Protein AF-A0A2X1D1E9-F1 (afdb_monomer)

Sequence (706 aa):
MKSSPADTDLSATGQQVLVDGPAPQADDGKRWKMPAAAVAAGLAEITTKRSQAVVFIATSERRADEIAAALSPMVKDAEVLVLPPWDCLPYDRAAPSRESMGRRMAVLAALNEASARPVFLVASPDAIVQRTPSRGRIKARLSLAAGEALDREVLESFLTDTGYAADERVDEPGEYALLGAVVDVFPPASATPYRIVLDEADRITEIHAFDPVSQRRGAEIEMICLTPAAEWSDRSAEDDDPDHQDTGPSIDAETSTTLFDFLDKPMILTDVGVEDRFERIRAHVAEAYDTRLRFSEGARPPKPDSLYLTEKDVGQALEGAKPLSVEGWAPTPAFALEKSPGRALKQFIAERREAGDRIVLTGLPHEHRIVMRLLRRHDIDAPVALENWSAIEPLQPGQIAVVIADLDTGFRQSAAGLVVLTPSDIFGGRIARGSGDTIDAFGETELRLDDVVIHEDHGLGVLKALERVAADGVERDVLRIEYHGGGTILAPVEEFGKIWRYGSEPDAVSLDRLNTQGWLKRRAKVSAQIDEAAAALTARAEARAALRTEPITAPRQALARFAAGFAFPETADQARAIEAVLSDLGSGKPMNRLVCGDVGLERPRSRCAPRRPWPLPANRSSSSPRPPSWRASISRCSRDGSRTRTFRSATCRAPQTARRRGRSRQGWRTAPCASWWVRRPWRRKGWRFPTLGLSSLMRSIASARK

Secondary structure (DSSP, 8-state):
------------------PPPPP---GGG---PPPHHHHHHHHHT----TT--EEEE-SSHHHHHHHHHHHTTT-TTSEEEEEPPPSSPTT-SSPPPHHHHHHHHHHHHHHHS--SS-EEEEE-HHHHTB-B--HHHHT--EEEETTSBP-HHHHHHHHHHTTPEE-SS--STTEEEEETTEEEE--TTSSS-EEEEE-TTSBEEEEEEE-TTT--EEEE-SEEEE--S-SS-S--TT---TT---------TTT-B-GGGG-SS-EEEE-TT-HHHHHHHHHHHHHHHHHHHHH-SSSPPPPHHHHB--HHHHHHHTTT-EEPP-TTEEEPP-GGGSSSHHHHHHHHHHHHHHTT-EEEE-B-HHHHHHHHHHHHHTT-PPPEE-SSGGGGTTPPTT-EEE--B--SS-EEETTTTEEEE-HHHHHSS-----------SS------TT-EEEETTTEEEEEEEEEEEEETTEEEEEEEEEETTTEEEEEEGGGGGGEEEEES-GGGS----TT-THHHHHHHHHHHHHHHHHHHHHHHHHHHHH---------HHHHHHHHTT-SSPPPHHHHHHHHHHHHHHHTTS---------SSS---TTSSS-SS----SS----------------------------------PPPPP-------------------------------------------------

InterPro domains:
  IPR003711 CarD-like/TRCF, RNAP-interacting domain [PF02559] (448-502)
  IPR003711 CarD-like/TRCF, RNAP-interacting domain [SM01058] (446-542)
  IPR004807 UvrABC system, subunit B [PTHR24029] (43-234)
  IPR027417 P-loop containing nucleoside triphosphate hydrolase [G3DSA:3.40.50.300] (508-600)
  IPR027417 P-loop containing nucleoside triphosphate hydrolase [SSF52540] (34-320)
  IPR027417 P-loop containing nucleoside triphosphate hydrolase [SSF52540] (329-433)
  IPR027417 P-loop containing nucleoside triphosphate hydrolase [SSF52540] (500-601)
  IPR036101 CarD-like/TRCF, RNAP-interacting domain superfamily [SSF141259] (444-514)
  IPR041471 UvrB, interaction domain [PF17757] (142-232)

Organism: Brevundimonas vesicularis (NCBI:txid41276)

Mean predicted aligned error: 18.29 Å

Structure (mmCIF, N/CA/C/O backbone):
data_AF-A0A2X1D1E9-F1
#
_entry.id   AF-A0A2X1D1E9-F1
#
loop_
_atom_site.group_PDB
_atom_site.id
_atom_site.type_symbol
_atom_site.label_atom_id
_atom_site.label_alt_id
_atom_site.label_comp_id
_atom_site.label_asym_id
_atom_site.label_entity_id
_atom_site.label_seq_id
_atom_site.pdbx_PDB_ins_code
_atom_site.Cartn_x
_atom_site.Cartn_y
_atom_site.Cartn_z
_atom_site.occupancy
_atom_site.B_iso_or_equiv
_atom_site.auth_seq_id
_atom_site.auth_comp_id
_atom_site.auth_asym_id
_atom_site.auth_atom_id
_atom_site.pdbx_PDB_model_num
ATOM 1 N N . MET A 1 1 ? 30.655 63.819 21.845 1.00 38.22 1 MET A N 1
ATOM 2 C CA . MET A 1 1 ? 30.335 62.384 21.674 1.00 38.22 1 MET A CA 1
ATOM 3 C C . MET A 1 1 ? 30.609 61.961 20.237 1.00 38.22 1 MET A C 1
ATOM 5 O O . MET A 1 1 ? 29.836 62.288 19.347 1.00 38.22 1 MET A O 1
ATOM 9 N N . LYS A 1 2 ? 31.747 61.303 20.009 1.00 28.19 2 LYS A N 1
ATOM 10 C CA . LYS A 1 2 ? 32.173 60.710 18.734 1.00 28.19 2 LYS A CA 1
ATOM 11 C C . LYS A 1 2 ? 32.982 59.468 19.113 1.00 28.19 2 LYS A C 1
ATOM 13 O O . LYS A 1 2 ? 33.937 59.623 19.865 1.00 28.19 2 LYS A O 1
ATOM 18 N N . SER A 1 3 ? 32.612 58.282 18.643 1.00 29.55 3 SER A N 1
ATOM 19 C CA . SER A 1 3 ? 33.401 57.060 18.841 1.00 29.55 3 SER A CA 1
ATOM 20 C C . SER A 1 3 ? 33.767 56.462 17.485 1.00 29.55 3 SER A C 1
ATOM 22 O O . SER A 1 3 ? 32.906 56.052 16.707 1.00 29.55 3 SER A O 1
ATOM 24 N N . SER A 1 4 ? 35.069 56.469 17.206 1.00 27.83 4 SER A N 1
ATOM 25 C CA . SER A 1 4 ? 35.690 55.659 16.156 1.00 27.83 4 SER A CA 1
ATOM 26 C C . SER A 1 4 ? 35.849 54.220 16.679 1.00 27.83 4 SER A C 1
ATOM 28 O O . SER A 1 4 ? 35.965 54.058 17.896 1.00 27.83 4 SER A O 1
ATOM 30 N N . PRO A 1 5 ? 35.822 53.181 15.826 1.00 28.25 5 PRO A N 1
ATOM 31 C CA . PRO A 1 5 ? 35.838 51.794 16.282 1.00 28.25 5 PRO A CA 1
ATOM 32 C C . PRO A 1 5 ? 37.259 51.241 16.472 1.00 28.25 5 PRO A C 1
ATOM 34 O O . PRO A 1 5 ? 38.148 51.522 15.672 1.00 28.25 5 PRO A O 1
ATOM 37 N N . ALA A 1 6 ? 37.407 50.398 17.491 1.00 30.98 6 ALA A N 1
ATOM 38 C CA . ALA A 1 6 ? 38.470 49.415 17.714 1.00 30.98 6 ALA A CA 1
ATOM 39 C C . ALA A 1 6 ? 37.850 48.300 18.594 1.00 30.98 6 ALA A C 1
ATOM 41 O O . ALA A 1 6 ? 36.967 48.606 19.396 1.00 30.98 6 ALA A O 1
ATOM 42 N N . ASP A 1 7 ? 38.179 47.016 18.485 1.00 29.14 7 ASP A N 1
ATOM 43 C CA . ASP A 1 7 ? 39.015 46.319 17.501 1.00 29.14 7 ASP A CA 1
ATOM 44 C C . ASP A 1 7 ? 38.273 45.076 16.989 1.00 29.14 7 ASP A C 1
ATOM 46 O O . ASP A 1 7 ? 37.370 44.566 17.652 1.00 29.14 7 ASP A O 1
ATOM 50 N N . THR A 1 8 ? 38.623 44.596 15.792 1.00 28.19 8 THR A N 1
ATOM 51 C CA . THR A 1 8 ? 38.029 43.370 15.227 1.00 28.19 8 THR A CA 1
ATOM 52 C C . THR A 1 8 ? 39.019 42.224 15.383 1.00 28.19 8 THR A C 1
ATOM 54 O O . THR A 1 8 ? 39.916 42.079 14.555 1.00 28.19 8 THR A O 1
ATOM 57 N N . ASP A 1 9 ? 38.872 41.420 16.436 1.00 28.28 9 ASP A N 1
ATOM 58 C CA . ASP A 1 9 ? 39.710 40.233 16.619 1.00 28.28 9 ASP A CA 1
ATOM 59 C C . ASP A 1 9 ? 39.260 39.111 15.668 1.00 28.28 9 ASP A C 1
ATOM 61 O O . ASP A 1 9 ? 38.263 38.421 15.888 1.00 28.28 9 ASP A O 1
ATOM 65 N N . LEU A 1 10 ? 39.987 38.971 14.558 1.00 31.72 10 LEU A N 1
ATOM 66 C CA . LEU A 1 10 ? 39.809 37.920 13.559 1.00 31.72 10 LEU A CA 1
ATOM 67 C C . LEU A 1 10 ? 40.515 36.625 13.999 1.00 31.72 10 LEU A C 1
ATOM 69 O O . LEU A 1 10 ? 41.421 36.134 13.323 1.00 31.72 10 LEU A O 1
ATOM 73 N N . SER A 1 11 ? 40.068 36.029 15.106 1.00 29.88 11 SER A N 1
ATOM 74 C CA . SER A 1 11 ? 40.447 34.661 15.472 1.00 29.88 11 SER A CA 1
ATOM 75 C C . SER A 1 11 ? 39.538 33.646 14.766 1.00 29.88 11 SER A C 1
ATOM 77 O O . SER A 1 11 ? 38.420 33.335 15.177 1.00 29.88 11 SER A O 1
ATOM 79 N N . ALA A 1 12 ? 40.033 33.113 13.646 1.00 33.88 12 ALA A N 1
ATOM 80 C CA . ALA A 1 12 ? 39.345 32.110 12.838 1.00 33.88 12 ALA A CA 1
ATOM 81 C C . ALA A 1 12 ? 39.370 30.713 13.493 1.00 33.88 12 ALA A C 1
ATOM 83 O O . ALA A 1 12 ? 40.058 29.802 13.032 1.00 33.88 12 ALA A O 1
ATOM 84 N N . THR A 1 13 ? 38.582 30.519 14.551 1.00 30.59 13 THR A N 1
ATOM 85 C CA . THR A 1 13 ? 38.283 29.195 15.122 1.00 30.59 13 THR A CA 1
ATOM 86 C C . THR A 1 13 ? 36.815 28.857 14.920 1.00 30.59 13 THR A C 1
ATOM 88 O O . THR A 1 13 ? 35.938 29.425 15.564 1.00 30.59 13 THR A O 1
ATOM 91 N N . GLY A 1 14 ? 36.557 27.909 14.016 1.00 32.03 14 GLY A N 1
ATOM 92 C CA . GLY A 1 14 ? 35.224 27.460 13.604 1.00 32.03 14 GLY A CA 1
ATOM 93 C C . GLY A 1 14 ? 34.470 26.636 14.650 1.00 32.03 14 GLY A C 1
ATOM 94 O O . GLY A 1 14 ? 34.022 25.532 14.351 1.00 32.03 14 GLY A O 1
ATOM 95 N N . GLN A 1 15 ? 34.314 27.158 15.865 1.00 31.08 15 GLN A N 1
ATOM 96 C CA . GLN A 1 15 ? 33.279 26.699 16.782 1.00 31.08 15 GLN A CA 1
ATOM 97 C C . GLN A 1 15 ? 31.963 27.354 16.369 1.00 31.08 15 GLN A C 1
ATOM 99 O O . GLN A 1 15 ? 31.690 28.505 16.705 1.00 31.08 15 GLN A O 1
ATOM 104 N N . GLN A 1 16 ? 31.136 26.611 15.630 1.00 34.50 16 GLN A N 1
ATOM 105 C CA . GLN A 1 16 ? 29.717 26.934 15.551 1.00 34.50 16 GLN A CA 1
ATOM 106 C C . GLN A 1 16 ? 29.165 26.878 16.976 1.00 34.50 16 GLN A C 1
ATOM 108 O O . GLN A 1 16 ? 29.049 25.798 17.558 1.00 34.50 16 GLN A O 1
ATOM 113 N N . VAL A 1 17 ? 28.841 28.043 17.539 1.00 31.95 17 VAL A N 1
ATOM 114 C CA . VAL A 1 17 ? 27.920 28.108 18.670 1.00 31.95 17 VAL A CA 1
ATOM 115 C C . VAL A 1 17 ? 26.634 27.474 18.165 1.00 31.95 17 VAL A C 1
ATOM 117 O O . VAL A 1 17 ? 26.016 27.988 17.232 1.00 31.95 17 VAL A O 1
ATOM 120 N N . LEU A 1 18 ? 26.286 26.319 18.730 1.00 32.94 18 LEU A N 1
ATOM 121 C CA . LEU A 1 18 ? 24.985 25.713 18.512 1.00 32.94 18 LEU A CA 1
ATOM 122 C C . LEU A 1 18 ? 23.962 26.718 19.032 1.00 32.94 18 LEU A C 1
ATOM 124 O O . LEU A 1 18 ? 23.810 26.884 20.239 1.00 32.94 18 LEU A O 1
ATOM 128 N N . VAL A 1 19 ? 23.313 27.427 18.111 1.00 36.94 19 VAL A N 1
ATOM 129 C CA . VAL A 1 19 ? 22.039 28.065 18.413 1.00 36.94 19 VAL A CA 1
ATOM 130 C C . VAL A 1 19 ? 21.118 26.908 18.756 1.00 36.94 19 VAL A C 1
ATOM 132 O O . VAL A 1 19 ? 20.949 26.006 17.929 1.00 36.94 19 VAL A O 1
ATOM 135 N N . ASP A 1 20 ? 20.596 26.891 19.980 1.00 33.44 20 ASP A N 1
ATOM 136 C CA . ASP A 1 20 ? 19.576 25.920 20.343 1.00 33.44 20 ASP A CA 1
ATOM 137 C C . ASP A 1 20 ? 18.458 26.026 19.302 1.00 33.44 20 ASP A C 1
ATOM 139 O O . ASP A 1 20 ? 17.923 27.111 19.049 1.00 33.44 20 ASP A O 1
ATOM 143 N N . GLY A 1 21 ? 18.146 24.901 18.651 1.00 32.38 21 GLY A N 1
ATOM 144 C CA . GLY A 1 21 ? 16.953 24.819 17.814 1.00 32.38 21 GLY A CA 1
ATOM 145 C C . GLY A 1 21 ? 15.732 25.220 18.646 1.00 32.38 21 GLY A C 1
ATOM 146 O O . GLY A 1 21 ? 15.812 25.147 19.877 1.00 32.38 21 GLY A O 1
ATOM 147 N N . PRO A 1 22 ? 14.620 25.647 18.014 1.00 33.28 22 PRO A N 1
ATOM 148 C CA . PRO A 1 22 ? 13.421 26.031 18.749 1.00 33.28 22 PRO A CA 1
ATOM 149 C C . PRO A 1 22 ? 13.135 24.965 19.802 1.00 33.28 22 PRO A C 1
ATOM 151 O O . PRO A 1 22 ? 12.989 23.786 19.466 1.00 33.28 22 PRO A O 1
ATOM 154 N N . ALA A 1 23 ? 13.167 25.374 21.077 1.00 30.45 23 ALA A N 1
ATOM 155 C CA . ALA A 1 23 ? 12.891 24.462 22.173 1.00 30.45 23 ALA A CA 1
ATOM 156 C C . ALA A 1 23 ? 11.555 23.788 21.850 1.00 30.45 23 ALA A C 1
ATOM 158 O O . ALA A 1 23 ? 10.639 24.512 21.443 1.00 30.45 23 ALA A O 1
ATOM 159 N N . PRO A 1 24 ? 11.443 22.450 21.959 1.00 31.09 24 PRO A N 1
ATOM 160 C CA . PRO A 1 24 ? 10.195 21.778 21.644 1.00 31.09 24 PRO A CA 1
ATOM 161 C C . PRO A 1 24 ? 9.104 22.464 22.457 1.00 31.09 24 PRO A C 1
ATOM 163 O O . PRO A 1 24 ? 9.160 22.467 23.692 1.00 31.09 24 PRO A O 1
ATOM 166 N N . GLN A 1 25 ? 8.166 23.110 21.758 1.00 31.94 25 GLN A N 1
ATOM 167 C CA . GLN A 1 25 ? 6.984 23.653 22.405 1.00 31.94 25 GLN A CA 1
ATOM 168 C C . GLN A 1 25 ? 6.332 22.498 23.161 1.00 31.94 25 GLN A C 1
ATOM 170 O O . GLN A 1 25 ? 6.436 21.338 22.747 1.00 31.94 25 GLN A O 1
ATOM 175 N N . ALA A 1 26 ? 5.773 22.801 24.330 1.00 32.31 26 ALA A N 1
ATOM 176 C CA . ALA A 1 26 ? 5.189 21.790 25.192 1.00 32.31 26 ALA A CA 1
ATOM 177 C C . ALA A 1 26 ? 3.946 21.208 24.505 1.00 32.31 26 ALA A C 1
ATOM 179 O O . ALA A 1 26 ? 2.855 21.739 24.684 1.00 32.31 26 ALA A O 1
ATOM 180 N N . ASP A 1 27 ? 4.198 20.152 23.722 1.00 34.03 27 ASP A N 1
ATOM 181 C CA . ASP A 1 27 ? 3.305 19.330 22.901 1.00 34.03 27 ASP A CA 1
ATOM 182 C C . ASP A 1 27 ? 1.828 19.620 23.164 1.00 34.03 27 ASP A C 1
ATOM 184 O O . ASP A 1 27 ? 1.281 19.169 24.176 1.00 34.03 27 ASP A O 1
ATOM 188 N N . ASP A 1 28 ? 1.263 20.438 22.269 1.00 33.47 28 ASP A N 1
ATOM 189 C CA . ASP A 1 28 ? 0.018 21.200 22.363 1.00 33.47 28 ASP A CA 1
ATOM 190 C C . ASP A 1 28 ? -1.168 20.332 22.817 1.00 33.47 28 ASP A C 1
ATOM 192 O O . ASP A 1 28 ? -1.987 19.862 22.027 1.00 33.47 28 ASP A O 1
ATOM 196 N N . GLY A 1 29 ? -1.223 20.077 24.126 1.00 33.97 29 GLY A N 1
ATOM 197 C CA . GLY A 1 29 ? -2.187 19.214 24.794 1.00 33.97 29 GLY A CA 1
ATOM 198 C C . GLY A 1 29 ? -2.516 17.919 24.050 1.00 33.97 29 GLY A C 1
ATOM 199 O O . GLY A 1 29 ? -3.700 17.726 23.783 1.00 33.97 29 GLY A O 1
ATOM 200 N N . LYS A 1 30 ? -1.517 17.066 23.729 1.00 40.38 30 LYS A N 1
ATOM 201 C CA . LYS A 1 30 ? -1.657 15.745 23.056 1.00 40.38 30 LYS A CA 1
ATOM 202 C C . LYS A 1 30 ? -3.111 15.260 22.952 1.00 40.38 30 LYS A C 1
ATOM 204 O O . LYS A 1 30 ? -3.586 14.527 23.825 1.00 40.38 30 LYS A O 1
ATOM 209 N N . ARG A 1 31 ? -3.804 15.618 21.861 1.00 44.41 31 ARG A N 1
ATOM 210 C CA . ARG A 1 31 ? -5.086 14.997 21.491 1.00 44.41 31 ARG A CA 1
ATOM 211 C C . ARG A 1 31 ? -4.807 13.505 21.328 1.00 44.41 31 ARG A C 1
ATOM 213 O O . ARG A 1 31 ? -4.163 13.101 20.361 1.00 44.41 31 ARG A O 1
ATOM 220 N N . TRP A 1 32 ? -5.202 12.710 22.323 1.00 51.00 32 TRP A N 1
ATOM 221 C CA . TRP A 1 32 ? -4.906 11.281 22.373 1.00 51.00 32 TRP A CA 1
ATOM 222 C C . TRP A 1 32 ? -5.558 10.598 21.169 1.00 51.00 32 TRP A C 1
ATOM 224 O O . TRP A 1 32 ? -6.771 10.394 21.144 1.00 51.00 32 TRP A O 1
ATOM 234 N N . LYS A 1 33 ? -4.758 10.274 20.148 1.00 64.62 33 LYS A N 1
ATOM 235 C CA . LYS A 1 33 ? -5.253 9.578 18.960 1.00 64.62 33 LYS A CA 1
ATOM 236 C C . LYS A 1 33 ? -5.573 8.141 19.339 1.00 64.62 33 LYS A C 1
ATOM 238 O O . LYS A 1 33 ? -4.707 7.422 19.836 1.00 64.62 33 LYS A O 1
ATOM 243 N N . MET A 1 34 ? -6.814 7.726 19.102 1.00 83.94 34 MET A N 1
ATOM 244 C CA . MET A 1 34 ? -7.214 6.346 19.360 1.00 83.94 34 MET A CA 1
ATOM 245 C C . MET A 1 34 ? -6.432 5.371 18.466 1.00 83.94 34 MET A C 1
ATOM 247 O O . MET A 1 34 ? -6.118 5.732 17.322 1.00 83.94 34 MET A O 1
ATOM 251 N N . PRO A 1 35 ? -6.122 4.154 18.959 1.00 87.19 35 PRO A N 1
ATOM 252 C CA . PRO A 1 35 ? -5.528 3.087 18.157 1.00 87.19 35 PRO A CA 1
ATOM 253 C C . PRO A 1 35 ? -6.255 2.914 16.822 1.00 87.19 35 PRO A C 1
ATOM 255 O O . PRO A 1 35 ? -7.484 2.969 16.783 1.00 87.19 35 PRO A O 1
ATOM 258 N N . ALA A 1 36 ? -5.518 2.675 15.736 1.00 89.06 36 ALA A N 1
ATOM 259 C CA . ALA A 1 36 ? -6.124 2.457 14.420 1.00 89.06 36 ALA A CA 1
ATOM 260 C C . ALA A 1 36 ? -7.126 1.289 14.440 1.00 89.06 36 ALA A C 1
ATOM 262 O O . ALA A 1 36 ? -8.220 1.407 13.900 1.00 89.06 36 ALA A O 1
ATOM 263 N N . ALA A 1 37 ? -6.812 0.223 15.184 1.00 91.25 37 ALA A N 1
ATOM 264 C CA . ALA A 1 37 ? -7.708 -0.908 15.410 1.00 91.25 37 ALA A CA 1
ATOM 265 C C . ALA A 1 37 ? -9.004 -0.548 16.167 1.00 91.25 37 ALA A C 1
ATOM 267 O O . ALA A 1 37 ? -10.040 -1.147 15.899 1.00 91.25 37 ALA A O 1
ATOM 268 N N . ALA A 1 38 ? -8.974 0.438 17.072 1.00 92.31 38 ALA A N 1
ATOM 269 C CA . ALA A 1 38 ? -10.179 0.923 17.755 1.00 92.31 38 ALA A CA 1
ATOM 270 C C . ALA A 1 38 ? -11.082 1.711 16.794 1.00 92.31 38 ALA A C 1
ATOM 272 O O . ALA A 1 38 ? -12.294 1.534 16.792 1.00 92.31 38 ALA A O 1
ATOM 273 N N . VAL A 1 39 ? -10.480 2.554 15.947 1.00 93.19 39 VAL A N 1
ATOM 274 C CA . VAL A 1 39 ? -11.201 3.301 14.905 1.00 93.19 39 VAL A CA 1
ATOM 275 C C . VAL A 1 39 ? -11.800 2.341 13.876 1.00 93.19 39 VAL A C 1
ATOM 277 O O . VAL A 1 39 ? -12.977 2.453 13.558 1.00 93.19 39 VAL A O 1
ATOM 280 N N . ALA A 1 40 ? -11.028 1.352 13.420 1.00 93.94 40 ALA A N 1
ATOM 281 C CA . ALA A 1 40 ? -11.491 0.294 12.528 1.00 93.94 40 ALA A CA 1
ATOM 282 C C . ALA A 1 40 ? -12.668 -0.501 13.115 1.00 93.94 40 ALA A C 1
ATOM 284 O O . ALA A 1 40 ? -13.675 -0.690 12.441 1.00 93.94 40 ALA A O 1
ATOM 285 N N . ALA A 1 41 ? -12.595 -0.906 14.383 1.00 92.19 41 ALA A N 1
ATOM 286 C CA . ALA A 1 41 ? -13.699 -1.608 15.029 1.00 92.19 41 ALA A CA 1
ATOM 287 C C . ALA A 1 41 ? -14.948 -0.718 15.175 1.00 92.19 41 ALA A C 1
ATOM 289 O O . ALA A 1 41 ? -16.047 -1.178 14.883 1.00 92.19 41 ALA A O 1
ATOM 290 N N . GLY A 1 42 ? -14.792 0.568 15.512 1.00 91.62 42 GLY A N 1
ATOM 291 C CA . GLY A 1 42 ? -15.903 1.528 15.519 1.00 91.62 42 GLY A CA 1
ATOM 292 C C . GLY A 1 42 ? -16.508 1.789 14.131 1.00 91.62 42 GLY A C 1
ATOM 293 O O . GLY A 1 42 ? -17.704 2.049 14.026 1.00 91.62 42 GLY A O 1
ATOM 294 N N . LEU A 1 43 ? -15.717 1.678 13.057 1.00 92.81 43 LEU A N 1
ATOM 295 C CA . LEU A 1 43 ? -16.217 1.695 11.677 1.00 92.81 43 LEU A CA 1
ATOM 296 C C . LEU A 1 43 ? -16.970 0.402 11.324 1.00 92.81 43 LEU A C 1
ATOM 298 O O . LEU A 1 43 ? -18.003 0.467 10.663 1.00 92.81 43 LEU A O 1
ATOM 302 N N . ALA A 1 44 ? -16.496 -0.756 11.791 1.00 90.88 44 ALA A N 1
ATOM 303 C CA . ALA A 1 44 ? -17.129 -2.052 11.548 1.00 90.88 44 ALA A CA 1
ATOM 304 C C . ALA A 1 44 ? -18.519 -2.192 12.203 1.00 90.88 44 ALA A C 1
ATOM 306 O O . ALA A 1 44 ? -19.347 -2.957 11.715 1.00 90.88 44 ALA A O 1
ATOM 307 N N . GLU A 1 45 ? -18.807 -1.432 13.266 1.00 88.00 45 GLU A N 1
ATOM 308 C CA . GLU A 1 45 ? -20.141 -1.364 13.889 1.00 88.00 45 GLU A CA 1
ATOM 309 C C . GLU A 1 45 ? -21.168 -0.549 13.080 1.00 88.00 45 GLU A C 1
ATOM 311 O O . GLU A 1 45 ? -22.371 -0.594 13.363 1.00 88.00 45 GLU A O 1
ATOM 316 N N . ILE A 1 46 ? -20.735 0.206 12.065 1.00 87.81 46 ILE A N 1
ATOM 317 C CA . ILE A 1 46 ? -21.633 1.050 11.273 1.00 87.81 46 ILE A CA 1
ATOM 318 C C . ILE A 1 46 ? -22.506 0.173 10.379 1.00 87.81 46 ILE A C 1
ATOM 320 O O . ILE A 1 46 ? -22.060 -0.404 9.389 1.00 87.81 46 ILE A O 1
ATOM 324 N N . THR A 1 47 ? -23.804 0.146 10.682 1.00 72.44 47 THR A N 1
ATOM 325 C CA . THR A 1 47 ? -24.798 -0.491 9.815 1.00 72.44 47 THR A CA 1
ATOM 326 C C . THR A 1 47 ? -24.975 0.322 8.533 1.00 72.44 47 THR A C 1
ATOM 328 O O . THR A 1 47 ? -25.557 1.409 8.539 1.00 72.44 47 THR A O 1
ATOM 331 N N . THR A 1 48 ? -24.503 -0.221 7.415 1.00 66.62 48 THR A N 1
ATOM 332 C CA . THR A 1 48 ? -24.593 0.393 6.086 1.00 66.62 48 THR A CA 1
ATOM 333 C C . THR A 1 48 ? -25.748 -0.187 5.271 1.00 66.62 48 THR A C 1
ATOM 335 O O . THR A 1 48 ? -26.103 -1.363 5.368 1.00 66.62 48 THR A O 1
ATOM 338 N N . LYS A 1 49 ? -26.357 0.641 4.416 1.00 66.56 49 LYS A N 1
ATOM 339 C CA . LYS A 1 49 ? -27.201 0.140 3.320 1.00 66.56 49 LYS A CA 1
ATOM 340 C C . LYS A 1 49 ? -26.276 -0.327 2.197 1.00 66.56 49 LYS A C 1
ATOM 342 O O . LYS A 1 49 ? -25.283 0.341 1.936 1.00 66.56 49 LYS A O 1
ATOM 347 N N . ARG A 1 50 ? -26.631 -1.404 1.481 1.00 63.56 50 ARG A N 1
ATOM 348 C CA . ARG A 1 50 ? -25.790 -1.984 0.405 1.00 63.56 50 ARG A CA 1
ATOM 349 C C . ARG A 1 50 ? -25.288 -0.983 -0.643 1.00 63.56 50 ARG A C 1
ATOM 351 O O . ARG A 1 50 ? -24.240 -1.222 -1.214 1.00 63.56 50 ARG A O 1
ATOM 358 N N . SER A 1 51 ? -26.022 0.103 -0.889 1.00 64.06 51 SER A N 1
ATOM 359 C CA . SER A 1 51 ? -25.689 1.131 -1.884 1.00 64.06 51 SER A CA 1
ATOM 360 C C . SER A 1 51 ? -25.056 2.406 -1.307 1.00 64.06 51 SER A C 1
ATOM 362 O O . SER A 1 51 ? -24.949 3.387 -2.033 1.00 64.06 51 SER A O 1
ATOM 364 N N . GLN A 1 52 ? -24.724 2.457 -0.011 1.00 80.44 52 GLN A N 1
ATOM 365 C CA . GLN A 1 52 ? -24.178 3.657 0.631 1.00 80.44 52 GLN A CA 1
ATOM 366 C C . GLN A 1 52 ? -22.724 3.430 1.052 1.00 80.44 52 GLN A C 1
ATOM 368 O O . GLN A 1 52 ? -22.446 2.577 1.894 1.00 80.44 52 GLN A O 1
ATOM 373 N N . ALA A 1 53 ? -21.813 4.231 0.499 1.00 89.44 53 ALA A N 1
ATOM 374 C CA . ALA A 1 53 ? -20.416 4.247 0.914 1.00 89.44 53 ALA A CA 1
ATOM 375 C C . ALA A 1 53 ? -20.239 4.945 2.275 1.00 89.44 53 ALA A C 1
ATOM 377 O O . ALA A 1 53 ? -20.908 5.941 2.569 1.00 89.44 53 ALA A O 1
ATOM 378 N N . VAL A 1 54 ? -19.301 4.454 3.083 1.00 94.12 54 VAL A N 1
ATOM 379 C CA . VAL A 1 54 ? -18.791 5.128 4.283 1.00 94.12 54 VAL A CA 1
ATOM 380 C C . VAL A 1 54 ? -17.411 5.674 3.953 1.00 94.12 54 VAL A C 1
ATOM 382 O O . VAL A 1 54 ? -16.511 4.909 3.621 1.00 94.12 54 VAL A O 1
ATOM 385 N N . VAL A 1 55 ? -17.232 6.988 4.050 1.00 96.06 55 VAL A N 1
ATOM 386 C CA . VAL A 1 55 ? -15.932 7.641 3.862 1.00 96.06 55 VAL A CA 1
ATOM 387 C C . VAL A 1 55 ? -15.362 7.962 5.234 1.00 96.06 55 VAL A C 1
ATOM 389 O O . VAL A 1 55 ? -15.971 8.734 5.970 1.00 96.06 55 VAL A O 1
ATOM 392 N N . PHE A 1 56 ? -14.202 7.406 5.580 1.00 97.38 56 PHE A N 1
ATOM 393 C CA . PHE A 1 56 ? -13.463 7.787 6.779 1.00 97.38 56 PHE A CA 1
ATOM 394 C C . PHE A 1 56 ? -12.231 8.625 6.434 1.00 97.38 56 PHE A C 1
ATOM 396 O O . PHE A 1 56 ? -11.324 8.177 5.729 1.00 97.38 56 PHE A O 1
ATOM 403 N N . ILE A 1 57 ? -12.181 9.835 6.984 1.00 97.38 57 ILE A N 1
ATOM 404 C CA . ILE A 1 57 ? -11.084 10.780 6.787 1.00 97.38 57 ILE A CA 1
ATOM 405 C C . ILE A 1 57 ? -10.098 10.648 7.949 1.00 97.38 57 ILE A C 1
ATOM 407 O O . ILE A 1 57 ? -10.343 11.153 9.044 1.00 97.38 57 ILE A O 1
ATOM 411 N N . ALA A 1 58 ? -8.977 9.971 7.714 1.00 93.38 58 ALA A N 1
ATOM 412 C CA . ALA A 1 58 ? -7.894 9.786 8.677 1.00 93.38 58 ALA A CA 1
ATOM 413 C C . ALA A 1 58 ? -6.931 10.985 8.679 1.00 93.38 58 ALA A C 1
ATOM 415 O O . ALA A 1 58 ? -6.727 11.636 7.662 1.00 93.38 58 ALA A O 1
ATOM 416 N N . THR A 1 59 ? -6.238 11.269 9.788 1.00 89.06 59 THR A N 1
ATOM 417 C CA . THR A 1 59 ? -5.374 12.473 9.871 1.00 89.06 59 THR A CA 1
ATOM 418 C C . THR A 1 59 ? -4.131 12.473 8.956 1.00 89.06 59 THR A C 1
ATOM 420 O O . THR A 1 59 ? -3.380 13.449 8.960 1.00 89.06 59 THR A O 1
ATOM 423 N N . SER A 1 60 ? -3.831 11.364 8.279 1.00 84.81 60 SER A N 1
ATOM 424 C CA . SER A 1 60 ? -2.625 11.143 7.463 1.00 84.81 60 SER A CA 1
ATOM 425 C C . SER A 1 60 ? -2.737 9.819 6.704 1.00 84.81 60 SER A C 1
ATOM 427 O O . SER A 1 60 ? -3.350 8.895 7.234 1.00 84.81 60 SER A O 1
ATOM 429 N N . GLU A 1 61 ? -2.072 9.690 5.555 1.00 84.69 61 GLU A N 1
ATOM 430 C CA . GLU A 1 61 ? -2.025 8.467 4.725 1.00 84.69 61 GLU A CA 1
ATOM 431 C C . GLU A 1 61 ? -1.685 7.202 5.529 1.00 84.69 61 GLU A C 1
ATOM 433 O O . GLU A 1 61 ? -2.548 6.351 5.694 1.00 84.69 61 GLU A O 1
ATOM 438 N N . ARG A 1 62 ? -0.519 7.161 6.194 1.00 78.81 62 ARG A N 1
ATOM 439 C CA . ARG A 1 62 ? -0.110 6.065 7.102 1.00 78.81 62 ARG A CA 1
ATOM 440 C C . ARG A 1 62 ? -1.202 5.627 8.088 1.00 78.81 62 ARG A C 1
ATOM 442 O O . ARG A 1 62 ? -1.245 4.471 8.490 1.00 78.81 62 ARG A O 1
ATOM 449 N N . ARG A 1 63 ? -2.068 6.550 8.519 1.00 86.06 63 ARG A N 1
ATOM 450 C CA . ARG A 1 63 ? -3.167 6.252 9.448 1.00 86.06 63 ARG A CA 1
ATOM 451 C C . ARG A 1 63 ? -4.420 5.758 8.722 1.00 86.06 63 ARG A C 1
ATOM 453 O O . ARG A 1 63 ? -5.155 4.975 9.309 1.00 86.06 63 ARG A O 1
ATOM 460 N N . ALA A 1 64 ? -4.650 6.174 7.477 1.00 87.19 64 ALA A N 1
ATOM 461 C CA . ALA A 1 64 ? -5.631 5.544 6.600 1.00 87.19 64 ALA A CA 1
ATOM 462 C C . ALA A 1 64 ? -5.257 4.074 6.347 1.00 87.19 64 ALA A C 1
ATOM 464 O O . ALA A 1 64 ? -6.101 3.209 6.563 1.00 87.19 64 ALA A O 1
ATOM 465 N N . ASP A 1 65 ? -3.990 3.787 6.022 1.00 85.25 65 ASP A N 1
ATOM 466 C CA . ASP A 1 65 ? -3.494 2.416 5.824 1.00 85.25 65 ASP A CA 1
ATOM 467 C C . ASP A 1 65 ? -3.652 1.556 7.088 1.00 85.25 65 ASP A C 1
ATOM 469 O O . ASP A 1 65 ? -4.231 0.474 7.032 1.00 85.25 65 ASP A O 1
ATOM 473 N N . GLU A 1 66 ? -3.198 2.046 8.251 1.00 83.62 66 GLU A N 1
ATOM 474 C CA . GLU A 1 66 ? -3.340 1.336 9.534 1.00 83.62 66 GLU A CA 1
ATOM 475 C C . GLU A 1 66 ? -4.810 1.036 9.881 1.00 83.62 66 GLU A C 1
ATOM 477 O O . GLU A 1 66 ? -5.120 -0.035 10.408 1.00 83.62 66 GLU A O 1
ATOM 482 N N . ILE A 1 67 ? -5.727 1.971 9.602 1.00 91.75 67 ILE A N 1
ATOM 483 C CA . ILE A 1 67 ? -7.164 1.794 9.859 1.00 91.75 67 ILE A CA 1
ATOM 484 C C . ILE A 1 67 ? -7.768 0.805 8.862 1.00 91.75 67 ILE A C 1
ATOM 486 O O . ILE A 1 67 ? -8.510 -0.079 9.276 1.00 91.75 67 ILE A O 1
ATOM 490 N N . ALA A 1 68 ? -7.444 0.906 7.575 1.00 92.06 68 ALA A N 1
ATOM 491 C CA . ALA A 1 68 ? -7.973 0.021 6.542 1.00 92.06 68 ALA A CA 1
ATOM 492 C C . ALA A 1 68 ? -7.469 -1.422 6.686 1.00 92.06 68 ALA A C 1
ATOM 494 O O . ALA A 1 68 ? -8.261 -2.362 6.596 1.00 92.06 68 ALA A O 1
ATOM 495 N N . ALA A 1 69 ? -6.181 -1.605 6.992 1.00 88.12 69 ALA A N 1
ATOM 496 C CA . ALA A 1 69 ? -5.592 -2.909 7.283 1.00 88.12 69 ALA A CA 1
ATOM 497 C C . ALA A 1 69 ? -6.237 -3.563 8.515 1.00 88.12 69 ALA A C 1
ATOM 499 O O . ALA A 1 69 ? -6.497 -4.766 8.510 1.00 88.12 69 ALA A O 1
ATOM 500 N N . ALA A 1 70 ? -6.553 -2.770 9.545 1.00 92.00 70 ALA A N 1
ATOM 501 C CA . ALA A 1 70 ? -7.292 -3.247 10.707 1.00 92.00 70 ALA A CA 1
ATOM 502 C C . ALA A 1 70 ? -8.779 -3.516 10.407 1.00 92.00 70 ALA A C 1
ATOM 504 O O . ALA A 1 70 ? -9.329 -4.468 10.949 1.00 92.00 70 ALA A O 1
ATOM 505 N N . LEU A 1 71 ? -9.423 -2.715 9.551 1.00 93.56 71 LEU A N 1
ATOM 506 C CA . LEU A 1 71 ? -10.848 -2.808 9.211 1.00 93.56 71 LEU A CA 1
ATOM 507 C C . LEU A 1 71 ? -11.158 -4.006 8.307 1.00 93.56 71 LEU A C 1
ATOM 509 O O . LEU A 1 71 ? -12.146 -4.696 8.536 1.00 93.56 71 LEU A O 1
ATOM 513 N N . SER A 1 72 ? -10.304 -4.286 7.321 1.00 91.56 72 SER A N 1
ATOM 514 C CA . SER A 1 72 ? -10.467 -5.375 6.346 1.00 91.56 72 SER A CA 1
ATOM 515 C C . SER A 1 72 ? -10.862 -6.739 6.960 1.00 91.56 72 SER A C 1
ATOM 517 O O . SER A 1 72 ? -11.896 -7.282 6.563 1.00 91.56 72 SER A O 1
ATOM 519 N N . PRO A 1 73 ? -10.170 -7.288 7.985 1.00 89.19 73 PRO A N 1
ATOM 520 C CA . PRO A 1 73 ? -10.584 -8.543 8.626 1.00 89.19 73 PRO A CA 1
ATOM 521 C C . PRO A 1 73 ? -11.872 -8.439 9.466 1.00 89.19 73 PRO A C 1
ATOM 523 O O . PRO A 1 73 ? -12.423 -9.473 9.847 1.00 89.19 73 PRO A O 1
ATOM 526 N N . MET A 1 74 ? -12.350 -7.227 9.775 1.00 90.94 74 MET A N 1
ATOM 527 C CA . MET A 1 74 ? -13.554 -6.986 10.579 1.00 90.94 74 MET A CA 1
ATOM 528 C C . MET A 1 74 ? -14.839 -6.943 9.737 1.00 90.94 74 MET A C 1
ATOM 530 O O . MET A 1 74 ? -15.893 -7.328 10.241 1.00 90.94 74 MET A O 1
ATOM 534 N N . VAL A 1 75 ? -14.769 -6.525 8.464 1.00 88.56 75 VAL A N 1
ATOM 535 C CA . VAL A 1 75 ? -15.946 -6.315 7.590 1.00 88.56 75 VAL A CA 1
ATOM 536 C C . VAL A 1 75 ? -15.981 -7.260 6.380 1.00 88.56 75 VAL A C 1
ATOM 538 O O . VAL A 1 75 ? -15.769 -6.872 5.238 1.00 88.56 75 VAL A O 1
ATOM 541 N N . LYS A 1 76 ? -16.315 -8.533 6.619 1.00 80.69 76 LYS A N 1
ATOM 542 C CA . LYS A 1 76 ? -16.309 -9.597 5.590 1.00 80.69 76 LYS A CA 1
ATOM 543 C C . LYS A 1 76 ? -17.208 -9.330 4.368 1.00 80.69 76 LYS A C 1
ATOM 545 O O . LYS A 1 76 ? -16.849 -9.701 3.252 1.00 80.69 76 LYS A O 1
ATOM 550 N N . ASP A 1 77 ? -18.376 -8.726 4.584 1.00 83.31 77 ASP A N 1
ATOM 551 C CA . ASP A 1 77 ? -19.389 -8.503 3.539 1.00 83.31 77 ASP A CA 1
ATOM 552 C C . ASP A 1 77 ? -19.300 -7.108 2.894 1.00 83.31 77 ASP A C 1
ATOM 554 O O . ASP A 1 77 ? -20.175 -6.732 2.112 1.00 83.31 77 ASP A O 1
ATOM 558 N N . ALA A 1 78 ? -18.242 -6.353 3.203 1.00 87.94 78 ALA A N 1
ATOM 559 C CA . ALA A 1 78 ? -17.955 -5.035 2.655 1.00 87.94 78 ALA A CA 1
ATOM 560 C C . ALA A 1 78 ? -16.621 -5.030 1.891 1.00 87.94 78 ALA A C 1
ATOM 562 O O . ALA A 1 78 ? -15.829 -5.969 1.960 1.00 87.94 78 ALA A O 1
ATOM 563 N N . GLU A 1 79 ? -16.390 -3.963 1.144 1.00 89.62 79 GLU A N 1
ATOM 564 C CA . GLU A 1 79 ? -15.144 -3.681 0.442 1.00 89.62 79 GLU A CA 1
ATOM 565 C C . GLU A 1 79 ? -14.414 -2.545 1.169 1.00 89.62 79 GLU A C 1
ATOM 567 O O . GLU A 1 79 ? -15.045 -1.558 1.545 1.00 89.62 79 GLU A O 1
ATOM 572 N N . VAL A 1 80 ? -13.107 -2.683 1.408 1.00 92.81 80 VAL A N 1
ATOM 573 C CA . VAL A 1 80 ? -12.294 -1.655 2.080 1.00 92.81 80 VAL A CA 1
ATOM 574 C C . VAL A 1 80 ? -11.275 -1.114 1.089 1.00 92.81 80 VAL A C 1
ATOM 576 O O . VAL A 1 80 ? -10.370 -1.833 0.675 1.00 92.81 80 VAL A O 1
ATOM 579 N N . LEU A 1 81 ? -11.428 0.156 0.724 1.00 93.50 81 LEU A N 1
ATOM 580 C CA . LEU A 1 81 ? -10.576 0.866 -0.225 1.00 93.50 81 LEU A CA 1
ATOM 581 C C . LEU A 1 81 ? -9.762 1.936 0.507 1.00 93.50 81 LEU A C 1
ATOM 583 O O . LEU A 1 81 ? -10.277 2.600 1.408 1.00 93.50 81 LEU A O 1
ATOM 587 N N . VAL A 1 82 ? -8.513 2.146 0.091 1.00 94.81 82 VAL A N 1
ATOM 588 C CA . VAL A 1 82 ? -7.674 3.260 0.562 1.00 94.81 82 VAL A CA 1
ATOM 589 C C . VAL A 1 82 ? -7.312 4.124 -0.629 1.00 94.81 82 VAL A C 1
ATOM 591 O O . VAL A 1 82 ? -6.623 3.643 -1.522 1.00 94.81 82 VAL A O 1
ATOM 594 N N . LEU A 1 83 ? -7.738 5.388 -0.638 1.00 95.00 83 LEU A N 1
ATOM 595 C CA . LEU A 1 83 ? -7.266 6.357 -1.627 1.00 95.00 83 LEU A CA 1
ATOM 596 C C . LEU A 1 83 ? -5.964 6.999 -1.116 1.00 95.00 83 LEU A C 1
ATOM 598 O O . LEU A 1 83 ? -6.037 7.801 -0.175 1.00 95.00 83 LEU A O 1
ATOM 602 N N . PRO A 1 84 ? -4.791 6.694 -1.703 1.00 91.75 84 PRO A N 1
ATOM 603 C CA . PRO A 1 84 ? -3.567 7.387 -1.338 1.00 91.75 84 PRO A CA 1
ATOM 604 C C . PRO A 1 84 ? -3.551 8.798 -1.956 1.00 91.75 84 PRO A C 1
ATOM 606 O O . PRO A 1 84 ? -4.221 9.060 -2.967 1.00 91.75 84 PRO A O 1
ATOM 609 N N . PRO A 1 85 ? -2.808 9.742 -1.360 1.00 91.06 85 PRO A N 1
ATOM 610 C CA . PRO A 1 85 ? -2.432 10.969 -2.043 1.00 91.06 85 PRO A CA 1
ATOM 611 C C . PRO A 1 85 ? -1.403 10.663 -3.141 1.00 91.06 85 PRO A C 1
ATOM 613 O O . PRO A 1 85 ? -0.771 9.606 -3.146 1.00 91.06 85 PRO A O 1
ATOM 616 N N . TRP A 1 86 ? -1.173 11.624 -4.034 1.00 89.50 86 TRP A N 1
ATOM 617 C CA . TRP A 1 86 ? 0.108 11.705 -4.742 1.00 89.50 86 TRP A CA 1
ATOM 618 C C . TRP A 1 86 ? 1.290 11.682 -3.763 1.00 89.50 86 TRP A C 1
ATOM 620 O O . TRP A 1 86 ? 1.254 12.332 -2.717 1.00 89.50 86 TRP A O 1
ATOM 630 N N . ASP A 1 87 ? 2.338 10.959 -4.139 1.00 85.00 87 ASP A N 1
ATOM 631 C CA . ASP A 1 87 ? 3.593 10.778 -3.403 1.00 85.00 87 ASP A CA 1
ATOM 632 C C . ASP A 1 87 ? 4.643 11.873 -3.686 1.00 85.00 87 ASP A C 1
ATOM 634 O O . ASP A 1 87 ? 5.719 11.888 -3.085 1.00 85.00 87 ASP A O 1
ATOM 638 N N . CYS A 1 88 ? 4.309 12.837 -4.548 1.00 83.94 88 CYS A N 1
ATOM 639 C CA . CYS A 1 88 ? 5.068 14.063 -4.770 1.00 83.94 88 CYS A CA 1
ATOM 640 C C . CYS A 1 88 ? 4.567 15.219 -3.878 1.00 83.94 88 CYS A C 1
ATOM 642 O O . CYS A 1 88 ? 3.432 15.229 -3.390 1.00 83.94 88 CYS A O 1
ATOM 644 N N . LEU A 1 89 ? 5.392 16.254 -3.688 1.00 84.94 89 LEU A N 1
ATOM 645 C CA . LEU A 1 89 ? 4.932 17.487 -3.039 1.00 84.94 89 LEU A CA 1
ATOM 646 C C . LEU A 1 89 ? 3.992 18.279 -3.976 1.00 84.94 89 LEU A C 1
ATOM 648 O O . LEU A 1 89 ? 4.070 18.135 -5.200 1.00 84.94 89 LEU A O 1
ATOM 652 N N . PRO A 1 90 ? 3.115 19.159 -3.451 1.00 86.50 90 PRO A N 1
ATOM 653 C CA . PRO A 1 90 ? 2.389 20.106 -4.290 1.00 86.50 90 PRO A CA 1
ATOM 654 C C . PRO A 1 90 ? 3.368 20.942 -5.115 1.00 86.50 90 PRO A C 1
ATOM 656 O O . PRO A 1 90 ? 4.312 21.494 -4.556 1.00 86.50 90 PRO A O 1
ATOM 659 N N . TYR A 1 91 ? 3.140 21.052 -6.426 1.00 82.88 91 TYR A N 1
ATOM 660 C CA . TYR A 1 91 ? 4.014 21.788 -7.355 1.00 82.88 91 TYR A CA 1
ATOM 661 C C . TYR A 1 91 ? 5.493 21.361 -7.359 1.00 82.88 91 TYR A C 1
ATOM 663 O O . TYR A 1 91 ? 6.370 22.172 -7.681 1.00 82.88 91 TYR A O 1
ATOM 671 N N . ASP A 1 92 ? 5.776 20.099 -7.028 1.00 80.62 92 ASP A N 1
ATOM 672 C CA . ASP A 1 92 ? 7.084 19.505 -7.301 1.00 80.62 92 ASP A CA 1
ATOM 673 C C . ASP A 1 92 ? 7.364 19.461 -8.819 1.00 80.62 92 ASP A C 1
ATOM 675 O O . ASP A 1 92 ? 6.466 19.616 -9.647 1.00 80.62 92 ASP A O 1
ATOM 679 N N . ARG A 1 93 ? 8.634 19.281 -9.191 1.00 71.25 93 ARG A N 1
ATOM 680 C CA . ARG A 1 93 ? 9.047 19.049 -10.586 1.00 71.25 93 ARG A CA 1
ATOM 681 C C . ARG A 1 93 ? 8.883 17.593 -11.009 1.00 71.25 93 ARG A C 1
ATOM 683 O O . ARG A 1 93 ? 8.840 17.319 -12.199 1.00 71.25 93 ARG A O 1
ATOM 690 N N . ALA A 1 94 ? 8.869 16.674 -10.047 1.00 72.06 94 ALA A N 1
ATOM 691 C CA . ALA A 1 94 ? 8.548 15.280 -10.298 1.00 72.06 94 ALA A CA 1
ATOM 692 C C . ALA A 1 94 ? 7.025 15.101 -10.314 1.00 72.06 94 ALA A C 1
ATOM 694 O O . ALA A 1 94 ? 6.336 15.569 -9.404 1.00 72.06 94 ALA A O 1
ATOM 695 N N . ALA A 1 95 ? 6.519 14.402 -11.328 1.00 76.19 95 ALA A N 1
ATOM 696 C CA . ALA A 1 95 ? 5.159 13.880 -11.326 1.00 76.19 95 ALA A CA 1
ATOM 697 C C . ALA A 1 95 ? 4.961 12.873 -10.168 1.00 76.19 95 ALA A C 1
ATOM 699 O O . ALA A 1 95 ? 5.948 12.317 -9.672 1.00 76.19 95 ALA A O 1
ATOM 700 N N . PRO A 1 96 ? 3.711 12.594 -9.756 1.00 82.12 96 PRO A N 1
ATOM 701 C CA . PRO A 1 96 ? 3.414 11.440 -8.909 1.00 82.12 96 PRO A CA 1
ATOM 702 C C . PRO A 1 96 ? 3.889 10.139 -9.579 1.00 82.12 96 PRO A C 1
ATOM 704 O O . PRO A 1 96 ? 3.894 10.043 -10.810 1.00 82.12 96 PRO A O 1
ATOM 707 N N . SER A 1 97 ? 4.250 9.122 -8.798 1.00 79.25 97 SER A N 1
ATOM 708 C CA . SER A 1 97 ? 4.642 7.821 -9.355 1.00 79.25 97 SER A CA 1
ATOM 709 C C . SER A 1 97 ? 3.483 7.119 -10.070 1.00 79.25 97 SER A C 1
ATOM 711 O O . SER A 1 97 ? 2.300 7.331 -9.769 1.00 79.25 97 SER A O 1
ATOM 713 N N . ARG A 1 98 ? 3.827 6.221 -11.007 1.00 76.50 98 ARG A N 1
ATOM 714 C CA . ARG A 1 98 ? 2.852 5.322 -11.646 1.00 76.50 98 ARG A CA 1
ATOM 715 C C . ARG A 1 98 ? 2.178 4.408 -10.616 1.00 76.50 98 ARG A C 1
ATOM 717 O O . ARG A 1 98 ? 0.976 4.195 -10.726 1.00 76.50 98 ARG A O 1
ATOM 724 N N . GLU A 1 99 ? 2.884 3.973 -9.565 1.00 76.94 99 GLU A N 1
ATOM 725 C CA . GLU A 1 99 ? 2.280 3.220 -8.453 1.00 76.94 99 GLU A CA 1
ATOM 726 C C . GLU A 1 99 ? 1.191 4.044 -7.738 1.00 76.94 99 GLU A C 1
ATOM 728 O O . GLU A 1 99 ? 0.065 3.568 -7.570 1.00 76.94 99 GLU A O 1
ATOM 733 N N . SER A 1 100 ? 1.484 5.297 -7.361 1.00 84.75 100 SER A N 1
ATOM 734 C CA . SER A 1 100 ? 0.518 6.177 -6.686 1.00 84.75 100 SER A CA 1
ATOM 735 C C . SER A 1 100 ? -0.705 6.461 -7.567 1.00 84.75 100 SER A C 1
ATOM 737 O O . SER A 1 100 ? -1.843 6.218 -7.147 1.00 84.75 100 SER A O 1
ATOM 739 N N . MET A 1 101 ? -0.494 6.906 -8.813 1.00 86.75 101 MET A N 1
ATOM 740 C CA . MET A 1 101 ? -1.592 7.166 -9.755 1.00 86.75 101 MET A CA 1
ATOM 741 C C . MET A 1 101 ? -2.391 5.902 -10.070 1.00 86.75 101 MET A C 1
ATOM 743 O O . MET A 1 101 ? -3.619 5.943 -10.104 1.00 86.75 101 MET A O 1
ATOM 747 N N . GLY A 1 102 ? -1.712 4.771 -10.239 1.00 83.94 102 GLY A N 1
ATOM 748 C CA . GLY A 1 102 ? -2.315 3.479 -10.516 1.00 83.94 102 GLY A CA 1
ATOM 749 C C . GLY A 1 102 ? -3.217 2.993 -9.383 1.00 83.94 102 GLY A C 1
ATOM 750 O O . GLY A 1 102 ? -4.376 2.645 -9.620 1.00 83.94 102 GLY A O 1
ATOM 751 N N . ARG A 1 103 ? -2.743 3.062 -8.132 1.00 85.50 103 ARG A N 1
ATOM 752 C CA . ARG A 1 103 ? -3.551 2.761 -6.936 1.00 85.50 103 ARG A CA 1
ATOM 753 C C . ARG A 1 103 ? -4.763 3.688 -6.822 1.00 85.50 103 ARG A C 1
ATOM 755 O O . ARG A 1 103 ? -5.854 3.231 -6.477 1.00 85.50 103 ARG A O 1
ATOM 762 N N . ARG A 1 104 ? -4.613 4.976 -7.151 1.00 92.44 104 ARG A N 1
ATOM 763 C CA . ARG A 1 104 ? -5.732 5.936 -7.187 1.00 92.44 104 ARG A CA 1
ATOM 764 C C . ARG A 1 104 ? -6.738 5.590 -8.284 1.00 92.44 104 ARG A C 1
ATOM 766 O O . ARG A 1 104 ? -7.935 5.544 -8.003 1.00 92.44 104 ARG A O 1
ATOM 773 N N . MET A 1 105 ? -6.279 5.266 -9.492 1.00 89.31 105 MET A N 1
ATOM 774 C CA . MET A 1 105 ? -7.141 4.837 -10.597 1.00 89.31 105 MET A CA 1
ATOM 775 C C . MET A 1 105 ? -7.871 3.525 -10.298 1.00 89.31 105 MET A C 1
ATOM 777 O O . MET A 1 105 ? -9.048 3.417 -10.636 1.00 89.31 105 MET A O 1
ATOM 781 N N . ALA A 1 106 ? -7.243 2.577 -9.595 1.00 87.00 106 ALA A N 1
ATOM 782 C CA . ALA A 1 106 ? -7.890 1.351 -9.126 1.00 87.00 106 ALA A CA 1
ATOM 783 C C . ALA A 1 106 ? -9.055 1.640 -8.157 1.00 87.00 106 ALA A C 1
ATOM 785 O O . ALA A 1 106 ? -10.152 1.104 -8.320 1.00 87.00 106 ALA A O 1
ATOM 786 N N . VAL A 1 107 ? -8.863 2.549 -7.192 1.00 91.75 107 VAL A N 1
ATOM 787 C CA . VAL A 1 107 ? -9.936 2.977 -6.275 1.00 91.75 107 VAL A CA 1
ATOM 788 C C . VAL A 1 107 ? -11.044 3.720 -7.018 1.00 91.75 107 VAL A C 1
ATOM 790 O O . VAL A 1 107 ? -12.220 3.428 -6.816 1.00 91.75 107 VAL A O 1
ATOM 793 N N . LEU A 1 108 ? -10.703 4.655 -7.907 1.00 91.38 108 LEU A N 1
ATOM 794 C CA . LEU A 1 108 ? -11.692 5.403 -8.690 1.00 91.38 108 LEU A CA 1
ATOM 795 C C . LEU A 1 108 ? -12.483 4.498 -9.649 1.00 91.38 108 LEU A C 1
ATOM 797 O O . LEU A 1 108 ? -13.680 4.711 -9.840 1.00 91.38 108 LEU A O 1
ATOM 801 N N . ALA A 1 109 ? -11.845 3.466 -10.207 1.00 87.31 109 ALA A N 1
ATOM 802 C CA . ALA A 1 109 ? -12.495 2.409 -10.973 1.00 87.31 109 ALA A CA 1
ATOM 803 C C . ALA A 1 109 ? -13.525 1.652 -10.120 1.00 87.31 109 ALA A C 1
ATOM 805 O O . ALA A 1 109 ? -14.697 1.616 -10.501 1.00 87.31 109 ALA A O 1
ATOM 806 N N . ALA A 1 110 ? -13.119 1.143 -8.952 1.00 87.19 110 ALA A N 1
ATOM 807 C CA . ALA A 1 110 ? -14.000 0.426 -8.027 1.00 87.19 110 ALA A CA 1
ATOM 808 C C . ALA A 1 110 ? -15.186 1.286 -7.546 1.00 87.19 110 ALA A C 1
ATOM 810 O O . ALA A 1 110 ? -16.312 0.803 -7.481 1.00 87.19 110 ALA A O 1
ATOM 811 N N . LEU A 1 111 ? -14.969 2.581 -7.281 1.00 88.62 111 LEU A N 1
ATOM 812 C CA . LEU A 1 111 ? -16.029 3.528 -6.897 1.00 88.62 111 LEU A CA 1
ATOM 813 C C . LEU A 1 111 ? -16.960 3.924 -8.057 1.00 88.62 111 LEU A C 1
ATOM 815 O O . LEU A 1 111 ? -18.107 4.307 -7.832 1.00 88.62 111 LEU A O 1
ATOM 819 N N . ASN A 1 112 ? -16.480 3.887 -9.303 1.00 86.50 112 ASN A N 1
ATOM 820 C CA . ASN A 1 112 ? -17.300 4.155 -10.485 1.00 86.50 112 ASN A CA 1
ATOM 821 C C . ASN A 1 112 ? -18.169 2.945 -10.880 1.00 86.50 112 ASN A C 1
ATOM 823 O O . ASN A 1 112 ? -19.199 3.124 -11.537 1.00 86.50 112 ASN A O 1
ATOM 827 N N . GLU A 1 113 ? -17.755 1.735 -10.509 1.00 82.50 113 GLU A N 1
ATOM 828 C CA . GLU A 1 113 ? -18.507 0.500 -10.708 1.00 82.50 113 GLU A CA 1
ATOM 829 C C . GLU A 1 113 ? -19.537 0.292 -9.583 1.00 82.50 113 GLU A C 1
ATOM 831 O O . GLU A 1 113 ? -19.361 0.707 -8.439 1.00 82.50 113 GLU A O 1
ATOM 836 N N . ALA A 1 114 ? -20.678 -0.319 -9.908 1.00 68.00 114 ALA A N 1
ATOM 837 C CA . ALA A 1 114 ? -21.751 -0.518 -8.937 1.00 68.00 114 ALA A CA 1
ATOM 838 C C . ALA A 1 114 ? -21.433 -1.714 -8.023 1.00 68.00 114 ALA A C 1
ATOM 840 O O . ALA A 1 114 ? -21.861 -2.836 -8.303 1.00 68.00 114 ALA A O 1
ATOM 841 N N . SER A 1 115 ? -20.686 -1.482 -6.936 1.00 68.38 115 SER A N 1
ATOM 842 C CA . SER A 1 115 ? -20.353 -2.550 -5.985 1.00 68.38 115 SER A CA 1
ATOM 843 C C . SER A 1 115 ? -21.624 -3.168 -5.386 1.00 68.38 115 SER A C 1
ATOM 845 O O . SER A 1 115 ? -22.543 -2.484 -4.931 1.00 68.38 115 SER A O 1
ATOM 847 N N . ALA A 1 116 ? -21.685 -4.502 -5.386 1.00 70.19 116 ALA A N 1
ATOM 848 C CA . ALA A 1 116 ? -22.776 -5.263 -4.771 1.00 70.19 116 ALA A CA 1
ATOM 849 C C . ALA A 1 116 ? -22.681 -5.297 -3.229 1.00 70.19 116 ALA A C 1
ATOM 851 O O . ALA A 1 116 ? -23.573 -5.831 -2.557 1.00 70.19 116 ALA A O 1
ATOM 852 N N . ARG A 1 117 ? -21.585 -4.758 -2.680 1.00 79.44 117 ARG A N 1
ATOM 853 C CA . ARG A 1 117 ? -21.241 -4.702 -1.259 1.00 79.44 117 ARG A CA 1
ATOM 854 C C . ARG A 1 117 ? -21.165 -3.240 -0.798 1.00 79.44 117 ARG A C 1
ATOM 856 O O . ARG A 1 117 ? -20.850 -2.372 -1.608 1.00 79.44 117 ARG A O 1
ATOM 863 N N . PRO A 1 118 ? -21.405 -2.948 0.493 1.00 85.94 118 PRO A N 1
ATOM 864 C CA . PRO A 1 118 ? -21.041 -1.654 1.057 1.00 85.94 118 PRO A CA 1
ATOM 865 C C . PRO A 1 118 ? -19.543 -1.386 0.878 1.00 85.94 118 PRO A C 1
ATOM 867 O O . PRO A 1 118 ? -18.733 -2.299 1.033 1.00 85.94 118 PRO A O 1
ATOM 870 N N . VAL A 1 119 ? -19.181 -0.132 0.617 1.00 90.88 119 VAL A N 1
ATOM 871 C CA . VAL A 1 119 ? -17.784 0.299 0.473 1.00 90.88 119 VAL A CA 1
ATOM 872 C C . VAL A 1 119 ? -17.389 1.163 1.668 1.00 90.88 119 VAL A C 1
ATOM 874 O O . VAL A 1 119 ? -18.048 2.163 1.956 1.00 90.88 119 VAL A O 1
ATOM 877 N N . PHE A 1 120 ? -16.298 0.803 2.336 1.00 94.44 120 PHE A N 1
ATOM 878 C CA . PHE A 1 120 ? -15.577 1.654 3.276 1.00 94.44 120 PHE A CA 1
ATOM 879 C C . PHE A 1 120 ? -14.373 2.255 2.557 1.00 94.44 120 PHE A C 1
ATOM 881 O O . PHE A 1 120 ? -13.411 1.556 2.248 1.00 94.44 120 PHE A O 1
ATOM 888 N N . LEU A 1 121 ? -14.420 3.557 2.300 1.00 96.00 121 LEU A N 1
ATOM 889 C CA . LEU A 1 121 ? -13.322 4.305 1.709 1.00 96.00 121 LEU A CA 1
ATOM 890 C C . LEU A 1 121 ? -12.557 5.041 2.807 1.00 96.00 121 LEU A C 1
ATOM 892 O O . LEU A 1 121 ? -13.108 5.920 3.465 1.00 96.00 121 LEU A O 1
ATOM 896 N N . VAL A 1 122 ? -11.283 4.714 2.988 1.00 97.56 122 VAL A N 1
ATOM 897 C CA . VAL A 1 122 ? -10.396 5.387 3.939 1.00 97.56 122 VAL A CA 1
ATOM 898 C C . VAL A 1 122 ? -9.443 6.298 3.166 1.00 97.56 122 VAL A C 1
ATOM 900 O O . VAL A 1 122 ? -8.823 5.877 2.194 1.00 97.56 122 VAL A O 1
ATOM 903 N N . ALA A 1 123 ? -9.333 7.563 3.562 1.00 96.69 123 ALA A N 1
ATOM 904 C CA . ALA A 1 123 ? -8.484 8.533 2.870 1.00 96.69 123 ALA A CA 1
ATOM 905 C C . ALA A 1 123 ? -7.924 9.584 3.836 1.00 96.69 123 ALA A C 1
ATOM 907 O O . ALA A 1 123 ? -8.439 9.778 4.938 1.00 96.69 123 ALA A O 1
ATOM 908 N N . SER A 1 124 ? -6.866 10.282 3.426 1.00 94.62 124 SER A N 1
ATOM 909 C CA . SER A 1 124 ? -6.347 11.455 4.134 1.00 94.62 124 SER A CA 1
ATOM 910 C C . SER A 1 124 ? -6.903 12.755 3.537 1.00 94.62 124 SER A C 1
ATOM 912 O O . SER A 1 124 ? -7.267 12.782 2.361 1.00 94.62 124 SER A O 1
ATOM 914 N N . PRO A 1 125 ? -6.910 13.870 4.289 1.00 94.69 125 PRO A N 1
ATOM 915 C CA . PRO A 1 125 ? -7.094 15.204 3.730 1.00 94.69 125 PRO A CA 1
ATOM 916 C C . PRO A 1 125 ? -6.186 15.470 2.529 1.00 94.69 125 PRO A C 1
ATOM 918 O O . PRO A 1 125 ? -6.654 16.030 1.547 1.00 94.69 125 PRO A O 1
ATOM 921 N N . ASP A 1 126 ? -4.929 15.009 2.579 1.00 92.56 126 ASP A N 1
ATOM 922 C CA . ASP A 1 126 ? -3.937 15.159 1.510 1.00 92.56 126 ASP A CA 1
ATOM 923 C C . ASP A 1 126 ? -4.420 14.513 0.186 1.00 92.56 126 ASP A C 1
ATOM 925 O O . ASP A 1 126 ? -4.224 15.089 -0.881 1.00 92.56 126 ASP A O 1
ATOM 929 N N . ALA A 1 127 ? -5.124 13.374 0.260 1.00 94.94 127 ALA A N 1
ATOM 930 C CA . ALA A 1 127 ? -5.706 12.676 -0.891 1.00 94.94 127 ALA A CA 1
ATOM 931 C C . ALA A 1 127 ? -7.057 13.259 -1.343 1.00 94.94 127 ALA A C 1
ATOM 933 O O . ALA A 1 127 ? -7.337 13.324 -2.538 1.00 94.94 127 ALA A O 1
ATOM 934 N N . ILE A 1 128 ? -7.901 13.679 -0.393 1.00 95.38 128 ILE A N 1
ATOM 935 C CA . ILE A 1 128 ? -9.267 14.171 -0.647 1.00 95.38 128 ILE A CA 1
ATOM 936 C C . ILE A 1 128 ? -9.269 15.545 -1.322 1.00 95.38 128 ILE A C 1
ATOM 938 O O . ILE A 1 128 ? -10.167 15.829 -2.113 1.00 95.38 128 ILE A O 1
ATOM 942 N N . VAL A 1 129 ? -8.288 16.406 -1.025 1.00 95.25 129 VAL A N 1
ATOM 943 C CA . VAL A 1 129 ? -8.193 17.712 -1.693 1.00 95.25 129 VAL A CA 1
ATOM 944 C C . VAL A 1 129 ? -7.707 17.616 -3.137 1.00 95.25 129 VAL A C 1
ATOM 946 O O . VAL A 1 129 ? -7.784 1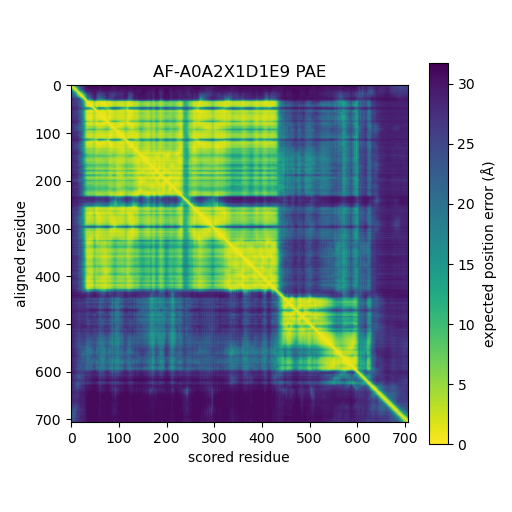8.620 -3.828 1.00 95.25 129 VAL A O 1
ATOM 949 N N . GLN A 1 130 ? -7.191 16.478 -3.605 1.00 94.12 130 GLN A N 1
ATOM 950 C CA . GLN A 1 130 ? -6.719 16.324 -4.985 1.00 94.12 130 GLN A CA 1
ATOM 951 C C . GLN A 1 130 ? -7.909 16.122 -5.933 1.00 94.12 130 GLN A C 1
ATOM 953 O O . GLN A 1 130 ? -8.795 15.304 -5.670 1.00 94.12 130 GLN A O 1
ATOM 958 N N . ARG A 1 131 ? -7.930 16.859 -7.049 1.00 92.62 131 ARG A N 1
ATOM 959 C CA . ARG A 1 131 ? -8.886 16.611 -8.137 1.00 92.62 131 ARG A CA 1
ATOM 960 C C . ARG A 1 131 ? -8.613 15.261 -8.794 1.00 92.62 131 ARG A C 1
ATOM 962 O O . ARG A 1 131 ? -7.491 14.764 -8.786 1.00 92.62 131 ARG A O 1
ATOM 969 N N . THR A 1 132 ? -9.663 14.683 -9.360 1.00 92.12 132 THR A N 1
ATOM 970 C CA . THR A 1 132 ? -9.668 13.360 -9.987 1.00 92.12 132 THR A CA 1
ATOM 971 C C . THR A 1 132 ? -9.993 13.481 -11.477 1.00 92.12 132 THR A C 1
ATOM 973 O O . THR A 1 132 ? -10.634 14.454 -11.894 1.00 92.12 132 THR A O 1
ATOM 976 N N . PRO A 1 133 ? -9.570 12.520 -12.310 1.00 89.88 133 PRO A N 1
ATOM 977 C CA . PRO A 1 133 ? -9.857 12.551 -13.736 1.00 89.88 133 PRO A CA 1
ATOM 978 C C . PRO A 1 133 ? -11.317 12.294 -14.068 1.00 89.88 133 PRO A C 1
ATOM 980 O O . PRO A 1 133 ? -12.068 11.703 -13.295 1.00 89.88 133 PRO A O 1
ATOM 983 N N . SER A 1 134 ? -11.704 12.714 -15.272 1.00 87.00 134 SER A N 1
ATOM 984 C CA . SER A 1 134 ? -13.076 12.583 -15.744 1.00 87.00 134 SER A CA 1
ATOM 985 C C . SER A 1 134 ? -13.564 11.127 -15.704 1.00 87.00 134 SER A C 1
ATOM 987 O O . SER A 1 134 ? -12.832 10.169 -15.983 1.00 87.00 134 SER A O 1
ATOM 989 N N . ARG A 1 135 ? -14.867 10.952 -15.446 1.00 86.50 135 ARG A N 1
ATOM 990 C CA . ARG A 1 135 ? -15.541 9.640 -15.504 1.00 86.50 135 ARG A CA 1
ATOM 991 C C . ARG A 1 135 ? -15.350 8.915 -16.842 1.00 86.50 135 ARG A C 1
ATOM 993 O O . ARG A 1 135 ? -15.492 7.698 -16.873 1.00 86.50 135 ARG A O 1
ATOM 1000 N N . GLY A 1 136 ? -15.054 9.631 -17.931 1.00 86.62 136 GLY A N 1
ATOM 1001 C CA . GLY A 1 136 ? -14.713 9.034 -19.224 1.00 86.62 136 GLY A CA 1
ATOM 1002 C C . GLY A 1 136 ? -13.396 8.261 -19.165 1.00 86.62 136 GLY A C 1
ATOM 1003 O O . GLY A 1 136 ? -13.372 7.083 -19.509 1.00 86.62 136 GLY A O 1
ATOM 1004 N N . ARG A 1 137 ? -12.333 8.884 -18.635 1.00 87.44 137 ARG A N 1
ATOM 1005 C CA . ARG A 1 137 ? -11.015 8.249 -18.481 1.00 87.44 137 ARG A CA 1
ATOM 1006 C C . ARG A 1 137 ? -11.074 7.052 -17.532 1.00 87.44 137 ARG A C 1
ATOM 1008 O O . ARG A 1 137 ? -10.615 5.977 -17.888 1.00 87.44 137 ARG A O 1
ATOM 1015 N N . ILE A 1 138 ? -11.729 7.190 -16.377 1.00 88.62 138 ILE A N 1
ATOM 1016 C CA . ILE A 1 138 ? -11.868 6.102 -15.383 1.00 88.62 138 ILE A CA 1
ATOM 1017 C C . ILE A 1 138 ? -12.619 4.880 -15.941 1.00 88.62 138 ILE A C 1
ATOM 1019 O O . ILE A 1 138 ? -12.353 3.751 -15.526 1.00 88.62 138 ILE A O 1
ATOM 1023 N N . LYS A 1 139 ? -13.536 5.088 -16.895 1.00 88.56 139 LYS A N 1
ATOM 1024 C CA . LYS A 1 139 ? -14.289 4.028 -17.586 1.00 88.56 139 LYS A CA 1
ATOM 1025 C C . LYS A 1 139 ? -13.542 3.375 -18.749 1.00 88.56 139 LYS A C 1
ATOM 1027 O O . LYS A 1 139 ? -14.070 2.413 -19.302 1.00 88.56 139 LYS A O 1
ATOM 1032 N N . ALA A 1 140 ? -12.360 3.859 -19.132 1.00 89.62 140 ALA A N 1
ATOM 1033 C CA . ALA A 1 140 ? -11.563 3.203 -20.160 1.00 89.62 140 ALA A CA 1
ATOM 1034 C C . ALA A 1 140 ? -11.190 1.781 -19.704 1.00 89.62 140 ALA A C 1
ATOM 1036 O O . ALA A 1 140 ? -10.758 1.565 -18.565 1.00 89.62 140 ALA A O 1
ATOM 1037 N N . ARG A 1 141 ? -11.414 0.807 -20.585 1.00 91.31 141 ARG A N 1
ATOM 1038 C CA . ARG A 1 141 ? -11.150 -0.618 -20.373 1.00 91.31 141 ARG A CA 1
ATOM 1039 C C . ARG A 1 141 ? -10.701 -1.239 -21.689 1.00 91.31 141 ARG A C 1
ATOM 1041 O O . ARG A 1 141 ? -11.273 -0.911 -22.727 1.00 91.31 141 ARG A O 1
ATOM 1048 N N . LEU A 1 142 ? -9.754 -2.168 -21.620 1.00 94.44 142 LEU A N 1
ATOM 1049 C CA . LEU A 1 142 ? -9.432 -3.084 -22.711 1.00 94.44 142 LEU A CA 1
ATOM 1050 C C . LEU A 1 142 ? -9.378 -4.505 -22.141 1.00 94.44 142 LEU A C 1
ATOM 1052 O O . LEU A 1 142 ? -8.522 -4.814 -21.315 1.00 94.44 142 LEU A O 1
ATOM 1056 N N . SER A 1 143 ? -10.336 -5.343 -22.530 1.00 95.25 143 SER A N 1
ATOM 1057 C CA . SER A 1 143 ? -10.401 -6.752 -22.127 1.00 95.25 143 SER A CA 1
ATOM 1058 C C . SER A 1 143 ? -9.647 -7.612 -23.132 1.00 95.25 143 SER A C 1
ATOM 1060 O O . SER A 1 143 ? -9.816 -7.418 -24.332 1.00 95.25 143 SER A O 1
ATOM 1062 N N . LEU A 1 144 ? -8.845 -8.554 -22.639 1.00 96.12 144 LEU A N 1
ATOM 1063 C CA . LEU A 1 144 ? -8.039 -9.474 -23.441 1.00 96.12 144 LEU A CA 1
ATOM 1064 C C . LEU A 1 144 ? -8.255 -10.895 -22.909 1.00 96.12 144 LEU A C 1
ATOM 1066 O O . LEU A 1 144 ? -7.998 -11.136 -21.726 1.00 96.12 144 LEU A O 1
ATOM 1070 N N . ALA A 1 145 ? -8.730 -11.821 -23.746 1.00 97.00 145 ALA A N 1
ATOM 1071 C CA . ALA A 1 145 ? -9.001 -13.207 -23.355 1.00 97.00 145 ALA A CA 1
ATOM 1072 C C . ALA A 1 145 ? -8.256 -14.235 -24.216 1.00 97.00 145 ALA A C 1
ATOM 1074 O O . ALA A 1 145 ? -7.991 -14.019 -25.400 1.00 97.00 145 ALA A O 1
ATOM 1075 N N . ALA A 1 146 ? -7.948 -15.390 -23.625 1.00 95.50 146 ALA A N 1
ATOM 1076 C CA . ALA A 1 146 ? -7.346 -16.501 -24.353 1.00 95.50 146 ALA A CA 1
ATOM 1077 C C . ALA A 1 146 ? -8.277 -17.013 -25.474 1.00 95.50 146 ALA A C 1
ATOM 1079 O O . ALA A 1 146 ? -9.480 -17.195 -25.285 1.00 95.50 146 ALA A O 1
ATOM 1080 N N . GLY A 1 147 ? -7.707 -17.251 -26.657 1.00 94.19 147 GLY A N 1
ATOM 1081 C CA . GLY A 1 147 ? -8.394 -17.643 -27.891 1.00 94.19 147 GLY A CA 1
ATOM 1082 C C . GLY A 1 147 ? -8.795 -16.480 -28.813 1.00 94.19 147 GLY A C 1
ATOM 1083 O O . GLY A 1 147 ? -9.089 -16.712 -29.994 1.00 94.19 147 GLY A O 1
ATOM 1084 N N . GLU A 1 148 ? -8.792 -15.239 -28.321 1.00 95.69 148 GLU A N 1
ATOM 1085 C CA . GLU A 1 148 ? -9.133 -14.050 -29.112 1.00 95.69 148 GLU A CA 1
ATOM 1086 C C . GLU A 1 148 ? -7.948 -13.556 -29.960 1.00 95.69 148 GLU A C 1
ATOM 1088 O O . GLU A 1 148 ? -6.793 -13.901 -29.714 1.00 95.69 148 GLU A O 1
ATOM 1093 N N . ALA A 1 149 ? -8.236 -12.776 -31.005 1.00 95.75 149 ALA A N 1
ATOM 1094 C CA . ALA A 1 149 ? -7.204 -12.107 -31.797 1.00 95.75 149 ALA A CA 1
ATOM 1095 C C . ALA A 1 149 ? -6.827 -10.777 -31.129 1.00 95.75 149 ALA A C 1
ATOM 1097 O O . ALA A 1 149 ? -7.715 -9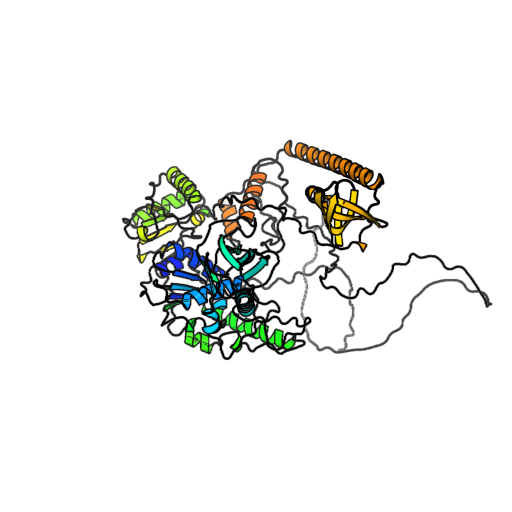.991 -30.797 1.00 95.75 149 ALA A O 1
ATOM 1098 N N . LEU A 1 150 ? -5.531 -10.531 -30.951 1.00 95.56 150 LEU A N 1
ATOM 1099 C CA . LEU A 1 150 ? -5.002 -9.282 -30.427 1.00 95.56 150 LEU A CA 1
ATOM 1100 C C . LEU A 1 150 ? -4.825 -8.272 -31.564 1.00 95.56 150 LEU A C 1
ATOM 1102 O O . LEU A 1 150 ? -4.036 -8.485 -32.480 1.00 95.56 150 LEU A O 1
ATOM 1106 N N . ASP A 1 151 ? -5.504 -7.133 -31.468 1.00 94.81 151 ASP A N 1
ATOM 1107 C CA . ASP A 1 151 ? -5.177 -5.965 -32.282 1.00 94.81 151 ASP A CA 1
ATOM 1108 C C . ASP A 1 151 ? -4.073 -5.159 -31.576 1.00 94.81 151 ASP A C 1
ATOM 1110 O O . ASP A 1 151 ? -4.287 -4.576 -30.508 1.00 94.81 151 ASP A O 1
ATOM 1114 N N . ARG A 1 152 ? -2.866 -5.178 -32.156 1.00 91.75 152 ARG A N 1
ATOM 1115 C CA . ARG A 1 152 ? -1.685 -4.507 -31.595 1.00 91.75 152 ARG A CA 1
ATOM 1116 C C . ARG A 1 152 ? -1.807 -2.985 -31.617 1.00 91.75 152 ARG A C 1
ATOM 1118 O O . ARG A 1 152 ? -1.397 -2.357 -30.648 1.00 91.75 152 ARG A O 1
ATOM 1125 N N . GLU A 1 153 ? -2.394 -2.403 -32.665 1.00 92.62 153 GLU A N 1
ATOM 1126 C CA . GLU A 1 153 ? -2.555 -0.946 -32.781 1.00 92.62 153 GLU A CA 1
ATOM 1127 C C . GLU A 1 153 ? -3.547 -0.434 -31.726 1.00 92.62 153 GLU A C 1
ATOM 1129 O O . GLU A 1 153 ? -3.294 0.569 -31.055 1.00 92.62 153 GLU A O 1
ATOM 1134 N N . VAL A 1 154 ? -4.646 -1.166 -31.508 1.00 94.69 154 VAL A N 1
ATOM 1135 C CA . VAL A 1 154 ? -5.622 -0.864 -30.447 1.00 94.69 154 VAL A CA 1
ATOM 1136 C C . VAL A 1 154 ? -5.006 -1.015 -29.054 1.00 94.69 154 VAL A C 1
ATOM 1138 O O . VAL A 1 154 ? -5.251 -0.171 -28.189 1.00 94.69 154 VAL A O 1
ATOM 1141 N N . LEU A 1 155 ? -4.199 -2.058 -28.825 1.00 95.38 155 LEU A N 1
ATOM 1142 C CA . LEU A 1 155 ? -3.507 -2.255 -27.552 1.00 95.38 155 LEU A CA 1
ATOM 1143 C C . LEU A 1 155 ? -2.500 -1.130 -27.270 1.00 95.38 155 LEU A C 1
ATOM 1145 O O . LEU A 1 155 ? -2.537 -0.540 -26.192 1.00 95.38 155 LEU A O 1
ATOM 1149 N N . GLU A 1 156 ? -1.621 -0.818 -28.221 1.00 92.44 156 GLU A N 1
ATOM 1150 C CA . GLU A 1 156 ? -0.570 0.193 -28.067 1.00 92.44 156 GLU A CA 1
ATOM 1151 C C . GLU A 1 156 ? -1.160 1.603 -27.891 1.00 92.44 156 GLU A C 1
ATOM 1153 O O . GLU A 1 156 ? -0.726 2.345 -27.002 1.00 92.44 156 GLU A O 1
ATOM 1158 N N . SER A 1 157 ? -2.219 1.944 -28.642 1.00 91.62 157 SER A N 1
ATOM 1159 C CA . SER A 1 157 ? -2.983 3.183 -28.434 1.00 91.62 157 SER A CA 1
ATOM 1160 C C . SER A 1 157 ? -3.588 3.224 -27.032 1.00 91.62 157 SER A C 1
ATOM 1162 O O . SER A 1 157 ? -3.405 4.210 -26.323 1.00 91.62 157 SER A O 1
ATOM 1164 N N . PHE A 1 158 ? -4.255 2.152 -26.582 1.00 93.06 158 PHE A N 1
ATOM 1165 C CA . PHE A 1 158 ? -4.853 2.109 -25.244 1.00 93.06 158 PHE A CA 1
ATOM 1166 C C . PHE A 1 158 ? -3.806 2.289 -24.140 1.00 93.06 158 PHE A C 1
ATOM 1168 O O . PHE A 1 158 ? -4.008 3.093 -23.228 1.00 93.06 158 PHE A O 1
ATOM 1175 N N . LEU A 1 159 ? -2.692 1.558 -24.204 1.00 92.19 159 LEU A N 1
ATOM 1176 C CA . LEU A 1 159 ? -1.618 1.635 -23.212 1.00 92.19 159 LEU A CA 1
ATOM 1177 C C . LEU A 1 159 ? -1.040 3.057 -23.152 1.00 92.19 159 LEU A C 1
ATOM 1179 O O . LEU A 1 159 ? -0.983 3.651 -22.074 1.00 92.19 159 LEU A O 1
ATOM 1183 N N . THR A 1 160 ? -0.731 3.643 -24.310 1.00 88.12 160 THR A N 1
ATOM 1184 C CA . THR A 1 160 ? -0.183 5.003 -24.425 1.00 88.12 160 THR A CA 1
ATOM 1185 C C . THR A 1 160 ? -1.163 6.069 -23.921 1.00 88.12 160 THR A C 1
ATOM 1187 O O . THR A 1 160 ? -0.828 6.858 -23.037 1.00 88.12 160 THR A O 1
ATOM 1190 N N . ASP A 1 161 ? -2.408 6.073 -24.410 1.00 86.31 161 ASP A N 1
ATOM 1191 C CA . ASP A 1 161 ? -3.418 7.082 -24.054 1.00 86.31 161 ASP A CA 1
ATOM 1192 C C . ASP A 1 161 ? -3.809 7.020 -22.567 1.00 86.31 161 ASP A C 1
ATOM 1194 O O . ASP A 1 161 ? -4.170 8.033 -21.949 1.00 86.31 161 ASP A O 1
ATOM 1198 N N . THR A 1 162 ? -3.726 5.832 -21.964 1.00 88.19 162 THR A N 1
ATOM 1199 C CA . THR A 1 162 ? -4.057 5.606 -20.553 1.00 88.19 162 THR A CA 1
ATOM 1200 C C . THR A 1 162 ? -2.857 5.692 -19.598 1.00 88.19 162 THR A C 1
ATOM 1202 O O . THR A 1 162 ? -3.039 5.590 -18.380 1.00 88.19 162 THR A O 1
ATOM 1205 N N . GLY A 1 163 ? -1.668 6.014 -20.122 1.00 86.62 163 GLY A N 1
ATOM 1206 C CA . GLY A 1 163 ? -0.478 6.393 -19.353 1.00 86.62 163 GLY A CA 1
ATOM 1207 C C . GLY A 1 163 ? 0.376 5.230 -18.850 1.00 86.62 163 GLY A C 1
ATOM 1208 O O . GLY A 1 163 ? 1.029 5.373 -17.816 1.00 86.62 163 GLY A O 1
ATOM 1209 N N . TYR A 1 164 ? 0.352 4.089 -19.541 1.00 89.62 164 TYR A N 1
ATOM 1210 C CA . TYR A 1 164 ? 1.323 3.021 -19.314 1.00 89.62 164 TYR A CA 1
ATOM 1211 C C . TYR A 1 164 ? 2.691 3.393 -19.911 1.00 89.62 164 TYR A C 1
ATOM 1213 O O . TYR A 1 164 ? 2.766 4.014 -20.972 1.00 89.62 164 TYR A O 1
ATOM 1221 N N . ALA A 1 165 ? 3.773 2.990 -19.246 1.00 85.62 165 ALA A N 1
ATOM 1222 C CA . ALA A 1 165 ? 5.142 3.169 -19.728 1.00 85.62 165 ALA A CA 1
ATOM 1223 C C . ALA A 1 165 ? 5.621 1.928 -20.498 1.00 85.62 165 ALA A C 1
ATOM 1225 O O . ALA A 1 165 ? 5.427 0.807 -20.033 1.00 85.62 165 ALA A O 1
ATOM 1226 N N . ALA A 1 166 ? 6.246 2.131 -21.659 1.00 90.12 166 ALA A N 1
ATOM 1227 C CA . ALA A 1 166 ? 6.930 1.061 -22.378 1.00 90.12 166 ALA A CA 1
ATOM 1228 C C . ALA A 1 166 ? 8.325 0.844 -21.771 1.00 90.12 166 ALA A C 1
ATOM 1230 O O . ALA A 1 166 ? 9.103 1.797 -21.710 1.00 90.12 166 ALA A O 1
ATOM 1231 N N . ASP A 1 167 ? 8.639 -0.389 -21.379 1.00 89.44 167 ASP A N 1
ATOM 1232 C CA . ASP A 1 167 ? 9.968 -0.801 -20.915 1.00 89.44 167 ASP A CA 1
ATOM 1233 C C . ASP A 1 167 ? 10.420 -2.093 -21.633 1.00 89.44 167 ASP A C 1
ATOM 1235 O O . ASP A 1 167 ? 9.637 -2.766 -22.309 1.00 89.44 167 ASP A O 1
ATOM 1239 N N . GLU A 1 168 ? 11.702 -2.439 -21.520 1.00 86.50 168 GLU A N 1
ATOM 1240 C CA . GLU A 1 168 ? 12.253 -3.721 -21.971 1.00 86.50 168 GLU A CA 1
ATOM 1241 C C . GLU A 1 168 ? 11.882 -4.863 -21.009 1.00 86.50 168 GLU A C 1
ATOM 1243 O O . GLU A 1 168 ? 11.771 -6.019 -21.431 1.00 86.50 168 GLU A O 1
ATOM 1248 N N . ARG A 1 169 ? 11.674 -4.549 -19.723 1.00 89.25 169 ARG A N 1
ATOM 1249 C CA . ARG A 1 169 ? 11.308 -5.501 -18.671 1.00 89.25 169 ARG A CA 1
ATOM 1250 C C . ARG A 1 169 ? 10.237 -4.896 -17.770 1.00 89.25 169 ARG A C 1
ATOM 1252 O O . ARG A 1 169 ? 10.437 -3.847 -17.187 1.00 89.25 169 ARG A O 1
ATOM 1259 N N . VAL A 1 170 ? 9.136 -5.622 -17.602 1.00 91.56 170 VAL A N 1
ATOM 1260 C CA . VAL A 1 170 ? 8.035 -5.230 -16.714 1.00 91.56 170 VAL A CA 1
ATOM 1261 C C . VAL A 1 170 ? 8.302 -5.739 -15.298 1.00 91.56 170 VAL A C 1
ATOM 1263 O O . VAL A 1 170 ? 8.268 -6.956 -15.066 1.00 91.56 170 VAL A O 1
ATOM 1266 N N . ASP A 1 171 ? 8.531 -4.831 -14.348 1.00 86.62 171 ASP A N 1
ATOM 1267 C CA . ASP A 1 171 ? 8.527 -5.150 -12.916 1.00 86.62 171 ASP A CA 1
ATOM 1268 C C . ASP A 1 171 ? 7.834 -4.129 -11.988 1.00 86.62 171 ASP A C 1
ATOM 1270 O O . ASP A 1 171 ? 7.492 -4.511 -10.861 1.00 86.62 171 ASP A O 1
ATOM 1274 N N . GLU A 1 172 ? 7.454 -2.938 -12.469 1.00 83.06 172 GLU A N 1
ATOM 1275 C CA . GLU A 1 172 ? 6.611 -1.971 -11.745 1.00 83.06 172 GLU A CA 1
ATOM 1276 C C . GLU A 1 172 ? 5.161 -1.855 -12.297 1.00 83.06 172 GLU A C 1
ATOM 1278 O O . GLU A 1 172 ? 4.898 -2.049 -13.489 1.00 83.06 172 GLU A O 1
ATOM 1283 N N . PRO A 1 173 ? 4.158 -1.533 -11.449 1.00 85.31 173 PRO A N 1
ATOM 1284 C CA . PRO A 1 173 ? 2.777 -1.332 -11.894 1.00 85.31 173 PRO A CA 1
ATOM 1285 C C . PRO A 1 173 ? 2.618 -0.130 -12.835 1.00 85.31 173 PRO A C 1
ATOM 1287 O O . PRO A 1 173 ? 2.994 0.995 -12.507 1.00 85.31 173 PRO A O 1
ATOM 1290 N N . GLY A 1 174 ? 1.957 -0.347 -13.975 1.00 86.19 174 GLY A N 1
ATOM 1291 C CA . GLY A 1 174 ? 1.804 0.648 -15.040 1.00 86.19 174 GLY A CA 1
ATOM 1292 C C . GLY A 1 174 ? 2.797 0.494 -16.196 1.00 86.19 174 GLY A C 1
ATOM 1293 O O . GLY A 1 174 ? 2.776 1.315 -17.109 1.00 86.19 174 GLY A O 1
ATOM 1294 N N . GLU A 1 175 ? 3.628 -0.547 -16.201 1.00 89.50 175 GLU A N 1
ATOM 1295 C CA . GLU A 1 175 ? 4.546 -0.861 -17.304 1.00 89.50 175 GLU A CA 1
ATOM 1296 C C . GLU A 1 175 ? 3.968 -1.875 -18.303 1.00 89.50 175 GLU A C 1
ATOM 1298 O O . GLU A 1 175 ? 3.052 -2.647 -17.988 1.00 89.50 175 GLU A O 1
ATOM 1303 N N . TYR A 1 176 ? 4.529 -1.889 -19.515 1.00 94.94 176 TYR A N 1
ATOM 1304 C CA . TYR A 1 176 ? 4.330 -2.932 -20.520 1.00 94.94 176 TYR A CA 1
ATOM 1305 C C . TYR A 1 176 ? 5.575 -3.143 -21.395 1.00 94.94 176 TYR A C 1
ATOM 1307 O O . TYR A 1 176 ? 6.366 -2.222 -21.586 1.00 94.94 176 TYR A O 1
ATOM 1315 N N . ALA A 1 177 ? 5.707 -4.336 -21.978 1.00 94.94 177 ALA A N 1
ATOM 1316 C CA . ALA A 1 177 ? 6.747 -4.675 -22.949 1.00 94.94 177 ALA A CA 1
ATOM 1317 C C . ALA A 1 177 ? 6.153 -5.457 -24.134 1.00 94.94 177 ALA A C 1
ATOM 1319 O O . ALA A 1 177 ? 5.449 -6.452 -23.946 1.00 94.94 177 ALA A O 1
ATOM 1320 N N . LEU A 1 178 ? 6.450 -5.028 -25.367 1.00 93.50 178 LEU A N 1
ATOM 1321 C CA . LEU A 1 178 ? 6.003 -5.679 -26.610 1.00 93.50 178 LEU A CA 1
ATOM 1322 C C . LEU A 1 178 ? 7.126 -6.555 -27.194 1.00 93.50 178 LEU A C 1
ATOM 1324 O O . LEU A 1 178 ? 7.827 -6.181 -28.133 1.00 93.50 178 LEU A O 1
ATOM 1328 N N . LEU A 1 179 ? 7.289 -7.752 -26.639 1.00 91.00 179 LEU A N 1
ATOM 1329 C CA . LEU A 1 179 ? 8.363 -8.704 -26.940 1.00 91.00 179 LEU A CA 1
ATOM 1330 C C . LEU A 1 179 ? 7.992 -9.658 -28.095 1.00 91.00 179 LEU A C 1
ATOM 1332 O O . LEU A 1 179 ? 8.056 -10.885 -27.983 1.00 91.00 179 LEU A O 1
ATOM 1336 N N . GLY A 1 180 ? 7.582 -9.094 -29.235 1.00 88.69 180 GLY A N 1
ATOM 1337 C CA . GLY A 1 180 ? 7.202 -9.856 -30.430 1.00 88.69 180 GLY A CA 1
ATOM 1338 C C . GLY A 1 180 ? 5.972 -10.739 -30.192 1.00 88.69 180 GLY A C 1
ATOM 1339 O O . GLY A 1 180 ? 4.857 -10.228 -30.100 1.00 88.69 180 GLY A O 1
ATOM 1340 N N . ALA A 1 181 ? 6.169 -12.058 -30.100 1.00 93.19 181 ALA A N 1
ATOM 1341 C CA . ALA A 1 181 ? 5.116 -13.037 -29.792 1.00 93.19 181 ALA A CA 1
ATOM 1342 C C . ALA A 1 181 ? 4.691 -13.047 -28.308 1.00 93.19 181 ALA A C 1
ATOM 1344 O O . ALA A 1 181 ? 3.829 -13.828 -27.914 1.00 93.19 181 ALA A O 1
ATOM 1345 N N . VAL A 1 182 ? 5.293 -12.203 -27.471 1.00 95.25 182 VAL A N 1
ATOM 1346 C CA . VAL A 1 182 ? 4.937 -12.040 -26.061 1.00 95.25 182 VAL A CA 1
ATOM 1347 C C . VAL A 1 182 ? 4.599 -10.578 -25.793 1.00 95.25 182 VAL A C 1
ATOM 1349 O O . VAL A 1 182 ? 5.269 -9.682 -26.300 1.00 95.25 182 VAL A O 1
ATOM 1352 N N . VAL A 1 183 ? 3.572 -10.336 -24.983 1.00 97.00 183 VAL A N 1
ATOM 1353 C CA . VAL A 1 183 ? 3.285 -9.023 -24.404 1.00 97.00 183 VAL A CA 1
ATOM 1354 C C . VAL A 1 183 ? 3.222 -9.155 -22.893 1.00 97.00 183 VAL A C 1
ATOM 1356 O O . VAL A 1 183 ? 2.374 -9.879 -22.373 1.00 97.00 183 VAL A O 1
ATOM 1359 N N . ASP A 1 184 ? 4.085 -8.426 -22.196 1.00 97.44 184 ASP A N 1
ATOM 1360 C CA . ASP A 1 184 ? 4.012 -8.285 -20.746 1.00 97.44 184 ASP A CA 1
ATOM 1361 C C . ASP A 1 184 ? 3.327 -6.970 -20.392 1.00 97.44 184 ASP A C 1
ATOM 1363 O O . ASP A 1 184 ? 3.532 -5.954 -21.054 1.00 97.44 184 ASP A O 1
ATOM 1367 N N . VAL A 1 185 ? 2.503 -6.979 -19.347 1.00 96.25 185 VAL A N 1
ATOM 1368 C CA . VAL A 1 185 ? 1.808 -5.788 -18.848 1.00 96.25 185 VAL A CA 1
ATOM 1369 C C . VAL A 1 185 ? 1.555 -5.913 -17.350 1.00 96.25 185 VAL A C 1
ATOM 1371 O O . VAL A 1 185 ? 1.155 -6.975 -16.869 1.00 96.25 185 VAL A O 1
ATOM 1374 N N . PHE A 1 186 ? 1.732 -4.825 -16.600 1.00 92.88 186 PHE A N 1
ATOM 1375 C CA . PHE A 1 186 ? 1.399 -4.764 -15.176 1.00 92.88 186 PHE A CA 1
ATOM 1376 C C . PHE A 1 186 ? 0.213 -3.816 -14.944 1.00 92.88 186 PHE A C 1
ATOM 1378 O O . PHE A 1 186 ? 0.398 -2.607 -14.803 1.00 92.88 186 PHE A O 1
ATOM 1385 N N . PRO A 1 187 ? -1.037 -4.321 -14.893 1.00 91.44 187 PRO A N 1
ATOM 1386 C CA . PRO A 1 187 ? -2.190 -3.486 -14.579 1.00 91.44 187 PRO A CA 1
ATOM 1387 C C . PRO A 1 187 ? -2.081 -2.943 -13.147 1.00 91.44 187 PRO A C 1
ATOM 1389 O O . PRO A 1 187 ? -1.904 -3.740 -12.226 1.00 91.44 187 PRO A O 1
ATOM 1392 N N . PRO A 1 188 ? -2.246 -1.632 -12.910 1.00 82.31 188 PRO A N 1
ATOM 1393 C CA . PRO A 1 188 ? -2.002 -1.057 -11.584 1.00 82.31 188 PRO A CA 1
ATOM 1394 C C . PRO A 1 188 ? -3.002 -1.462 -10.493 1.00 82.31 188 PRO A C 1
ATOM 1396 O O . PRO A 1 188 ? -2.725 -1.302 -9.308 1.00 82.31 188 PRO A O 1
ATOM 1399 N N . ALA A 1 189 ? -4.165 -1.990 -10.880 1.00 74.88 189 ALA A N 1
ATOM 1400 C CA . ALA A 1 189 ? -5.128 -2.598 -9.962 1.00 74.88 189 ALA A CA 1
ATOM 1401 C C . ALA A 1 189 ? -4.808 -4.074 -9.629 1.00 74.88 189 ALA A C 1
ATOM 1403 O O . ALA A 1 189 ? -5.511 -4.686 -8.826 1.00 74.88 189 ALA A O 1
ATOM 1404 N N . SER A 1 190 ? -3.788 -4.664 -10.263 1.00 83.50 190 SER A N 1
ATOM 1405 C CA . SER A 1 190 ? -3.380 -6.057 -10.066 1.00 83.50 190 SER A CA 1
ATOM 1406 C C . SER A 1 190 ? -2.316 -6.192 -8.977 1.00 83.50 190 SER A C 1
ATOM 1408 O O . SER A 1 190 ? -1.483 -5.312 -8.782 1.00 83.50 190 SER A O 1
ATOM 1410 N N . ALA A 1 191 ? -2.296 -7.346 -8.310 1.00 81.00 191 ALA A N 1
ATOM 1411 C CA . ALA A 1 191 ? -1.212 -7.727 -7.405 1.00 81.00 191 ALA A CA 1
ATOM 1412 C C . ALA A 1 191 ? 0.025 -8.289 -8.137 1.00 81.00 191 ALA A C 1
ATOM 1414 O O . ALA A 1 191 ? 1.080 -8.427 -7.524 1.00 81.00 191 ALA A O 1
ATOM 1415 N N . THR A 1 192 ? -0.106 -8.648 -9.420 1.00 90.06 192 THR A N 1
ATOM 1416 C CA . THR A 1 192 ? 0.955 -9.263 -10.238 1.00 90.06 192 THR A CA 1
ATOM 1417 C C . THR A 1 192 ? 0.868 -8.812 -11.699 1.00 90.06 192 THR A C 1
ATOM 1419 O O . THR A 1 192 ? -0.250 -8.640 -12.201 1.00 90.06 192 THR A O 1
ATOM 1422 N N . PRO A 1 193 ? 1.996 -8.699 -12.418 1.00 94.62 193 PRO A N 1
ATOM 1423 C CA . PRO A 1 193 ? 1.987 -8.527 -13.865 1.00 94.62 193 PRO A CA 1
ATOM 1424 C C . PRO A 1 193 ? 1.494 -9.790 -14.584 1.00 94.62 193 PRO A C 1
ATOM 1426 O O . PRO A 1 193 ? 1.480 -10.889 -14.017 1.00 94.62 193 PRO A O 1
ATOM 1429 N N . TYR A 1 194 ? 1.094 -9.622 -15.843 1.00 97.31 194 TYR A N 1
ATOM 1430 C CA . TYR A 1 194 ? 0.614 -10.681 -16.724 1.00 97.31 194 TYR A CA 1
ATOM 1431 C C . TYR A 1 194 ? 1.436 -10.744 -18.007 1.00 97.31 194 TYR A C 1
ATOM 1433 O O . TYR A 1 194 ? 1.741 -9.716 -18.609 1.00 97.31 194 TYR A O 1
ATOM 1441 N N . ARG A 1 195 ? 1.727 -11.970 -18.434 1.00 97.62 195 ARG A N 1
ATOM 1442 C CA . ARG A 1 195 ? 2.346 -12.320 -19.707 1.00 97.62 195 ARG A CA 1
ATOM 1443 C C . ARG A 1 195 ? 1.289 -12.914 -20.628 1.00 97.62 195 ARG A C 1
ATOM 1445 O O . ARG A 1 195 ? 0.627 -13.890 -20.272 1.00 97.62 195 ARG A O 1
ATOM 1452 N N . ILE A 1 196 ? 1.133 -12.312 -21.798 1.00 97.44 196 ILE A N 1
ATOM 1453 C CA . ILE A 1 196 ? 0.208 -12.683 -22.870 1.00 97.44 196 ILE A CA 1
ATOM 1454 C C . ILE A 1 196 ? 1.054 -13.308 -23.980 1.00 97.44 196 ILE A C 1
ATOM 1456 O O . ILE A 1 196 ? 1.976 -12.665 -24.480 1.00 97.44 196 ILE A O 1
ATOM 1460 N N . VAL A 1 197 ? 0.767 -14.548 -24.370 1.00 96.88 197 VAL A N 1
ATOM 1461 C CA . VAL A 1 197 ? 1.530 -15.255 -25.412 1.00 96.88 197 VAL A CA 1
ATOM 1462 C C . VAL A 1 197 ? 0.696 -15.364 -26.680 1.00 96.88 197 VAL A C 1
ATOM 1464 O O . VAL A 1 197 ? -0.454 -15.801 -26.639 1.00 96.88 197 VAL A O 1
ATOM 1467 N N . LEU A 1 198 ? 1.281 -14.982 -27.810 1.00 97.00 198 LEU A N 1
ATOM 1468 C CA . LEU A 1 198 ? 0.632 -14.865 -29.112 1.00 97.00 198 LEU A CA 1
ATOM 1469 C C . LEU A 1 198 ? 1.126 -15.948 -30.084 1.00 97.00 198 LEU A C 1
ATOM 1471 O O . LEU A 1 198 ? 2.281 -16.373 -30.013 1.00 97.00 198 LEU A O 1
ATOM 1475 N N . ASP A 1 199 ? 0.263 -16.381 -31.005 1.00 95.56 199 ASP A N 1
ATOM 1476 C CA . ASP A 1 199 ? 0.665 -17.186 -32.165 1.00 95.56 199 ASP A CA 1
ATOM 1477 C C . ASP A 1 199 ? 1.135 -16.319 -33.354 1.00 95.56 199 ASP A C 1
ATOM 1479 O O . ASP A 1 199 ? 1.148 -15.090 -33.298 1.00 95.56 199 ASP A O 1
ATOM 1483 N N . GLU A 1 200 ? 1.527 -16.963 -34.459 1.00 92.88 200 GLU A N 1
ATOM 1484 C CA . GLU A 1 200 ? 1.970 -16.294 -35.698 1.00 92.88 200 GLU A CA 1
ATOM 1485 C C . GLU A 1 200 ? 0.879 -15.434 -36.375 1.00 92.88 200 GLU A C 1
ATOM 1487 O O . GLU A 1 200 ? 1.173 -14.697 -37.316 1.00 92.88 200 GLU A O 1
ATOM 1492 N N 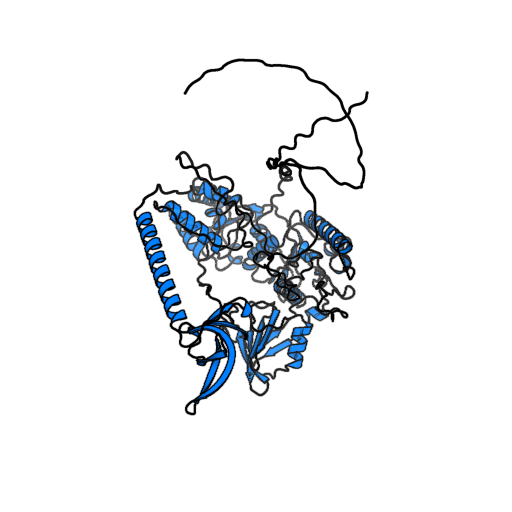. ALA A 1 201 ? -0.377 -15.539 -35.930 1.00 92.69 201 ALA A N 1
ATOM 1493 C CA . ALA A 1 201 ? -1.532 -14.789 -36.418 1.00 92.69 201 ALA A CA 1
ATOM 1494 C C . ALA A 1 201 ? -2.077 -13.805 -35.360 1.00 92.69 201 ALA A C 1
ATOM 1496 O O . ALA A 1 201 ? -3.244 -13.413 -35.435 1.00 92.69 201 ALA A O 1
ATOM 1497 N N . ASP A 1 202 ? -1.242 -13.433 -34.381 1.00 94.38 202 ASP A N 1
ATOM 1498 C CA . ASP A 1 202 ? -1.555 -12.546 -33.257 1.00 94.38 202 ASP A CA 1
ATOM 1499 C C . ASP A 1 202 ? -2.759 -12.996 -32.406 1.00 94.38 202 ASP A C 1
ATOM 1501 O O . ASP A 1 202 ? -3.439 -12.186 -31.778 1.00 94.38 202 ASP A O 1
ATOM 1505 N N . ARG A 1 203 ? -3.036 -14.303 -32.323 1.00 96.75 203 ARG A N 1
ATOM 1506 C CA . ARG A 1 203 ? -4.044 -14.835 -31.392 1.00 96.75 203 ARG A CA 1
ATOM 1507 C C . ARG A 1 203 ? -3.446 -15.101 -30.027 1.00 96.75 203 ARG A C 1
ATOM 1509 O O . ARG A 1 203 ? -2.402 -15.737 -29.921 1.00 96.75 203 ARG A O 1
ATOM 1516 N N . ILE A 1 204 ? -4.157 -14.698 -28.980 1.00 97.75 204 ILE A N 1
ATOM 1517 C CA . ILE A 1 204 ? -3.794 -14.988 -27.596 1.00 97.75 204 ILE A CA 1
ATOM 1518 C C . ILE A 1 204 ? -3.941 -16.494 -27.360 1.00 97.75 204 ILE A C 1
ATOM 1520 O O . ILE A 1 204 ? -5.044 -17.035 -27.392 1.00 97.75 204 ILE A O 1
ATOM 1524 N N . THR A 1 205 ? -2.827 -17.176 -27.124 1.00 97.00 205 THR A N 1
ATOM 1525 C CA . THR A 1 205 ? -2.775 -18.621 -26.855 1.00 97.00 205 THR A CA 1
ATOM 1526 C C . THR A 1 205 ? -2.915 -18.924 -25.366 1.00 97.00 205 THR A C 1
ATOM 1528 O O . THR A 1 205 ? -3.677 -19.810 -24.991 1.00 97.00 205 THR A O 1
ATOM 1531 N N . GLU A 1 206 ? -2.237 -18.150 -24.519 1.00 96.44 206 GLU A N 1
ATOM 1532 C CA . GLU A 1 206 ? -2.318 -18.219 -23.061 1.00 96.44 206 GLU A CA 1
ATOM 1533 C C . GLU A 1 206 ? -2.091 -16.833 -22.438 1.00 96.44 206 GLU A C 1
ATOM 1535 O O . GLU A 1 206 ? -1.400 -15.982 -23.006 1.00 96.44 206 GLU A O 1
ATOM 1540 N N . ILE A 1 207 ? -2.650 -16.623 -21.244 1.00 97.75 207 ILE A N 1
ATOM 1541 C CA . ILE A 1 207 ? -2.330 -15.488 -20.374 1.00 97.75 207 ILE A CA 1
ATOM 1542 C C . ILE A 1 207 ? -1.959 -16.057 -19.006 1.00 97.75 207 ILE A C 1
ATOM 1544 O O . ILE A 1 207 ? -2.681 -16.891 -18.460 1.00 97.75 207 ILE A O 1
ATOM 1548 N N . HIS A 1 208 ? -0.844 -15.625 -18.427 1.00 97.06 208 HIS A N 1
ATOM 1549 C CA . HIS A 1 208 ? -0.439 -16.060 -17.094 1.00 97.06 208 HIS A CA 1
ATOM 1550 C C . HIS A 1 208 ? 0.157 -14.921 -16.274 1.00 97.06 208 HIS A C 1
ATOM 1552 O O . HIS A 1 208 ? 0.872 -14.069 -16.791 1.00 97.06 208 HIS A O 1
ATOM 1558 N N . ALA A 1 209 ? -0.119 -14.912 -14.971 1.00 96.81 209 ALA A N 1
ATOM 1559 C CA . ALA A 1 209 ? 0.594 -14.056 -14.034 1.00 96.81 209 ALA A CA 1
ATOM 1560 C C . ALA A 1 209 ? 2.080 -14.447 -13.988 1.00 96.81 209 ALA A C 1
ATOM 1562 O O . ALA A 1 209 ? 2.420 -15.613 -14.213 1.00 96.81 209 ALA A O 1
ATOM 1563 N N . PHE A 1 210 ? 2.962 -13.518 -13.632 1.00 94.19 210 PHE A N 1
ATOM 1564 C CA . PHE A 1 210 ? 4.353 -13.832 -13.302 1.00 94.19 210 PHE A CA 1
ATOM 1565 C C . PHE A 1 210 ? 4.847 -13.037 -12.090 1.00 94.19 210 PHE A C 1
ATOM 1567 O O . PHE A 1 210 ? 4.230 -12.062 -11.668 1.00 94.19 210 PHE A O 1
ATOM 1574 N N . ASP A 1 211 ? 5.940 -13.498 -11.488 1.00 88.44 211 ASP A N 1
ATOM 1575 C CA . ASP A 1 211 ? 6.609 -12.799 -10.390 1.00 88.44 211 ASP A CA 1
ATOM 1576 C C . ASP A 1 211 ? 7.540 -11.702 -10.951 1.00 88.44 211 ASP A C 1
ATOM 1578 O O . ASP A 1 211 ? 8.440 -12.043 -11.721 1.00 88.44 211 ASP A O 1
ATOM 1582 N N . PRO A 1 212 ? 7.375 -10.413 -10.594 1.00 85.25 212 PRO A N 1
ATOM 1583 C CA . PRO A 1 212 ? 8.105 -9.310 -11.235 1.00 85.25 212 PRO A CA 1
ATOM 1584 C C . PRO A 1 212 ? 9.623 -9.359 -10.988 1.00 85.25 212 PRO A C 1
ATOM 1586 O O . PRO A 1 212 ? 10.413 -8.942 -11.833 1.00 85.25 212 PRO A O 1
ATOM 1589 N N . VAL A 1 213 ? 10.069 -9.934 -9.865 1.00 82.69 213 VAL A N 1
ATOM 1590 C CA . VAL A 1 213 ? 11.498 -9.999 -9.517 1.00 82.69 213 VAL A CA 1
ATOM 1591 C C . VAL A 1 213 ? 12.198 -11.132 -10.270 1.00 82.69 213 VAL A C 1
ATOM 1593 O O . VAL A 1 213 ? 13.208 -10.905 -10.938 1.00 82.69 213 VAL A O 1
ATOM 1596 N N . SER A 1 214 ? 11.663 -12.351 -10.179 1.00 83.00 214 SER A N 1
ATOM 1597 C CA . SER A 1 214 ? 12.248 -13.562 -10.769 1.00 83.00 214 SER A CA 1
ATOM 1598 C C . SER A 1 214 ? 11.801 -13.846 -12.205 1.00 83.00 214 SER A C 1
ATOM 1600 O O . SER A 1 214 ? 12.343 -14.758 -12.829 1.00 83.00 214 SER A O 1
ATOM 1602 N N . GLN A 1 215 ? 10.819 -13.098 -12.723 1.00 87.00 215 GLN A N 1
ATOM 1603 C CA . GLN A 1 215 ? 10.248 -13.216 -14.074 1.00 87.00 215 GLN A CA 1
ATOM 1604 C C . GLN A 1 215 ? 9.674 -14.617 -14.386 1.00 87.00 215 GLN A C 1
ATOM 1606 O O . GLN A 1 215 ? 9.567 -15.040 -15.541 1.00 87.00 215 GLN A O 1
ATOM 1611 N N . ARG A 1 216 ? 9.292 -15.367 -13.339 1.00 87.38 216 ARG A N 1
ATOM 1612 C CA . ARG A 1 216 ? 8.784 -16.746 -13.434 1.00 87.38 216 ARG A CA 1
ATOM 1613 C C . ARG A 1 216 ? 7.265 -16.794 -13.543 1.00 87.38 216 ARG A C 1
ATOM 1615 O O . ARG A 1 216 ? 6.566 -16.142 -12.770 1.00 87.38 216 ARG A O 1
ATOM 1622 N N . ARG A 1 217 ? 6.766 -17.650 -14.444 1.00 93.62 217 ARG A N 1
ATOM 1623 C CA . ARG A 1 217 ? 5.337 -17.959 -14.618 1.00 93.62 217 ARG A CA 1
ATOM 1624 C C . ARG A 1 217 ? 4.693 -18.421 -13.307 1.00 93.62 217 ARG A C 1
ATOM 1626 O O . ARG A 1 217 ? 5.179 -19.342 -12.652 1.00 93.62 217 ARG A O 1
ATOM 1633 N N . GLY A 1 218 ? 3.574 -17.787 -12.982 1.00 92.75 218 GLY A N 1
ATOM 1634 C CA . GLY A 1 218 ? 2.642 -18.133 -11.919 1.00 92.75 218 GLY A CA 1
ATOM 1635 C C . GLY A 1 218 ? 1.364 -18.766 -12.476 1.00 92.75 218 GLY A C 1
ATOM 1636 O O . GLY A 1 218 ? 1.414 -19.636 -13.345 1.00 92.75 218 GLY A O 1
ATOM 1637 N N . ALA A 1 219 ? 0.212 -18.356 -11.941 1.00 91.94 219 ALA A N 1
ATOM 1638 C CA . ALA A 1 219 ? -1.091 -18.901 -12.319 1.00 91.94 219 ALA A CA 1
ATOM 1639 C C . ALA A 1 219 ? -1.532 -18.464 -13.726 1.00 91.94 219 ALA A C 1
ATOM 1641 O O . ALA A 1 219 ? -1.335 -17.317 -14.121 1.00 91.94 219 ALA A O 1
ATOM 1642 N N . GLU A 1 220 ? -2.172 -19.376 -14.452 1.00 95.62 220 GLU A N 1
ATOM 1643 C CA . GLU A 1 220 ? -2.823 -19.110 -15.738 1.00 95.62 220 GLU A CA 1
ATOM 1644 C C . GLU A 1 220 ? -4.196 -18.455 -15.531 1.00 95.62 220 GLU A C 1
ATOM 1646 O O . GLU A 1 220 ? -4.873 -18.731 -14.537 1.00 95.62 220 GLU A O 1
ATOM 1651 N N . ILE A 1 221 ? -4.583 -17.565 -16.444 1.00 94.25 221 ILE A N 1
ATOM 1652 C CA . ILE A 1 221 ? -5.742 -16.676 -16.332 1.00 94.25 221 ILE A CA 1
ATOM 1653 C C . ILE A 1 221 ? -6.509 -16.694 -17.662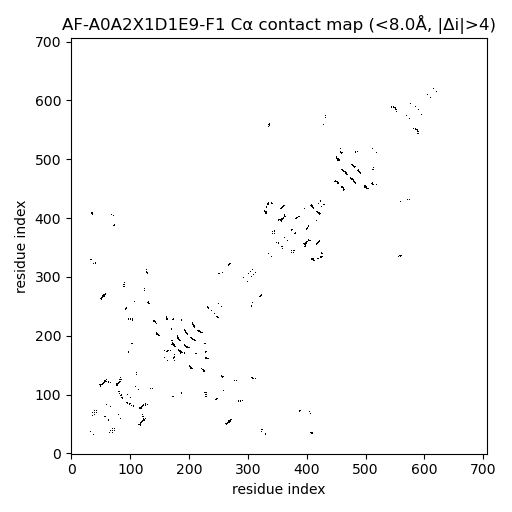 1.00 94.25 221 ILE A C 1
ATOM 1655 O O . ILE A 1 221 ? -5.913 -16.560 -18.724 1.00 94.25 221 ILE A O 1
ATOM 1659 N N . GLU A 1 222 ? -7.836 -16.826 -17.617 1.00 93.94 222 GLU A N 1
ATOM 1660 C CA . GLU A 1 222 ? -8.669 -16.897 -18.833 1.00 93.94 222 GLU A CA 1
ATOM 1661 C C . GLU A 1 222 ? -8.798 -15.540 -19.552 1.00 93.94 222 GLU A C 1
ATOM 1663 O O . GLU A 1 222 ? -8.831 -15.478 -20.782 1.00 93.94 222 GLU A O 1
ATOM 1668 N N . MET A 1 223 ? -8.882 -14.450 -18.782 1.00 95.00 223 MET A N 1
ATOM 1669 C CA . MET A 1 223 ? -9.084 -13.085 -19.269 1.00 95.00 223 MET A CA 1
ATOM 1670 C C . MET A 1 223 ? -8.477 -12.069 -18.300 1.00 95.00 223 MET A C 1
ATOM 1672 O O . MET A 1 223 ? -8.628 -12.199 -17.084 1.00 95.00 223 MET A O 1
ATOM 1676 N N . ILE A 1 224 ? -7.863 -11.017 -18.839 1.00 94.19 224 ILE A N 1
ATOM 1677 C CA . ILE A 1 224 ? -7.465 -9.822 -18.087 1.00 94.19 224 ILE A CA 1
ATOM 1678 C C . ILE A 1 224 ? -8.228 -8.595 -18.590 1.00 94.19 224 ILE A C 1
ATOM 1680 O O . ILE A 1 224 ? -8.714 -8.556 -19.720 1.00 94.19 224 ILE A O 1
ATOM 1684 N N . CYS A 1 225 ? -8.332 -7.574 -17.742 1.00 91.94 225 CYS A N 1
ATOM 1685 C CA . CYS A 1 225 ? -8.951 -6.304 -18.093 1.00 91.94 225 CYS A CA 1
ATOM 1686 C C . CYS A 1 225 ? -8.005 -5.164 -17.720 1.00 91.94 225 CYS A C 1
ATOM 1688 O O . CYS A 1 225 ? -7.752 -4.920 -16.541 1.00 91.94 225 CYS A O 1
ATOM 1690 N N . LEU A 1 226 ? -7.480 -4.473 -18.727 1.00 93.06 226 LEU A N 1
ATOM 1691 C CA . LEU A 1 226 ? -6.592 -3.334 -18.546 1.00 93.06 226 LEU A CA 1
ATOM 1692 C C . LEU A 1 226 ? -7.404 -2.090 -18.168 1.00 93.06 226 LEU A C 1
ATOM 1694 O O . LEU A 1 226 ? -8.510 -1.862 -18.670 1.00 93.06 226 LEU A O 1
ATOM 1698 N N . THR A 1 227 ? -6.843 -1.289 -17.270 1.00 91.12 227 THR A N 1
ATOM 1699 C CA . THR A 1 227 ? -7.421 -0.056 -16.718 1.00 91.12 227 THR A CA 1
ATOM 1700 C C . THR A 1 227 ? -6.342 1.023 -16.721 1.00 91.12 227 THR A C 1
ATOM 1702 O O . THR A 1 227 ? -5.175 0.659 -16.607 1.00 91.12 227 THR A O 1
ATOM 1705 N N . PRO A 1 228 ? -6.663 2.325 -16.780 1.00 90.31 228 PRO A N 1
ATOM 1706 C CA . PRO A 1 228 ? -5.626 3.345 -16.889 1.00 90.31 228 PRO A CA 1
ATOM 1707 C C . PRO A 1 228 ? -4.587 3.333 -15.772 1.00 90.31 228 PRO A C 1
ATOM 1709 O O . PRO A 1 228 ? -4.937 3.216 -14.597 1.00 90.31 228 PRO A O 1
ATOM 1712 N N . ALA A 1 229 ? -3.325 3.522 -16.160 1.00 87.81 229 ALA A N 1
ATOM 1713 C CA . ALA A 1 229 ? -2.192 3.596 -15.247 1.00 87.81 229 ALA A CA 1
ATOM 1714 C C . ALA A 1 229 ? -1.937 5.003 -14.695 1.00 87.81 229 ALA A C 1
ATOM 1716 O O . ALA A 1 229 ? -1.455 5.141 -13.573 1.00 87.81 229 ALA A O 1
ATOM 1717 N N . ALA A 1 230 ? -2.321 6.048 -15.433 1.00 87.19 230 ALA A N 1
ATOM 1718 C CA . ALA A 1 230 ? -2.180 7.431 -14.992 1.00 87.19 230 ALA A CA 1
ATOM 1719 C C . ALA A 1 230 ? -3.529 8.157 -14.911 1.00 87.19 230 ALA A C 1
ATOM 1721 O O . ALA A 1 230 ? -4.381 8.037 -15.802 1.00 87.19 230 ALA A O 1
ATOM 1722 N N . GLU A 1 231 ? -3.697 8.987 -13.878 1.00 86.88 231 GLU A N 1
ATOM 1723 C CA . GLU A 1 231 ? -4.860 9.873 -13.759 1.00 86.88 231 GLU A CA 1
ATOM 1724 C C . GLU A 1 231 ? -4.946 10.851 -14.935 1.00 86.88 231 GLU A C 1
ATOM 1726 O O . GLU A 1 231 ? -6.037 11.115 -15.422 1.00 86.88 231 GLU A O 1
ATOM 1731 N N . TRP A 1 232 ? -3.814 11.319 -15.456 1.00 78.62 232 TRP A N 1
ATOM 1732 C CA . TRP A 1 232 ? -3.748 12.312 -16.529 1.00 78.62 232 TRP A CA 1
ATOM 1733 C C . TRP A 1 232 ? -2.914 11.780 -17.696 1.00 78.62 232 TRP A C 1
ATOM 1735 O O . TRP A 1 232 ? -2.172 10.812 -17.542 1.00 78.62 232 TRP A O 1
ATOM 1745 N N . SER A 1 233 ? -3.084 12.357 -18.882 1.00 66.69 233 SER A N 1
ATOM 1746 C CA . SER A 1 233 ? -2.201 12.087 -20.018 1.00 66.69 233 SER A CA 1
ATOM 1747 C C . SER A 1 233 ? -0.896 12.858 -19.850 1.00 66.69 233 SER A C 1
ATOM 1749 O O . SER A 1 233 ? -0.935 14.033 -19.505 1.00 66.69 233 SER A O 1
ATOM 1751 N N . ASP A 1 234 ? 0.241 12.246 -20.178 1.00 57.84 234 ASP A N 1
ATOM 1752 C CA . ASP A 1 234 ? 1.526 12.966 -20.219 1.00 57.84 234 ASP A CA 1
ATOM 1753 C C . ASP A 1 234 ? 1.613 13.915 -21.434 1.00 57.84 234 ASP A C 1
ATOM 1755 O O . ASP A 1 234 ? 2.482 14.776 -21.506 1.00 57.84 234 ASP A O 1
ATOM 1759 N N . ARG A 1 235 ? 0.681 13.789 -22.391 1.00 50.12 235 ARG A N 1
ATOM 1760 C CA . ARG A 1 235 ? 0.517 14.726 -23.505 1.00 50.12 235 ARG A CA 1
ATOM 1761 C C . ARG A 1 235 ? -0.179 16.005 -23.040 1.00 50.12 235 ARG A C 1
ATOM 1763 O O . ARG A 1 235 ? -1.408 16.086 -23.102 1.00 50.12 235 ARG A O 1
ATOM 1770 N N . SER A 1 236 ? 0.590 17.043 -22.714 1.00 43.97 236 SER A N 1
ATOM 1771 C CA . SER A 1 236 ? 0.126 18.382 -23.084 1.00 43.97 236 SER A CA 1
ATOM 1772 C C . SER A 1 236 ? 0.158 18.514 -24.616 1.00 43.97 236 SER A C 1
ATOM 1774 O O . SER A 1 236 ? 0.844 17.763 -25.314 1.00 43.97 236 SER A O 1
ATOM 1776 N N . ALA A 1 237 ? -0.605 19.453 -25.175 1.00 38.25 237 ALA A N 1
ATOM 1777 C CA . ALA A 1 237 ? -0.638 19.669 -26.623 1.00 38.25 237 ALA A CA 1
ATOM 1778 C C . ALA A 1 237 ? 0.610 20.401 -27.172 1.00 38.25 237 ALA A C 1
ATOM 1780 O O . ALA A 1 237 ? 0.631 20.735 -28.356 1.00 38.25 237 ALA A O 1
ATOM 1781 N N . GLU A 1 238 ? 1.610 20.681 -26.325 1.00 41.69 238 GLU A N 1
ATOM 1782 C CA . GLU A 1 238 ? 2.773 21.524 -26.638 1.00 41.69 238 GLU A CA 1
ATOM 1783 C C . GLU A 1 238 ? 4.138 20.834 -26.374 1.00 41.69 238 GLU A C 1
ATOM 1785 O O . GLU A 1 238 ? 5.168 21.382 -26.765 1.00 41.69 238 GLU A O 1
ATOM 1790 N N . ASP A 1 239 ? 4.174 19.628 -25.783 1.00 44.31 239 ASP A N 1
ATOM 1791 C CA . ASP A 1 239 ? 5.417 18.926 -25.390 1.00 44.31 239 ASP A CA 1
ATOM 1792 C C . ASP A 1 239 ? 6.078 18.113 -26.529 1.00 44.31 239 ASP A C 1
ATOM 1794 O O . ASP A 1 239 ? 6.223 16.895 -26.451 1.00 44.31 239 ASP A O 1
ATOM 1798 N N . ASP A 1 240 ? 6.530 18.806 -27.580 1.00 40.59 240 ASP A N 1
ATOM 1799 C CA . ASP A 1 240 ? 7.516 18.289 -28.558 1.00 40.59 240 ASP A CA 1
ATOM 1800 C C . ASP A 1 240 ? 8.963 18.762 -28.233 1.00 40.59 240 ASP A C 1
ATOM 1802 O O . ASP A 1 240 ? 9.888 18.560 -29.025 1.00 40.59 240 ASP A O 1
ATOM 1806 N N . ASP A 1 241 ? 9.187 19.413 -27.079 1.00 41.88 241 ASP A N 1
ATOM 1807 C CA . ASP A 1 241 ? 10.503 19.916 -26.644 1.00 41.88 241 ASP A CA 1
ATOM 1808 C C . ASP A 1 241 ? 11.167 18.982 -25.602 1.00 41.88 241 ASP A C 1
ATOM 1810 O O . ASP A 1 241 ? 10.713 18.912 -24.459 1.00 41.88 241 ASP A O 1
ATOM 1814 N N . PRO A 1 242 ? 12.269 18.280 -25.931 1.00 41.78 242 PRO A N 1
ATOM 1815 C CA . PRO A 1 242 ? 12.953 17.393 -24.988 1.00 41.78 242 PRO A CA 1
ATOM 1816 C C . PRO A 1 242 ? 13.681 18.116 -23.835 1.00 41.78 242 PRO A C 1
ATOM 1818 O O . PRO A 1 242 ? 14.102 17.444 -22.893 1.00 41.78 242 PRO A O 1
ATOM 1821 N N . ASP A 1 243 ? 13.829 19.448 -23.866 1.00 43.78 243 ASP A N 1
ATOM 1822 C CA . ASP A 1 243 ? 14.386 20.233 -22.748 1.00 43.78 243 ASP A CA 1
ATOM 1823 C C . ASP A 1 243 ? 13.304 20.683 -21.726 1.00 43.78 243 ASP A C 1
ATOM 1825 O O . ASP A 1 243 ? 13.627 21.301 -20.702 1.00 43.78 243 ASP A O 1
ATOM 1829 N N . HIS A 1 244 ? 12.019 20.363 -21.946 1.00 46.47 244 HIS A N 1
ATOM 1830 C CA . HIS A 1 244 ? 10.903 20.773 -21.080 1.00 46.47 244 HIS A CA 1
ATOM 1831 C C . HIS A 1 244 ? 10.836 19.964 -19.759 1.00 46.47 244 HIS A C 1
ATOM 1833 O O . HIS A 1 244 ? 10.155 18.952 -19.623 1.00 46.47 244 HIS A O 1
ATOM 1839 N N . GLN A 1 245 ? 11.533 20.445 -18.722 1.00 44.50 245 GLN A N 1
ATOM 1840 C CA . GLN A 1 245 ? 11.586 19.839 -17.373 1.00 44.50 245 GLN A CA 1
ATOM 1841 C C . GLN A 1 245 ? 10.333 20.091 -16.498 1.00 44.50 245 GLN A C 1
ATOM 1843 O O . GLN A 1 245 ? 10.457 20.254 -15.277 1.00 44.50 245 GLN A O 1
ATOM 1848 N N . ASP A 1 246 ? 9.142 20.206 -17.088 1.00 46.41 246 ASP A N 1
ATOM 1849 C CA . ASP A 1 246 ? 7.891 20.500 -16.369 1.00 46.41 246 ASP A CA 1
ATOM 1850 C C . ASP A 1 246 ? 6.831 19.424 -16.642 1.00 46.41 246 ASP A C 1
ATOM 1852 O O . ASP A 1 246 ? 5.747 19.704 -17.140 1.00 46.41 246 ASP A O 1
ATOM 1856 N N . THR A 1 247 ? 7.147 18.175 -16.284 1.00 50.06 247 THR A N 1
ATOM 1857 C CA . THR A 1 247 ? 6.271 16.992 -16.419 1.00 50.06 247 THR A CA 1
ATOM 1858 C C . THR A 1 247 ? 5.114 16.970 -15.406 1.00 50.06 247 THR A C 1
ATOM 1860 O O . THR A 1 247 ? 4.664 15.912 -14.966 1.00 50.06 247 THR A O 1
ATOM 1863 N N . GLY A 1 248 ? 4.629 18.144 -14.993 1.00 51.41 248 GLY A N 1
ATOM 1864 C CA . GLY A 1 248 ? 3.458 18.264 -14.131 1.00 51.41 248 GLY A CA 1
ATOM 1865 C C . GLY A 1 248 ? 2.201 17.726 -14.830 1.00 51.41 248 GLY A C 1
ATOM 1866 O O . GLY A 1 248 ? 2.084 17.843 -16.050 1.00 51.41 248 GLY A O 1
ATOM 1867 N N . PRO A 1 249 ? 1.233 17.155 -14.090 1.00 53.84 249 PRO A N 1
ATOM 1868 C CA . PRO A 1 249 ? 0.058 16.538 -14.697 1.00 53.84 249 PRO A CA 1
ATOM 1869 C C . PRO A 1 249 ? -0.728 17.550 -15.541 1.00 53.84 249 PRO A C 1
ATOM 1871 O O . PRO A 1 249 ? -1.133 18.602 -15.032 1.00 53.84 249 PRO A O 1
ATOM 1874 N N . SER A 1 250 ? -0.999 17.219 -16.811 1.00 56.00 250 SER A N 1
ATOM 1875 C CA . SER A 1 250 ? -1.830 18.048 -17.691 1.00 56.00 250 SER A CA 1
ATOM 1876 C C . SER A 1 250 ? -3.310 17.907 -17.301 1.00 56.00 250 SER A C 1
ATOM 1878 O O . SER A 1 250 ? -4.093 17.194 -17.934 1.00 56.00 250 SER A O 1
ATOM 1880 N N . ILE A 1 251 ? -3.694 18.551 -16.199 1.00 63.59 251 ILE A N 1
ATOM 1881 C CA . ILE A 1 251 ? -5.070 18.525 -15.710 1.00 63.59 251 ILE A CA 1
ATOM 1882 C C . ILE A 1 251 ? -5.930 19.442 -16.574 1.00 63.59 251 ILE A C 1
ATOM 1884 O O . ILE A 1 251 ? -5.836 20.670 -16.497 1.00 63.59 251 ILE A O 1
ATOM 1888 N N . ASP A 1 252 ? -6.827 18.835 -17.348 1.00 63.41 252 ASP A N 1
ATOM 1889 C CA . ASP A 1 252 ? -7.968 19.543 -17.912 1.00 63.41 252 ASP A CA 1
ATOM 1890 C C . ASP A 1 252 ? -8.920 19.946 -16.775 1.00 63.41 252 ASP A C 1
ATOM 1892 O O . ASP A 1 252 ? -9.762 19.176 -16.301 1.00 63.41 252 ASP A O 1
ATOM 1896 N N . ALA A 1 253 ? -8.754 21.185 -16.317 1.00 60.53 253 ALA A N 1
ATOM 1897 C CA . ALA A 1 253 ? -9.536 21.761 -15.237 1.00 60.53 253 ALA A CA 1
ATOM 1898 C C . ALA A 1 253 ? -11.045 21.783 -15.542 1.00 60.53 253 ALA A C 1
ATOM 1900 O O . ALA A 1 253 ? -11.838 21.738 -14.599 1.00 60.53 253 ALA A O 1
ATOM 1901 N N . GLU A 1 254 ? -11.444 21.829 -16.820 1.00 62.78 254 GLU A N 1
ATOM 1902 C CA . GLU A 1 254 ? -12.849 21.901 -17.239 1.00 62.78 254 GLU A CA 1
ATOM 1903 C C . GLU A 1 254 ? -13.556 20.538 -17.163 1.00 62.78 254 GLU A C 1
ATOM 1905 O O . GLU A 1 254 ? -14.762 20.497 -16.916 1.00 62.78 254 GLU A O 1
ATOM 1910 N N . THR A 1 255 ? -12.822 19.425 -17.306 1.00 73.75 255 THR A N 1
ATOM 1911 C CA . THR A 1 255 ? -13.377 18.056 -17.204 1.00 73.75 255 THR A CA 1
ATOM 1912 C C . THR A 1 255 ? -12.980 17.294 -15.932 1.00 73.75 255 THR A C 1
ATOM 1914 O O . THR A 1 255 ? -13.488 16.192 -15.695 1.00 73.75 255 THR A O 1
ATOM 1917 N N . SER A 1 256 ? -12.120 17.877 -15.089 1.00 82.44 256 SER A N 1
ATOM 1918 C CA . SER A 1 256 ? -11.751 17.336 -13.774 1.00 82.44 256 SER A CA 1
ATOM 1919 C C . SER A 1 256 ? -12.951 17.178 -12.827 1.00 82.44 256 SER A C 1
ATOM 1921 O O . SER A 1 256 ? -13.827 18.042 -12.741 1.00 82.44 256 SER A O 1
ATOM 1923 N N . THR A 1 257 ? -12.965 16.087 -12.064 1.00 89.88 257 THR A N 1
ATOM 1924 C CA . THR A 1 257 ? -13.974 15.792 -11.036 1.00 89.88 257 THR A CA 1
ATOM 1925 C C . THR A 1 257 ? -13.356 15.782 -9.636 1.00 89.88 257 THR A C 1
ATOM 1927 O O . THR A 1 257 ? -12.170 16.057 -9.441 1.00 89.88 257 THR A O 1
ATOM 1930 N N . THR A 1 258 ? -14.172 15.485 -8.633 1.00 92.31 258 THR A N 1
ATOM 1931 C CA . THR A 1 258 ? -13.774 15.258 -7.244 1.00 92.31 258 THR A CA 1
ATOM 1932 C C . THR A 1 258 ? -14.015 13.797 -6.863 1.00 92.31 258 THR A C 1
ATOM 1934 O O . THR A 1 258 ? -14.787 13.092 -7.510 1.00 92.31 258 THR A O 1
ATOM 1937 N N . LEU A 1 259 ? -13.416 13.332 -5.766 1.00 93.38 259 LEU A N 1
ATOM 1938 C CA . LEU A 1 259 ? -13.723 12.018 -5.189 1.00 93.38 259 LEU A CA 1
ATOM 1939 C C . LEU A 1 259 ? -15.224 11.824 -4.893 1.00 93.38 259 LEU A C 1
ATOM 1941 O O . LEU A 1 259 ? -15.762 10.728 -5.040 1.00 93.38 259 LEU A O 1
ATOM 1945 N N . PHE A 1 260 ? -15.906 12.891 -4.479 1.00 91.69 260 PHE A N 1
ATOM 1946 C CA . PHE A 1 260 ? -17.300 12.844 -4.045 1.00 91.69 260 PHE A CA 1
ATOM 1947 C C . PHE A 1 260 ? -18.280 12.698 -5.213 1.00 91.69 260 PHE A C 1
ATOM 1949 O O . PHE A 1 260 ? -19.358 12.142 -5.022 1.00 91.69 260 PHE A O 1
ATOM 1956 N N . ASP A 1 261 ? -17.884 13.072 -6.435 1.00 90.94 261 ASP A N 1
ATOM 1957 C CA . ASP A 1 261 ? -18.693 12.866 -7.645 1.00 90.94 261 ASP A CA 1
ATOM 1958 C C . ASP A 1 261 ? -18.902 11.381 -7.985 1.00 90.94 261 ASP A C 1
ATOM 1960 O O . ASP A 1 261 ? -19.756 11.047 -8.813 1.00 90.94 261 ASP A O 1
ATOM 1964 N N . PHE A 1 262 ? -18.144 10.477 -7.353 1.00 88.81 262 PHE A N 1
ATOM 1965 C CA . PHE A 1 262 ? -18.270 9.022 -7.480 1.00 88.81 262 PHE A CA 1
ATOM 1966 C C . PHE A 1 262 ? -19.220 8.398 -6.446 1.00 88.81 262 PHE A C 1
ATOM 1968 O O . PHE A 1 262 ? -19.576 7.234 -6.589 1.00 88.81 262 PHE A O 1
ATOM 1975 N N . LEU A 1 263 ? -19.679 9.155 -5.443 1.00 89.12 263 LEU A N 1
ATOM 1976 C CA . LEU A 1 263 ? -20.367 8.626 -4.263 1.00 89.12 263 LEU A CA 1
ATOM 1977 C C . LEU A 1 263 ? -21.824 9.125 -4.174 1.00 89.12 263 LEU A C 1
ATOM 1979 O O . LEU A 1 263 ? -22.063 10.317 -3.994 1.00 89.12 263 LEU A O 1
ATOM 1983 N N . ASP A 1 264 ? -22.821 8.229 -4.209 1.00 86.44 264 ASP A N 1
ATOM 1984 C CA . ASP A 1 264 ? -24.214 8.610 -3.899 1.00 86.44 264 ASP A CA 1
ATOM 1985 C C . ASP A 1 264 ? -24.417 8.705 -2.379 1.00 86.44 264 ASP A C 1
ATOM 1987 O O . ASP A 1 264 ? -24.459 7.695 -1.672 1.00 86.44 264 ASP A O 1
ATOM 1991 N N . LYS A 1 265 ? -24.549 9.942 -1.882 1.00 86.94 265 LYS A N 1
ATOM 1992 C CA . LYS A 1 265 ? -24.870 10.288 -0.480 1.00 86.94 265 LYS A CA 1
ATOM 1993 C C . LYS A 1 265 ? -24.020 9.515 0.546 1.00 86.94 265 LYS A C 1
ATOM 1995 O O . LYS A 1 265 ? -24.581 8.827 1.411 1.00 86.94 265 LYS A O 1
ATOM 2000 N N . PRO A 1 266 ? -22.680 9.612 0.475 1.00 91.62 266 PRO A N 1
ATOM 2001 C CA . PRO A 1 266 ? -21.800 8.906 1.396 1.00 91.62 266 PRO A CA 1
ATOM 2002 C C . PRO A 1 266 ? -22.069 9.305 2.850 1.00 91.62 266 PRO A C 1
ATOM 2004 O O . PRO A 1 266 ? -22.397 10.453 3.153 1.00 91.62 266 PRO A O 1
ATOM 2007 N N . MET A 1 267 ? -21.890 8.362 3.772 1.00 93.56 267 MET A N 1
ATOM 2008 C CA . MET A 1 267 ? -21.755 8.690 5.188 1.00 93.56 267 MET A CA 1
ATOM 2009 C C . MET A 1 267 ? -20.306 9.105 5.440 1.00 93.56 267 MET A C 1
ATOM 2011 O O . MET A 1 267 ? -19.412 8.264 5.391 1.00 93.56 267 MET A O 1
ATOM 2015 N N . ILE A 1 268 ? -20.068 10.391 5.694 1.00 95.50 268 ILE A N 1
ATOM 2016 C CA . ILE A 1 268 ? -18.716 10.917 5.909 1.00 95.50 268 ILE A CA 1
ATOM 2017 C C . ILE A 1 268 ? -18.422 10.995 7.406 1.00 95.50 268 ILE A C 1
ATOM 2019 O O . ILE A 1 268 ? -19.137 11.655 8.166 1.00 95.50 268 ILE A O 1
ATOM 2023 N N . LEU A 1 269 ? -17.344 10.335 7.817 1.00 96.19 269 LEU A N 1
ATOM 2024 C CA . LEU A 1 269 ? -16.832 10.332 9.176 1.00 96.19 269 LEU A CA 1
ATOM 2025 C C . LEU A 1 269 ? -15.383 10.816 9.217 1.00 96.19 269 LEU A C 1
ATOM 2027 O O . LEU A 1 269 ? -14.604 10.563 8.300 1.00 96.19 269 LEU A O 1
ATOM 2031 N N . THR A 1 270 ? -15.012 11.512 10.286 1.00 95.31 270 THR A N 1
ATOM 2032 C CA . THR A 1 270 ? -13.672 12.085 10.453 1.00 95.31 270 THR A CA 1
ATOM 2033 C C . THR A 1 270 ? -12.970 11.554 11.696 1.00 95.31 270 THR A C 1
ATOM 2035 O O . THR A 1 270 ? -13.586 11.176 12.697 1.00 95.31 270 THR A O 1
ATOM 2038 N N . ASP A 1 271 ? -11.644 11.523 11.628 1.00 91.44 271 ASP A N 1
ATOM 2039 C CA . ASP A 1 271 ? -10.775 11.374 12.787 1.00 91.44 271 ASP A CA 1
ATOM 2040 C C . ASP A 1 271 ? -10.624 12.702 13.548 1.00 91.44 271 ASP A C 1
ATOM 2042 O O . ASP A 1 271 ? -10.920 13.785 13.039 1.00 91.44 271 ASP A O 1
ATOM 2046 N N . VAL A 1 272 ? -10.105 12.643 14.771 1.00 85.56 272 VAL A N 1
ATOM 2047 C CA . VAL A 1 272 ? -9.942 13.829 15.619 1.00 85.56 272 VAL A CA 1
ATOM 2048 C C . VAL A 1 272 ? -8.753 14.677 15.145 1.00 85.56 272 VAL A C 1
ATOM 2050 O O . VAL A 1 272 ? -7.605 14.222 15.165 1.00 85.56 272 VAL A O 1
ATOM 2053 N N . GLY A 1 273 ? -9.006 15.944 14.792 1.00 83.69 273 GLY A N 1
ATOM 2054 C CA . GLY A 1 273 ? -7.978 16.892 14.333 1.00 83.69 273 GLY A CA 1
ATOM 2055 C C . GLY A 1 273 ? -7.674 16.799 12.833 1.00 83.69 273 GLY A C 1
ATOM 2056 O O . GLY A 1 273 ? -6.546 17.058 12.404 1.00 83.69 273 GLY A O 1
ATOM 2057 N N . VAL A 1 274 ? -8.668 16.392 12.044 1.00 88.94 274 VAL A N 1
ATOM 2058 C CA . VAL A 1 274 ? -8.648 16.395 10.573 1.00 88.94 274 VAL A CA 1
ATOM 2059 C C . VAL A 1 274 ? -8.719 17.821 10.017 1.00 88.94 274 VAL A C 1
ATOM 2061 O O . VAL A 1 274 ? -8.077 18.131 9.016 1.00 88.94 274 VAL A O 1
ATOM 2064 N N . GLU A 1 275 ? -9.419 18.711 10.710 1.00 89.31 275 GLU A N 1
ATOM 2065 C CA . GLU A 1 275 ? -9.597 20.125 10.373 1.00 89.31 275 GLU A CA 1
ATOM 2066 C C . GLU A 1 275 ? -8.232 20.831 10.308 1.00 89.31 275 GLU A C 1
ATOM 2068 O O . GLU A 1 275 ? -7.843 21.378 9.274 1.00 89.31 275 GLU A O 1
ATOM 2073 N N . ASP A 1 276 ? -7.427 20.659 11.363 1.00 85.88 276 ASP A N 1
ATOM 2074 C CA . ASP A 1 276 ? -6.048 21.144 11.455 1.00 85.88 276 ASP A CA 1
ATOM 2075 C C . ASP A 1 276 ? -5.161 20.617 10.295 1.00 85.88 276 ASP A C 1
ATOM 2077 O O . ASP A 1 276 ? -4.090 21.159 10.012 1.00 85.88 276 ASP A O 1
ATOM 2081 N N . ARG A 1 277 ? -5.501 19.478 9.669 1.00 87.50 277 ARG A N 1
ATOM 2082 C CA . ARG A 1 277 ? -4.752 18.917 8.526 1.00 87.50 277 ARG A CA 1
ATOM 2083 C C . ARG A 1 277 ? -5.163 19.586 7.217 1.00 87.50 277 ARG A C 1
ATOM 2085 O O . ARG A 1 277 ? -4.263 20.019 6.501 1.00 87.50 277 ARG A O 1
ATOM 2092 N N . PHE A 1 278 ? -6.462 19.759 6.958 1.00 92.31 278 PHE A N 1
ATOM 2093 C CA . PHE A 1 278 ? -6.951 20.528 5.804 1.00 92.31 278 PHE A CA 1
ATOM 2094 C C . PHE A 1 278 ? -6.359 21.947 5.768 1.00 92.31 278 PHE A C 1
ATOM 2096 O O . PHE A 1 278 ? -5.871 22.381 4.723 1.00 92.31 278 PHE A O 1
ATOM 2103 N N . GLU A 1 279 ? -6.299 22.643 6.910 1.00 89.88 279 GLU A N 1
ATOM 2104 C CA . GLU A 1 279 ? -5.674 23.971 6.988 1.00 89.88 279 GLU A CA 1
ATOM 2105 C C . GLU A 1 279 ? -4.190 23.961 6.590 1.00 89.88 279 GLU A C 1
ATOM 2107 O O . GLU A 1 279 ? -3.756 24.806 5.802 1.00 89.88 279 GLU A O 1
ATOM 2112 N N . ARG A 1 280 ? -3.415 22.992 7.099 1.00 87.88 280 ARG A N 1
ATOM 2113 C CA . ARG A 1 280 ? -1.979 22.857 6.795 1.00 87.88 280 ARG A CA 1
ATOM 2114 C C . ARG A 1 280 ? -1.717 22.530 5.329 1.00 87.88 280 ARG A C 1
ATOM 2116 O O . ARG A 1 280 ? -0.788 23.087 4.756 1.00 87.88 280 ARG A O 1
ATOM 2123 N N . ILE A 1 281 ? -2.527 21.666 4.720 1.00 90.12 281 ILE A N 1
ATOM 2124 C CA . ILE A 1 281 ? -2.372 21.297 3.306 1.00 90.12 281 ILE A CA 1
ATOM 2125 C C . ILE A 1 281 ? -2.686 22.495 2.412 1.00 90.12 281 ILE A C 1
ATOM 2127 O O . ILE A 1 281 ? -1.889 22.818 1.538 1.00 90.12 281 ILE A O 1
ATOM 2131 N N . ARG A 1 282 ? -3.777 23.223 2.683 1.00 92.62 282 ARG A N 1
ATOM 2132 C CA . ARG A 1 282 ? -4.119 24.462 1.966 1.00 92.62 282 ARG A CA 1
ATOM 2133 C C . ARG A 1 282 ? -2.991 25.500 2.043 1.00 92.62 282 ARG A C 1
ATOM 2135 O O . ARG A 1 282 ? -2.656 26.108 1.030 1.00 92.62 282 ARG A O 1
ATOM 2142 N N . ALA A 1 283 ? -2.379 25.676 3.217 1.00 90.44 283 ALA A N 1
ATOM 2143 C CA . ALA A 1 283 ? -1.225 26.562 3.382 1.00 90.44 283 ALA A CA 1
ATOM 2144 C C . ALA A 1 283 ? -0.002 26.086 2.573 1.00 90.44 283 ALA A C 1
ATOM 2146 O O . ALA A 1 283 ? 0.618 26.888 1.878 1.00 90.44 283 ALA A O 1
ATOM 2147 N N . HIS A 1 284 ? 0.300 24.785 2.607 1.00 91.31 284 HIS A N 1
ATOM 2148 C CA . HIS A 1 284 ? 1.414 24.178 1.875 1.00 91.31 284 HIS A CA 1
ATOM 2149 C C . HIS A 1 284 ? 1.243 24.285 0.349 1.00 91.31 284 HIS A C 1
ATOM 2151 O O . HIS A 1 284 ? 2.173 24.692 -0.340 1.00 91.31 284 HIS A O 1
ATOM 2157 N N . VAL A 1 285 ? 0.043 24.014 -0.176 1.00 92.75 285 VAL A N 1
ATOM 2158 C CA . VAL A 1 285 ? -0.303 24.191 -1.599 1.00 92.75 285 VAL A CA 1
ATOM 2159 C C . VAL A 1 285 ? -0.118 25.652 -2.032 1.00 92.75 285 VAL A C 1
ATOM 2161 O O . VAL A 1 285 ? 0.449 25.912 -3.092 1.00 92.75 285 VAL A O 1
ATOM 2164 N N . ALA A 1 286 ? -0.549 26.614 -1.208 1.00 92.75 286 ALA A N 1
ATOM 2165 C CA . ALA A 1 286 ? -0.393 28.039 -1.502 1.00 92.75 286 ALA A CA 1
ATOM 2166 C C . ALA A 1 286 ? 1.079 28.500 -1.489 1.00 92.75 286 ALA A C 1
ATOM 2168 O O . ALA A 1 286 ? 1.493 29.249 -2.376 1.00 92.75 286 ALA A O 1
ATOM 2169 N N . GLU A 1 287 ? 1.877 28.041 -0.518 1.00 91.81 287 GLU A N 1
ATOM 2170 C CA . GLU A 1 287 ? 3.319 28.321 -0.432 1.00 91.81 287 GLU A CA 1
ATOM 2171 C C . GLU A 1 287 ? 4.091 27.704 -1.607 1.00 91.81 287 GLU A C 1
ATOM 2173 O O . GLU A 1 287 ? 4.946 28.361 -2.211 1.00 91.81 287 GLU A O 1
ATOM 2178 N N . ALA A 1 288 ? 3.757 26.467 -1.979 1.00 89.69 288 ALA A N 1
ATOM 2179 C CA . ALA A 1 288 ? 4.374 25.773 -3.099 1.00 89.69 288 ALA A CA 1
ATOM 2180 C C . ALA A 1 288 ? 4.037 26.431 -4.446 1.00 89.69 288 ALA A C 1
ATOM 2182 O O . ALA A 1 288 ? 4.935 26.639 -5.262 1.00 89.69 288 ALA A O 1
ATOM 2183 N N . TYR A 1 289 ? 2.785 26.855 -4.653 1.00 90.81 289 TYR A N 1
ATOM 2184 C CA . TYR A 1 289 ? 2.380 27.611 -5.842 1.00 90.81 289 TYR A CA 1
ATOM 2185 C C . TYR A 1 289 ? 3.117 28.956 -5.961 1.00 90.81 289 TYR A C 1
ATOM 2187 O O . TYR A 1 289 ? 3.685 29.249 -7.011 1.00 90.81 289 TYR A O 1
ATOM 2195 N N . ASP A 1 290 ? 3.167 29.762 -4.893 1.00 89.75 290 ASP A N 1
ATOM 2196 C CA . ASP A 1 290 ? 3.904 31.040 -4.872 1.00 89.75 290 ASP A CA 1
ATOM 2197 C C . ASP A 1 290 ? 5.414 30.833 -5.095 1.00 89.75 290 ASP A C 1
ATOM 2199 O O . ASP A 1 290 ? 6.058 31.603 -5.809 1.00 89.75 290 ASP A O 1
ATOM 2203 N N . THR A 1 291 ? 5.977 29.743 -4.568 1.00 87.88 291 THR A N 1
ATOM 2204 C CA . THR A 1 291 ? 7.363 29.331 -4.830 1.00 87.88 291 THR A CA 1
ATOM 2205 C C . THR A 1 291 ? 7.567 28.966 -6.304 1.00 87.88 291 THR A C 1
ATOM 2207 O O . THR A 1 291 ? 8.441 29.545 -6.954 1.00 87.88 291 THR A O 1
ATOM 2210 N N . ARG A 1 292 ? 6.750 28.069 -6.875 1.00 83.88 292 ARG A N 1
ATOM 2211 C CA . ARG A 1 292 ? 6.849 27.656 -8.285 1.00 83.88 292 ARG A CA 1
ATOM 2212 C C . ARG A 1 292 ? 6.683 28.857 -9.217 1.00 83.88 292 ARG A C 1
ATOM 2214 O O . ARG A 1 292 ? 7.503 29.025 -10.109 1.00 83.88 292 ARG A O 1
ATOM 2221 N N . LEU A 1 293 ? 5.727 29.748 -8.944 1.00 86.12 293 LEU A N 1
ATOM 2222 C CA . LEU A 1 293 ? 5.461 30.971 -9.714 1.00 86.12 293 LEU A CA 1
ATOM 2223 C C . LEU A 1 293 ? 6.619 31.990 -9.690 1.00 86.12 293 LEU A C 1
ATOM 2225 O O . LEU A 1 293 ? 6.759 32.783 -10.621 1.00 86.12 293 LEU A O 1
ATOM 2229 N N . ARG A 1 294 ? 7.448 31.999 -8.636 1.00 85.81 294 ARG A N 1
ATOM 2230 C CA . ARG A 1 294 ? 8.639 32.868 -8.529 1.00 85.81 294 ARG A CA 1
ATOM 2231 C C . ARG A 1 294 ? 9.883 32.290 -9.196 1.00 85.81 294 ARG A C 1
ATOM 2233 O O . ARG A 1 294 ? 10.757 33.061 -9.584 1.00 85.81 294 ARG A O 1
ATOM 2240 N N . PHE A 1 295 ? 9.982 30.963 -9.279 1.00 80.25 295 PHE A N 1
ATOM 2241 C CA . PHE A 1 295 ? 11.164 30.242 -9.768 1.00 80.25 295 PHE A CA 1
ATOM 2242 C C . PHE A 1 295 ? 10.912 29.449 -11.068 1.00 80.25 295 PHE A C 1
ATOM 2244 O O . PHE A 1 295 ? 11.758 28.651 -11.472 1.00 80.25 295 PHE A O 1
ATOM 2251 N N . SER A 1 296 ? 9.769 29.649 -11.729 1.00 68.69 296 SER A N 1
ATOM 2252 C CA . SER A 1 296 ? 9.469 29.118 -13.062 1.00 68.69 296 SER A CA 1
ATOM 2253 C C . SER A 1 296 ? 10.184 29.939 -14.141 1.00 68.69 296 SER A C 1
ATOM 2255 O O . SER A 1 296 ? 9.748 31.040 -14.486 1.00 68.69 296 SER A O 1
ATOM 2257 N N . GLU A 1 297 ? 11.264 29.397 -14.699 1.00 61.25 297 GLU A N 1
ATOM 2258 C CA . GLU A 1 297 ? 11.900 29.904 -15.923 1.00 61.25 297 GLU A CA 1
ATOM 2259 C C . GLU A 1 297 ? 11.211 29.284 -17.154 1.00 61.25 297 GLU A C 1
ATOM 2261 O O . GLU A 1 297 ? 11.802 28.475 -17.857 1.00 61.25 297 GLU A O 1
ATOM 2266 N N . GLY A 1 298 ? 9.932 29.607 -17.383 1.00 64.25 298 GLY A N 1
ATOM 2267 C CA . GLY A 1 298 ? 9.142 28.985 -18.453 1.00 64.25 298 GLY A CA 1
ATOM 2268 C C . GLY A 1 298 ? 7.642 29.272 -18.363 1.00 64.25 298 GLY A C 1
ATOM 2269 O O . GLY A 1 298 ? 7.233 30.388 -18.020 1.00 64.25 298 GLY A O 1
ATOM 2270 N N . ALA A 1 299 ? 6.828 28.260 -18.674 1.00 66.00 299 ALA A N 1
ATOM 2271 C CA . ALA A 1 299 ? 5.376 28.303 -18.535 1.00 66.00 299 ALA A CA 1
ATOM 2272 C C . ALA A 1 299 ? 4.946 28.641 -17.093 1.00 66.00 299 ALA A C 1
ATOM 2274 O O . ALA A 1 299 ? 5.661 28.393 -16.119 1.00 66.00 299 ALA A O 1
ATOM 2275 N N . ARG A 1 300 ? 3.760 29.244 -16.941 1.00 76.94 300 ARG A N 1
ATOM 2276 C CA . ARG A 1 300 ? 3.202 29.513 -15.608 1.00 76.94 300 ARG A CA 1
ATOM 2277 C C . ARG A 1 300 ? 2.589 28.231 -15.045 1.00 76.94 300 ARG A C 1
ATOM 2279 O O . ARG A 1 300 ? 1.809 27.611 -15.764 1.00 76.94 300 ARG A O 1
ATOM 2286 N N . PRO A 1 301 ? 2.839 27.889 -13.769 1.00 80.19 301 PRO A N 1
ATOM 2287 C CA . PRO A 1 301 ? 2.213 26.724 -13.160 1.00 80.19 301 PRO A CA 1
ATOM 2288 C C . PRO A 1 301 ? 0.678 26.860 -13.135 1.00 80.19 301 PRO A C 1
ATOM 2290 O O . PRO A 1 301 ? 0.164 27.981 -13.003 1.00 80.19 301 PRO A O 1
ATOM 2293 N N . PRO A 1 302 ? -0.064 25.740 -13.217 1.00 81.75 302 PRO A N 1
ATOM 2294 C CA . PRO A 1 302 ? -1.522 25.735 -13.122 1.00 81.75 302 PRO A CA 1
ATOM 2295 C C . PRO A 1 302 ? -1.990 26.299 -11.772 1.00 81.75 302 PRO A C 1
ATOM 2297 O O . PRO A 1 302 ? -1.305 26.182 -10.755 1.00 81.75 302 PRO A O 1
ATOM 2300 N N . LYS A 1 303 ? -3.167 26.934 -11.734 1.00 87.19 303 LYS A N 1
ATOM 2301 C CA . LYS A 1 303 ? -3.701 27.537 -10.496 1.00 87.19 303 LYS A CA 1
ATOM 2302 C C . LYS A 1 303 ? -4.036 26.454 -9.456 1.00 87.19 303 LYS A C 1
ATOM 2304 O O . LYS A 1 303 ? -4.503 25.393 -9.870 1.00 87.19 303 LYS A O 1
ATOM 2309 N N . PRO A 1 304 ? -3.922 26.721 -8.140 1.00 90.00 304 PRO A N 1
ATOM 2310 C CA . PRO A 1 304 ? -4.247 25.741 -7.098 1.00 90.00 304 PRO A CA 1
ATOM 2311 C C . PRO A 1 304 ? -5.604 25.072 -7.306 1.00 90.00 304 PRO A C 1
ATOM 2313 O O . PRO A 1 304 ? -5.673 23.852 -7.354 1.00 90.00 304 PRO A O 1
ATOM 2316 N N . ASP A 1 305 ? -6.635 25.867 -7.584 1.00 88.62 305 ASP A N 1
ATOM 2317 C CA . ASP A 1 305 ? -8.023 25.431 -7.772 1.00 88.62 305 ASP A CA 1
ATOM 2318 C C . ASP A 1 305 ? -8.240 24.471 -8.967 1.00 88.62 305 ASP A C 1
ATOM 2320 O O . ASP A 1 305 ? -9.314 23.880 -9.087 1.00 88.62 305 ASP A O 1
ATOM 2324 N N . SER A 1 306 ? -7.247 24.321 -9.860 1.00 84.88 306 SER A N 1
ATOM 2325 C CA . SER A 1 306 ? -7.263 23.366 -10.985 1.00 84.88 306 SER A CA 1
ATOM 2326 C C . SER A 1 306 ? -6.619 22.015 -10.670 1.00 84.88 306 SER A C 1
ATOM 2328 O O . SER A 1 306 ? -6.925 21.043 -11.350 1.00 84.88 306 SER A O 1
ATOM 2330 N N . LEU A 1 307 ? -5.794 21.926 -9.621 1.00 86.88 307 LEU A N 1
ATOM 2331 C CA . LEU A 1 307 ? -5.222 20.665 -9.125 1.00 86.88 307 LEU A CA 1
ATOM 2332 C C . LEU A 1 307 ? -5.892 20.203 -7.821 1.00 86.88 307 LEU A C 1
ATOM 2334 O O . LEU A 1 307 ? -5.999 19.007 -7.553 1.00 86.88 307 LEU A O 1
ATOM 2338 N N . TYR A 1 308 ? -6.351 21.161 -7.016 1.00 92.62 308 TYR A N 1
ATOM 2339 C CA . TYR A 1 308 ? -6.857 20.962 -5.668 1.00 92.62 308 TYR A CA 1
ATOM 2340 C C . TYR A 1 308 ? -8.246 21.582 -5.479 1.00 92.62 308 TYR A C 1
ATOM 2342 O O . TYR A 1 308 ? -8.614 22.557 -6.136 1.00 92.62 308 TYR A O 1
ATOM 2350 N N . LEU A 1 309 ? -9.017 21.023 -4.551 1.00 93.19 309 LEU A N 1
ATOM 2351 C CA . LEU A 1 309 ? -10.303 21.556 -4.111 1.00 93.19 309 LEU A CA 1
ATOM 2352 C C . LEU A 1 309 ? -10.106 22.837 -3.294 1.00 93.19 309 LEU A C 1
ATOM 2354 O O . LEU A 1 309 ? -9.226 22.909 -2.431 1.00 93.19 309 LEU A O 1
ATOM 2358 N N . THR A 1 310 ? -10.954 23.841 -3.521 1.00 92.44 310 THR A N 1
ATOM 2359 C CA . THR A 1 310 ? -10.943 25.051 -2.693 1.00 92.44 310 THR A CA 1
ATOM 2360 C C . THR A 1 310 ? -11.524 24.768 -1.307 1.00 92.44 310 THR A C 1
ATOM 2362 O O . THR A 1 310 ? -12.255 23.803 -1.093 1.00 92.44 310 THR A O 1
ATOM 2365 N N . GLU A 1 311 ? -11.265 25.655 -0.346 1.00 91.94 311 GLU A N 1
ATOM 2366 C CA . GLU A 1 311 ? -11.868 25.599 0.995 1.00 91.94 311 GLU A CA 1
ATOM 2367 C C . GLU A 1 311 ? -13.406 25.554 0.955 1.00 91.94 311 GLU A C 1
ATOM 2369 O O . GLU A 1 311 ? -14.034 24.888 1.777 1.00 91.94 311 GLU A O 1
ATOM 2374 N N . LYS A 1 312 ? -14.013 26.208 -0.045 1.00 92.69 312 LYS A N 1
ATOM 2375 C CA . LYS A 1 312 ? -15.455 26.150 -0.288 1.00 92.69 312 LYS A CA 1
ATOM 2376 C C . LYS A 1 312 ? -15.882 24.767 -0.785 1.00 92.69 312 LYS A C 1
ATOM 2378 O O . LYS A 1 312 ? -16.862 24.236 -0.273 1.00 92.69 312 LYS A O 1
ATOM 2383 N N . ASP A 1 313 ? -15.162 24.194 -1.747 1.00 92.75 313 ASP A N 1
ATOM 2384 C CA . ASP A 1 313 ? -15.494 22.884 -2.322 1.00 92.75 313 ASP A CA 1
ATOM 2385 C C . ASP A 1 313 ? -15.351 21.777 -1.267 1.00 92.75 313 ASP A C 1
ATOM 2387 O O . ASP A 1 313 ? -16.241 20.945 -1.125 1.00 92.75 313 ASP A O 1
ATOM 2391 N N . VAL A 1 314 ? -14.288 21.823 -0.452 1.00 93.62 314 VAL A N 1
ATOM 2392 C CA . VAL A 1 314 ? -14.109 20.935 0.710 1.00 93.62 314 VAL A CA 1
ATOM 2393 C C . VAL A 1 314 ? -15.238 21.134 1.726 1.00 93.62 314 VAL A C 1
ATOM 2395 O O . VAL A 1 314 ? -15.816 20.157 2.193 1.00 93.62 314 VAL A O 1
ATOM 2398 N N . GLY A 1 315 ? -15.603 22.379 2.046 1.00 93.69 315 GLY A N 1
ATOM 2399 C CA . GLY A 1 315 ? -16.704 22.673 2.968 1.00 93.69 315 GLY A CA 1
ATOM 2400 C C . GLY A 1 315 ? -18.068 22.156 2.491 1.00 93.69 315 GLY A C 1
ATOM 2401 O O . GLY A 1 315 ? -18.863 21.707 3.312 1.00 93.69 315 GLY A O 1
ATOM 2402 N N . GLN A 1 316 ? -18.325 22.175 1.179 1.00 93.19 316 GLN A N 1
ATOM 2403 C CA . GLN A 1 316 ? -19.533 21.603 0.572 1.00 93.19 316 GLN A CA 1
ATOM 2404 C C . GLN A 1 316 ? -19.484 20.071 0.533 1.00 93.19 316 GLN A C 1
ATOM 2406 O O . GLN A 1 316 ? -20.455 19.412 0.894 1.00 93.19 316 GLN A O 1
ATOM 2411 N N . ALA A 1 317 ? -18.348 19.492 0.144 1.00 91.81 317 ALA A N 1
ATOM 2412 C CA . ALA A 1 317 ? -18.168 18.045 0.078 1.00 91.81 317 ALA A CA 1
ATOM 2413 C C . ALA A 1 317 ? -18.245 17.359 1.453 1.00 91.81 317 ALA A C 1
ATOM 2415 O O . ALA A 1 317 ? -18.687 16.217 1.549 1.00 91.81 317 ALA A O 1
ATOM 2416 N N . LEU A 1 318 ? -17.833 18.056 2.516 1.00 93.88 318 LEU A N 1
ATOM 2417 C CA . LEU A 1 318 ? -17.888 17.583 3.901 1.00 93.88 318 LEU A CA 1
ATOM 2418 C C . LEU A 1 318 ? -19.143 18.061 4.655 1.00 93.88 318 LEU A C 1
ATOM 2420 O O . LEU A 1 318 ? -19.200 17.947 5.883 1.00 93.88 318 LEU A O 1
ATOM 2424 N N . GLU A 1 319 ? -20.161 18.585 3.964 1.00 93.31 319 GLU A N 1
ATOM 2425 C CA . GLU A 1 319 ? -21.401 19.015 4.612 1.00 93.31 319 GLU A CA 1
ATOM 2426 C C . GLU A 1 319 ? -22.090 17.826 5.311 1.00 93.31 319 GLU A C 1
ATOM 2428 O O . GLU A 1 319 ? -22.438 16.814 4.705 1.00 93.31 319 GLU A O 1
ATOM 2433 N N . GLY A 1 320 ? -22.271 17.938 6.630 1.00 89.94 320 GLY A N 1
ATOM 2434 C CA . GLY A 1 320 ? -22.839 16.868 7.454 1.00 89.94 320 GLY A CA 1
ATOM 2435 C C . GLY A 1 320 ? -21.857 15.766 7.878 1.00 89.94 320 GLY A C 1
ATOM 2436 O O . GLY A 1 320 ? -22.295 14.827 8.551 1.00 89.94 320 GLY A O 1
ATOM 2437 N N . ALA A 1 321 ? -20.562 15.887 7.555 1.00 94.25 321 ALA A N 1
ATOM 2438 C CA . ALA A 1 321 ? -19.511 15.028 8.099 1.00 94.25 321 ALA A CA 1
ATOM 2439 C C . ALA A 1 321 ? -19.450 15.117 9.636 1.00 94.25 321 ALA A C 1
ATOM 2441 O O . ALA A 1 321 ? -19.729 16.164 10.227 1.00 94.25 321 ALA A O 1
ATOM 2442 N N . LYS A 1 322 ? -19.104 14.008 10.302 1.00 93.81 322 LYS A N 1
ATOM 2443 C CA . LYS A 1 322 ? -19.076 13.923 11.775 1.00 93.81 322 LYS A CA 1
ATOM 2444 C C . LYS A 1 322 ? -17.819 13.214 12.273 1.00 93.81 322 LYS A C 1
ATOM 2446 O O . LYS A 1 322 ? -17.430 12.222 11.665 1.00 93.81 322 LYS A O 1
ATOM 2451 N N . PRO A 1 323 ? -17.223 13.623 13.404 1.00 91.81 323 PRO A N 1
ATOM 2452 C CA . PRO A 1 323 ? -16.185 12.815 14.030 1.00 91.81 323 PRO A CA 1
ATOM 2453 C C . PRO A 1 323 ? -16.756 11.446 14.422 1.00 91.81 323 PRO A C 1
ATOM 2455 O O . PRO A 1 323 ? -17.879 11.364 14.931 1.00 91.81 323 PRO A O 1
ATOM 2458 N N . LEU A 1 324 ? -15.993 10.372 14.202 1.00 90.75 324 LEU A N 1
ATOM 2459 C CA . LEU A 1 324 ? -16.366 9.045 14.695 1.00 90.75 324 LEU A CA 1
ATOM 2460 C C . LEU A 1 324 ? -16.461 9.086 16.228 1.00 90.75 324 LEU A C 1
ATOM 2462 O O . LEU A 1 324 ? -15.531 9.535 16.904 1.00 90.75 324 LEU A O 1
ATOM 2466 N N . SER A 1 325 ? -17.574 8.605 16.788 1.00 84.56 325 SER A N 1
ATOM 2467 C CA . SER A 1 325 ? -17.716 8.532 18.243 1.00 84.56 325 SER A CA 1
ATOM 2468 C C . SER A 1 325 ? -16.789 7.461 18.810 1.00 84.56 325 SER A C 1
ATOM 2470 O O . SER A 1 325 ? -16.945 6.276 18.531 1.00 84.56 325 SER A O 1
ATOM 2472 N N . VAL A 1 326 ? -15.841 7.893 19.641 1.00 75.38 326 VAL A N 1
ATOM 2473 C CA . VAL A 1 326 ? -14.923 7.024 20.394 1.00 75.38 326 VAL A CA 1
ATOM 2474 C C . VAL A 1 326 ? -15.282 6.969 21.886 1.00 75.38 326 VAL A C 1
ATOM 2476 O O . VAL A 1 326 ? -14.448 6.643 22.730 1.00 75.38 326 VAL A O 1
ATOM 2479 N N . GLU A 1 327 ? -16.531 7.277 22.243 1.00 81.25 327 GLU A N 1
ATOM 2480 C CA . GLU A 1 327 ? -17.005 7.180 23.626 1.00 81.25 327 GLU A CA 1
ATOM 2481 C C . GLU A 1 327 ? -17.027 5.721 24.112 1.00 81.25 327 GLU A C 1
ATOM 2483 O O . GLU A 1 327 ? -17.497 4.816 23.428 1.00 81.25 327 GLU A O 1
ATOM 2488 N N . GLY A 1 328 ? -16.465 5.474 25.298 1.00 81.62 328 GLY A N 1
ATOM 2489 C CA . GLY A 1 328 ? -16.293 4.124 25.845 1.00 81.62 328 GLY A CA 1
ATOM 2490 C C . GLY A 1 328 ? -15.121 3.329 25.251 1.00 81.62 328 GLY A C 1
ATOM 2491 O O . GLY A 1 328 ? -14.797 2.267 25.797 1.00 81.62 328 GLY A O 1
ATOM 2492 N N . TRP A 1 329 ? -14.455 3.838 24.208 1.00 89.56 329 TRP A N 1
ATOM 2493 C CA . TRP A 1 329 ? -13.252 3.243 23.626 1.00 89.56 329 TRP A CA 1
ATOM 2494 C C . TRP A 1 329 ? -11.994 3.688 24.379 1.00 89.56 329 TRP A C 1
ATOM 2496 O O . TRP A 1 329 ? -11.841 4.851 24.752 1.00 89.56 329 TRP A O 1
ATOM 2506 N N . ALA A 1 330 ? -11.066 2.761 24.606 1.00 89.38 330 ALA A N 1
ATOM 2507 C CA . ALA A 1 330 ? -9.792 3.039 25.262 1.00 89.38 330 ALA A CA 1
ATOM 2508 C C . ALA A 1 330 ? -8.679 2.115 24.742 1.00 89.38 330 ALA A C 1
ATOM 2510 O O . ALA A 1 330 ? -8.966 0.998 24.320 1.00 89.38 330 ALA A O 1
ATOM 2511 N N . PRO A 1 331 ? -7.397 2.503 24.836 1.00 88.19 331 PRO A N 1
ATOM 2512 C CA . PRO A 1 331 ? -6.291 1.581 24.593 1.00 88.19 331 PRO A CA 1
ATOM 2513 C C . PRO A 1 331 ? -6.268 0.429 25.608 1.00 88.19 331 PRO A C 1
ATOM 2515 O O . PRO A 1 331 ? -6.757 0.546 26.748 1.00 88.19 331 PRO A O 1
ATOM 2518 N N . THR A 1 332 ? -5.625 -0.668 25.221 1.00 89.81 332 THR A N 1
ATOM 2519 C CA . THR A 1 332 ? -5.099 -1.664 26.160 1.00 89.81 332 THR A CA 1
ATOM 2520 C C . THR A 1 332 ? -3.841 -1.139 26.873 1.00 89.81 332 THR A C 1
ATOM 2522 O O . THR A 1 332 ? -3.135 -0.270 26.355 1.00 89.81 332 THR A O 1
ATOM 2525 N N . PRO A 1 333 ? -3.539 -1.619 28.094 1.00 84.44 333 PRO A N 1
ATOM 2526 C CA . PRO A 1 333 ? -2.259 -1.345 28.739 1.00 84.44 333 PRO A CA 1
ATOM 2527 C C . PRO A 1 333 ? -1.094 -1.939 27.939 1.00 84.44 333 PRO A C 1
ATOM 2529 O O . PRO A 1 333 ? -1.158 -3.080 27.494 1.00 84.44 333 PRO A O 1
ATOM 2532 N N . ALA A 1 334 ? 0.017 -1.211 27.829 1.00 74.31 334 ALA A N 1
ATOM 2533 C CA . ALA A 1 334 ? 1.241 -1.731 27.224 1.00 74.31 334 ALA A CA 1
ATOM 2534 C C . ALA A 1 334 ? 1.994 -2.641 28.218 1.00 74.31 334 ALA A C 1
ATOM 2536 O O . ALA A 1 334 ? 2.967 -2.219 28.851 1.00 74.31 334 ALA A O 1
ATOM 2537 N N . PHE A 1 335 ? 1.545 -3.891 28.377 1.00 75.38 335 PHE A N 1
ATOM 2538 C CA . PHE A 1 335 ? 2.113 -4.882 29.310 1.00 75.38 335 PHE A CA 1
ATOM 2539 C C . PHE A 1 335 ? 3.619 -5.089 29.130 1.00 75.38 335 PHE A C 1
ATOM 2541 O O . PHE A 1 335 ? 4.324 -5.356 30.100 1.00 75.38 335 PHE A O 1
ATOM 2548 N N . ALA A 1 336 ? 4.143 -4.918 27.918 1.00 64.69 336 ALA A N 1
ATOM 2549 C CA . ALA A 1 336 ? 5.578 -4.957 27.643 1.00 64.69 336 ALA A CA 1
ATOM 2550 C C . ALA A 1 336 ? 6.410 -3.929 28.442 1.00 64.69 336 ALA A C 1
ATOM 2552 O O . ALA A 1 336 ? 7.597 -4.146 28.700 1.00 64.69 336 ALA A O 1
ATOM 2553 N N . LEU A 1 337 ? 5.793 -2.818 28.862 1.00 62.59 337 LEU A N 1
ATOM 2554 C CA . LEU A 1 337 ? 6.416 -1.772 29.677 1.00 62.59 337 LEU A CA 1
ATOM 2555 C C . LEU A 1 337 ? 6.360 -2.074 31.185 1.00 62.59 337 LEU A C 1
ATOM 2557 O O . LEU A 1 337 ? 6.918 -1.298 31.975 1.00 62.59 337 LEU A O 1
ATOM 2561 N N . GLU A 1 338 ? 5.738 -3.185 31.593 1.00 66.75 338 GLU A N 1
ATOM 2562 C CA . GLU A 1 338 ? 5.628 -3.623 32.985 1.00 66.75 338 GLU A CA 1
ATOM 2563 C C . GLU A 1 338 ? 6.831 -4.427 33.482 1.00 66.75 338 GLU A C 1
ATOM 2565 O O . GLU A 1 338 ? 7.598 -5.015 32.719 1.00 66.75 338 GLU A O 1
ATOM 2570 N N . LYS A 1 339 ? 7.007 -4.466 34.811 1.00 56.84 339 LYS A N 1
ATOM 2571 C CA . LYS A 1 339 ? 8.116 -5.220 35.438 1.00 56.84 339 LYS A CA 1
ATOM 2572 C C . LYS A 1 339 ? 7.979 -6.733 35.239 1.00 56.84 339 LYS A C 1
ATOM 2574 O O . LYS A 1 339 ? 8.972 -7.454 35.264 1.00 56.84 339 LYS A O 1
ATOM 2579 N N . SER A 1 340 ? 6.748 -7.218 35.079 1.00 69.00 340 SER A N 1
ATOM 2580 C CA . SER A 1 340 ? 6.432 -8.624 34.823 1.00 69.00 340 SER A CA 1
ATOM 2581 C C . SER A 1 340 ? 5.248 -8.705 33.849 1.00 69.00 340 SER A C 1
ATOM 2583 O O . SER A 1 340 ? 4.108 -8.838 34.299 1.00 69.00 340 SER A O 1
ATOM 2585 N N . PRO A 1 341 ? 5.494 -8.614 32.524 1.00 69.50 341 PRO A N 1
ATOM 2586 C CA . PRO A 1 341 ? 4.435 -8.512 31.516 1.00 69.50 341 PRO A CA 1
ATOM 2587 C C . PRO A 1 341 ? 3.388 -9.626 31.617 1.00 69.50 341 PRO A C 1
ATOM 2589 O O . PRO A 1 341 ? 2.197 -9.350 31.645 1.00 69.50 341 PRO A O 1
ATOM 2592 N N . GLY A 1 342 ? 3.814 -10.883 31.787 1.00 71.12 342 GLY A N 1
ATOM 2593 C CA . GLY A 1 342 ? 2.895 -12.021 31.917 1.00 71.12 342 GLY A CA 1
ATOM 2594 C C . GLY A 1 342 ? 2.072 -12.037 33.214 1.00 71.12 342 GLY A C 1
ATOM 2595 O O . GLY A 1 342 ? 0.937 -12.507 33.205 1.00 71.12 342 GLY A O 1
ATOM 2596 N N . ARG A 1 343 ? 2.587 -11.480 34.323 1.00 79.31 343 ARG A N 1
ATOM 2597 C CA . ARG A 1 343 ? 1.805 -11.326 35.565 1.00 79.31 343 ARG A CA 1
ATOM 2598 C C . ARG A 1 343 ? 0.810 -10.171 35.455 1.00 79.31 343 ARG A C 1
ATOM 2600 O O . ARG A 1 343 ? -0.323 -10.332 35.894 1.00 79.31 343 ARG A O 1
ATOM 2607 N N . ALA A 1 344 ? 1.219 -9.052 34.855 1.00 80.12 344 ALA A N 1
ATOM 2608 C CA . ALA A 1 344 ? 0.335 -7.923 34.576 1.00 80.12 344 ALA A CA 1
ATOM 2609 C C . ALA A 1 344 ? -0.797 -8.331 33.617 1.00 80.12 344 ALA A C 1
ATOM 2611 O O . ALA A 1 344 ? -1.958 -8.054 33.895 1.00 80.12 344 ALA A O 1
ATOM 2612 N N . LEU A 1 345 ? -0.473 -9.084 32.560 1.00 86.56 345 LEU A N 1
ATOM 2613 C CA . LEU A 1 345 ? -1.445 -9.667 31.635 1.00 86.56 345 LEU A CA 1
ATOM 2614 C C . LEU A 1 345 ? -2.409 -10.627 32.349 1.00 86.56 345 LEU A C 1
ATOM 2616 O O . LEU A 1 345 ? -3.615 -10.504 32.162 1.00 86.56 345 LEU A O 1
ATOM 2620 N N . LYS A 1 346 ? -1.913 -11.541 33.203 1.00 90.44 346 LYS A N 1
ATOM 2621 C CA . LYS A 1 346 ? -2.775 -12.438 34.000 1.00 90.44 346 LYS A CA 1
ATOM 2622 C C . LYS A 1 346 ? -3.752 -11.655 34.875 1.00 90.44 346 LYS A C 1
ATOM 2624 O O . LYS A 1 346 ? -4.938 -11.968 34.885 1.00 90.44 346 LYS A O 1
ATOM 2629 N N . GLN A 1 347 ? -3.245 -10.673 35.619 1.00 92.88 347 GLN A N 1
ATOM 2630 C CA . GLN A 1 347 ? -4.056 -9.855 36.515 1.00 92.88 347 GLN A CA 1
ATOM 2631 C C . GLN A 1 347 ? -5.129 -9.091 35.732 1.00 92.88 347 GLN A C 1
ATOM 2633 O O . GLN A 1 347 ? -6.304 -9.185 36.064 1.00 92.88 347 GLN A O 1
ATOM 2638 N N . PHE A 1 348 ? -4.741 -8.418 34.650 1.00 94.06 348 PHE A N 1
ATOM 2639 C CA . PHE A 1 348 ? -5.669 -7.692 33.792 1.00 94.06 348 PHE A CA 1
ATOM 2640 C C . PHE A 1 348 ? -6.738 -8.613 33.189 1.00 94.06 348 PHE A C 1
ATOM 2642 O O . PHE A 1 348 ? -7.918 -8.302 33.282 1.00 94.06 348 PHE A O 1
ATOM 2649 N N . ILE A 1 349 ? -6.365 -9.776 32.641 1.00 94.00 349 ILE A N 1
ATOM 2650 C CA . ILE A 1 349 ? -7.328 -10.755 32.108 1.00 94.00 349 ILE A CA 1
ATOM 2651 C C . ILE A 1 349 ? -8.317 -11.214 33.191 1.00 94.00 349 ILE A C 1
ATOM 2653 O O . ILE A 1 349 ? -9.507 -11.321 32.907 1.00 94.00 349 ILE A O 1
ATOM 2657 N N . ALA A 1 350 ? -7.861 -11.437 34.428 1.00 93.88 350 ALA A N 1
ATOM 2658 C CA . ALA A 1 350 ? -8.744 -11.785 35.542 1.00 93.88 350 ALA A CA 1
ATOM 2659 C C . ALA A 1 350 ? -9.717 -10.641 35.894 1.00 93.88 350 ALA A C 1
ATOM 2661 O O . ALA A 1 350 ? -10.919 -10.875 35.958 1.00 93.88 350 ALA A O 1
ATOM 2662 N N . GLU A 1 351 ? -9.223 -9.406 36.034 1.00 94.62 351 GLU A N 1
ATOM 2663 C CA . GLU A 1 351 ? -10.040 -8.214 36.324 1.00 94.62 351 GLU A CA 1
ATOM 2664 C C . GLU A 1 351 ? -11.075 -7.919 35.222 1.00 94.62 351 GLU A C 1
ATOM 2666 O O . GLU A 1 351 ? -12.199 -7.513 35.511 1.00 94.62 351 GLU A O 1
ATOM 2671 N N . ARG A 1 352 ? -10.705 -8.104 33.947 1.00 94.50 352 ARG A N 1
ATOM 2672 C CA . ARG A 1 352 ? -11.615 -7.940 32.800 1.00 94.50 352 ARG A CA 1
ATOM 2673 C C . ARG A 1 352 ? -12.674 -9.048 32.771 1.00 94.50 352 ARG A C 1
ATOM 2675 O O . ARG A 1 352 ? -13.855 -8.760 32.609 1.00 94.50 352 ARG A O 1
ATOM 2682 N N . ARG A 1 353 ? -12.279 -10.302 33.022 1.00 92.94 353 ARG A N 1
ATOM 2683 C CA . ARG A 1 353 ? -13.198 -11.449 33.102 1.00 92.94 353 ARG A CA 1
ATOM 2684 C C . ARG A 1 353 ? -14.203 -11.322 34.248 1.00 92.94 353 ARG A C 1
ATOM 2686 O O . ARG A 1 353 ? -15.366 -11.657 34.056 1.00 92.94 353 ARG A O 1
ATOM 2693 N N . GLU A 1 354 ? -13.780 -10.826 35.410 1.00 92.75 354 GLU A N 1
ATOM 2694 C CA . GLU A 1 354 ? -14.668 -10.549 36.551 1.00 92.75 354 GLU A CA 1
ATOM 2695 C C . GLU A 1 354 ? -15.661 -9.414 36.246 1.00 92.75 354 GLU A C 1
ATOM 2697 O O . GLU A 1 354 ? -16.822 -9.491 36.641 1.00 92.75 354 GLU A O 1
ATOM 2702 N N . ALA A 1 355 ? -15.251 -8.413 35.458 1.00 92.88 355 ALA A N 1
ATOM 2703 C CA . ALA A 1 355 ? -16.144 -7.382 34.924 1.00 92.88 355 ALA A CA 1
ATOM 2704 C C . ALA A 1 355 ? -17.105 -7.888 33.820 1.00 92.88 355 ALA A C 1
ATOM 2706 O O . ALA A 1 355 ? -17.958 -7.128 33.367 1.00 92.88 355 ALA A O 1
ATOM 2707 N N . GLY A 1 356 ? -16.983 -9.149 33.386 1.00 92.88 356 GLY A N 1
ATOM 2708 C CA . GLY A 1 356 ? -17.785 -9.746 32.314 1.00 92.88 356 GLY A CA 1
ATOM 2709 C C . GLY A 1 356 ? -17.277 -9.465 30.895 1.00 92.88 356 GLY A C 1
ATOM 2710 O O . GLY A 1 356 ? -17.898 -9.928 29.937 1.00 92.88 356 GLY A O 1
ATOM 2711 N N . ASP A 1 357 ? -16.149 -8.767 30.735 1.00 95.00 357 ASP A N 1
ATOM 2712 C CA . ASP A 1 357 ? -15.603 -8.420 29.421 1.00 95.00 357 ASP A CA 1
ATOM 2713 C C . ASP A 1 357 ? -15.220 -9.683 28.622 1.00 95.00 357 ASP A C 1
ATOM 2715 O O . ASP A 1 357 ? -14.564 -10.597 29.130 1.00 95.00 357 ASP A O 1
ATOM 2719 N N . ARG A 1 358 ? -15.588 -9.718 27.339 1.00 96.00 358 ARG A N 1
ATOM 2720 C CA . ARG A 1 358 ? -15.122 -10.694 26.343 1.00 96.00 358 ARG A CA 1
ATOM 2721 C C . ARG A 1 358 ? -13.690 -10.341 25.945 1.00 96.00 358 ARG A C 1
ATOM 2723 O O . ARG A 1 358 ? -13.413 -9.188 25.615 1.00 96.00 358 ARG A O 1
ATOM 2730 N N . ILE A 1 359 ? -12.775 -11.310 25.969 1.00 96.50 359 ILE A N 1
ATOM 2731 C CA . ILE A 1 359 ? -11.339 -11.067 25.762 1.00 96.50 359 ILE A CA 1
ATOM 2732 C C . ILE A 1 359 ? -10.880 -11.773 24.487 1.00 96.50 359 ILE A C 1
ATOM 2734 O O . ILE A 1 359 ? -10.875 -12.999 24.421 1.00 96.50 359 ILE A O 1
ATOM 2738 N N . VAL A 1 360 ? -10.451 -11.010 23.487 1.00 96.25 360 VAL A N 1
ATOM 2739 C CA . VAL A 1 360 ? -10.006 -11.517 22.184 1.00 96.25 360 VAL A CA 1
ATOM 2740 C C . VAL A 1 360 ? -8.516 -11.256 22.012 1.00 96.25 360 VAL A C 1
ATOM 2742 O O . VAL A 1 360 ? -8.051 -10.125 22.117 1.00 96.25 360 VAL A O 1
ATOM 2745 N N . LEU A 1 361 ? -7.760 -12.311 21.731 1.00 94.69 361 LEU A N 1
ATOM 2746 C CA . LEU A 1 361 ? -6.349 -12.244 21.370 1.00 94.69 361 LEU A CA 1
ATOM 2747 C C . LEU A 1 361 ? -6.213 -12.270 19.847 1.00 94.69 361 LEU A C 1
ATOM 2749 O O . LEU A 1 361 ? -6.833 -13.101 19.185 1.00 94.69 361 LEU A O 1
ATOM 2753 N N . THR A 1 362 ? -5.391 -11.383 19.300 1.00 93.75 362 THR A N 1
ATOM 2754 C CA . THR A 1 362 ? -5.120 -11.300 17.858 1.00 93.75 362 THR A CA 1
ATOM 2755 C C . THR A 1 362 ? -3.655 -11.606 17.542 1.00 93.75 362 THR A C 1
ATOM 2757 O O . THR A 1 362 ? -2.868 -11.972 18.425 1.00 93.75 362 THR A O 1
ATOM 2760 N N . GLY A 1 363 ? -3.285 -11.478 16.269 1.00 87.50 363 GLY A N 1
ATOM 2761 C CA . GLY A 1 363 ? -1.959 -11.761 15.740 1.00 87.50 363 GLY A CA 1
ATOM 2762 C C . GLY A 1 363 ? -1.983 -12.732 14.562 1.00 87.50 363 GLY A C 1
ATOM 2763 O O . GLY A 1 363 ? -3.021 -13.229 14.118 1.00 87.50 363 GLY A O 1
ATOM 2764 N N . LEU A 1 364 ? -0.790 -13.001 14.047 1.00 85.00 364 LEU A N 1
ATOM 2765 C CA . LEU A 1 364 ? -0.552 -13.951 12.965 1.00 85.00 364 LEU A CA 1
ATOM 2766 C C . LEU A 1 364 ? -0.326 -15.383 13.505 1.00 85.00 364 LEU A C 1
ATOM 2768 O O . LEU A 1 364 ? 0.007 -15.568 14.683 1.00 85.00 364 LEU A O 1
ATOM 2772 N N . PRO A 1 365 ? -0.429 -16.435 12.665 1.00 82.38 365 PRO A N 1
ATOM 2773 C CA . PRO A 1 365 ? -0.302 -17.829 13.109 1.00 82.38 365 PRO A CA 1
ATOM 2774 C C . PRO A 1 365 ? 1.007 -18.168 13.846 1.00 82.38 365 PRO A C 1
ATOM 2776 O O . PRO A 1 365 ? 1.022 -19.029 14.733 1.00 82.38 365 PRO A O 1
ATOM 2779 N N . HIS A 1 366 ? 2.126 -17.503 13.528 1.00 75.38 366 HIS A N 1
ATOM 2780 C CA . HIS A 1 366 ? 3.380 -17.695 14.265 1.00 75.38 366 HIS A CA 1
ATOM 2781 C C . HIS A 1 366 ? 3.358 -17.038 15.649 1.00 75.38 366 HIS A C 1
ATOM 2783 O O . HIS A 1 366 ? 3.899 -17.617 16.594 1.00 75.38 366 HIS A O 1
ATOM 2789 N N . GLU A 1 367 ? 2.686 -15.898 15.782 1.00 80.19 367 GLU A N 1
ATOM 2790 C CA . GLU A 1 367 ? 2.553 -15.116 17.015 1.00 80.19 367 GLU A CA 1
ATOM 2791 C C . GLU A 1 367 ? 1.615 -15.803 18.005 1.00 80.19 367 GLU A C 1
ATOM 2793 O O . GLU A 1 367 ? 1.959 -15.947 19.182 1.00 80.19 367 GLU A O 1
ATOM 2798 N N . HIS A 1 368 ? 0.498 -16.357 17.516 1.00 85.00 368 HIS A N 1
ATOM 2799 C CA . HIS A 1 368 ? -0.423 -17.176 18.310 1.00 85.00 368 HIS A CA 1
ATOM 2800 C C . HIS A 1 368 ? 0.319 -18.272 19.084 1.00 85.00 368 HIS A C 1
ATOM 2802 O O . HIS A 1 368 ? 0.117 -18.427 20.287 1.00 85.00 368 HIS A O 1
ATOM 2808 N N . ARG A 1 369 ? 1.253 -19.001 18.451 1.00 78.56 369 ARG A N 1
ATOM 2809 C CA . ARG A 1 369 ? 2.038 -20.057 19.130 1.00 78.56 369 ARG A CA 1
ATOM 2810 C C . ARG A 1 369 ? 2.843 -19.531 20.325 1.00 78.56 369 ARG A C 1
ATOM 2812 O O . ARG A 1 369 ? 3.033 -20.261 21.303 1.00 78.56 369 ARG A O 1
ATOM 2819 N N . ILE A 1 370 ? 3.314 -18.286 20.256 1.00 74.75 370 ILE A N 1
ATOM 2820 C CA . ILE A 1 370 ? 4.090 -17.621 21.309 1.00 74.75 370 ILE A CA 1
ATOM 2821 C C . ILE A 1 370 ? 3.152 -17.123 22.417 1.00 74.75 370 ILE A C 1
ATOM 2823 O O . ILE A 1 370 ? 3.411 -17.407 23.590 1.00 74.75 370 ILE A O 1
ATOM 2827 N N . VAL A 1 371 ? 2.021 -16.505 22.058 1.00 82.62 371 VAL A N 1
ATOM 2828 C CA . VAL A 1 371 ? 0.953 -16.111 22.996 1.00 82.62 371 VAL A CA 1
ATOM 2829 C C . VAL A 1 371 ? 0.441 -17.328 23.779 1.00 82.62 371 VAL A C 1
ATOM 2831 O O . VAL A 1 371 ? 0.513 -17.331 25.006 1.00 82.62 371 VAL A O 1
ATOM 2834 N N . MET A 1 372 ? 0.068 -18.434 23.120 1.00 82.31 372 MET A N 1
ATOM 2835 C CA . MET A 1 372 ? -0.392 -19.660 23.800 1.00 82.31 372 MET A CA 1
ATOM 2836 C C . MET A 1 372 ? 0.657 -20.267 24.742 1.00 82.31 372 MET A C 1
ATOM 2838 O O . MET A 1 372 ? 0.320 -20.970 25.697 1.00 82.31 372 MET A O 1
ATOM 2842 N N . ARG A 1 373 ? 1.954 -20.067 24.476 1.00 78.12 373 ARG A N 1
ATOM 2843 C CA . ARG A 1 373 ? 3.029 -20.500 25.384 1.00 78.12 373 ARG A CA 1
ATOM 2844 C C . ARG A 1 373 ? 3.135 -19.582 26.606 1.00 78.12 373 ARG A C 1
ATOM 2846 O O . ARG A 1 373 ? 3.430 -20.079 27.691 1.00 78.12 373 ARG A O 1
ATOM 2853 N N . LEU A 1 374 ? 2.885 -18.281 26.448 1.00 78.38 374 LEU A N 1
ATOM 2854 C CA . LEU A 1 374 ? 2.821 -17.329 27.556 1.00 78.38 374 LEU A CA 1
ATOM 2855 C C . LEU A 1 374 ? 1.612 -17.606 28.461 1.00 78.38 374 LEU A C 1
ATOM 2857 O O . LEU A 1 374 ? 1.801 -17.724 29.668 1.00 78.38 374 LEU A O 1
ATOM 2861 N N . LEU A 1 375 ? 0.413 -17.778 27.892 1.00 85.88 375 LEU A N 1
ATOM 2862 C CA . LEU A 1 375 ? -0.814 -18.049 28.657 1.00 85.88 375 LEU A CA 1
ATOM 2863 C C . LEU A 1 375 ? -0.663 -19.290 29.548 1.00 85.88 375 LEU A C 1
ATOM 2865 O O . LEU A 1 375 ? -0.824 -19.204 30.763 1.00 85.88 375 LEU A O 1
ATOM 2869 N N . ARG A 1 376 ? -0.218 -20.413 28.963 1.00 86.94 376 ARG A N 1
ATOM 2870 C CA . ARG A 1 376 ? 0.044 -21.664 29.697 1.00 86.94 376 ARG A CA 1
ATOM 2871 C C . ARG A 1 376 ? 1.107 -21.528 30.787 1.00 86.94 376 ARG A C 1
ATOM 2873 O O . ARG A 1 376 ? 0.987 -22.169 31.818 1.00 86.94 376 ARG A O 1
ATOM 2880 N N . ARG A 1 377 ? 2.141 -20.700 30.590 1.00 79.38 377 ARG A N 1
ATOM 2881 C CA . ARG A 1 377 ? 3.178 -20.452 31.613 1.00 79.38 377 ARG A CA 1
ATOM 2882 C C . ARG A 1 377 ? 2.636 -19.704 32.835 1.00 79.38 377 ARG A C 1
ATOM 2884 O O . ARG A 1 377 ? 3.237 -19.780 33.902 1.00 79.38 377 ARG A O 1
ATOM 2891 N N . HIS A 1 378 ? 1.563 -18.942 32.661 1.00 81.81 378 HIS A N 1
ATOM 2892 C CA . HIS A 1 378 ? 0.967 -18.126 33.708 1.00 81.81 378 HIS A CA 1
ATOM 2893 C C . HIS A 1 378 ? -0.358 -18.699 34.222 1.00 81.81 378 HIS A C 1
ATOM 2895 O O . HIS A 1 378 ? -1.067 -17.980 34.914 1.00 81.81 378 HIS A O 1
ATOM 2901 N N . ASP A 1 379 ? -0.696 -19.959 33.930 1.00 87.25 379 ASP A N 1
ATOM 2902 C CA . ASP A 1 379 ? -1.974 -20.594 34.289 1.00 87.25 379 ASP A CA 1
ATOM 2903 C C . ASP A 1 379 ? -3.176 -19.699 33.933 1.00 87.25 379 ASP A C 1
ATOM 2905 O O . ASP A 1 379 ? -3.956 -19.289 34.798 1.00 87.25 379 ASP A O 1
ATOM 2909 N N . ILE A 1 380 ? -3.239 -19.304 32.659 1.00 86.94 380 ILE A N 1
ATOM 2910 C CA . ILE A 1 380 ? -4.397 -18.657 32.036 1.00 86.94 380 ILE A CA 1
ATOM 2911 C C . ILE A 1 380 ? -5.066 -19.699 31.134 1.00 86.94 380 ILE A C 1
ATOM 2913 O O . ILE A 1 380 ? -4.369 -20.414 30.406 1.00 86.94 380 ILE A O 1
ATOM 2917 N N . ASP A 1 381 ? -6.397 -19.772 31.197 1.00 85.75 381 ASP A N 1
ATOM 2918 C CA . ASP A 1 381 ? -7.210 -20.716 30.425 1.00 85.75 381 ASP A CA 1
ATOM 2919 C C . ASP A 1 381 ? -6.897 -20.650 28.921 1.00 85.75 381 ASP A C 1
ATOM 2921 O O . ASP A 1 381 ? -6.589 -19.589 28.367 1.00 85.75 381 ASP A O 1
ATOM 2925 N N . ALA A 1 382 ? -6.975 -21.801 28.249 1.00 87.56 382 ALA A N 1
ATOM 2926 C CA . ALA A 1 382 ? -6.768 -21.870 26.808 1.00 87.56 382 ALA A CA 1
ATOM 2927 C C . ALA A 1 382 ? -7.911 -21.135 26.077 1.00 87.56 382 ALA A C 1
ATOM 2929 O O . ALA A 1 382 ? -9.076 -21.467 26.308 1.00 87.56 382 ALA A O 1
ATOM 2930 N N . PRO A 1 383 ? -7.611 -20.159 25.201 1.00 92.19 383 PRO A N 1
ATOM 2931 C CA . PRO A 1 383 ? -8.638 -19.406 24.496 1.00 92.19 383 PRO A CA 1
ATOM 2932 C C . PRO A 1 383 ? -9.314 -20.251 23.414 1.00 92.19 383 PRO A C 1
ATOM 2934 O O . PRO A 1 383 ? -8.683 -21.103 22.784 1.00 92.19 383 PRO A O 1
ATOM 2937 N N . VAL A 1 384 ? -10.591 -19.970 23.162 1.00 94.25 384 VAL A N 1
ATOM 2938 C CA . VAL A 1 384 ? -11.353 -20.581 22.065 1.00 94.25 384 VAL A CA 1
ATOM 2939 C C . VAL A 1 384 ? -10.892 -20.003 20.727 1.00 94.25 384 VAL A C 1
ATOM 2941 O O . VAL A 1 384 ? -10.815 -18.788 20.568 1.00 94.25 384 VAL A O 1
ATOM 2944 N N . ALA A 1 385 ? -10.580 -20.864 19.759 1.00 93.62 385 ALA A N 1
ATOM 2945 C CA . ALA A 1 385 ? -10.226 -20.428 18.413 1.00 93.62 385 ALA A CA 1
ATOM 2946 C C . ALA A 1 385 ? -11.473 -19.980 17.637 1.00 93.62 385 ALA A C 1
ATOM 2948 O O . ALA A 1 385 ? -12.463 -20.708 17.584 1.00 93.62 385 ALA A O 1
ATOM 2949 N N . LEU A 1 386 ? -11.397 -18.799 17.029 1.00 93.56 386 LEU A N 1
ATOM 2950 C CA . LEU A 1 386 ? -12.409 -18.236 16.141 1.00 93.56 386 LEU A CA 1
ATOM 2951 C C . LEU A 1 386 ? -11.929 -18.299 14.693 1.00 93.56 386 LEU A C 1
ATOM 2953 O O . LEU A 1 386 ? -10.761 -18.035 14.404 1.00 93.56 386 LEU A O 1
ATOM 2957 N N . GLU A 1 387 ? -12.847 -18.598 13.778 1.00 88.75 387 GLU A N 1
ATOM 2958 C CA . GLU A 1 387 ? -12.564 -18.624 12.339 1.00 88.75 387 GLU A CA 1
ATOM 2959 C C . GLU A 1 387 ? -12.378 -17.220 11.746 1.00 88.75 387 GLU A C 1
ATOM 2961 O O . GLU A 1 387 ? -11.665 -17.051 10.761 1.00 88.75 387 GLU A O 1
ATOM 2966 N N . ASN A 1 388 ? -13.054 -16.214 12.309 1.00 90.00 388 ASN A N 1
ATOM 2967 C CA . ASN A 1 388 ? -13.136 -14.854 11.779 1.00 90.00 388 ASN A CA 1
ATOM 2968 C C . ASN A 1 388 ? -13.605 -13.861 12.862 1.00 90.00 388 ASN A C 1
ATOM 2970 O O . ASN A 1 388 ? -13.969 -14.257 13.970 1.00 90.00 388 ASN A O 1
ATOM 2974 N N . TRP A 1 389 ? -13.597 -12.567 12.531 1.00 90.69 389 TRP A N 1
ATOM 2975 C CA . TRP A 1 389 ? -13.967 -11.489 13.452 1.00 90.69 389 TRP A CA 1
ATOM 2976 C C . TRP A 1 389 ? -15.448 -11.500 13.862 1.00 90.69 389 TRP A C 1
ATOM 2978 O O . TRP A 1 389 ? -15.757 -11.247 15.024 1.00 90.69 389 TRP A O 1
ATOM 2988 N N . SER A 1 390 ? -16.378 -11.848 12.965 1.00 88.19 390 SER A N 1
ATOM 2989 C CA . SER A 1 390 ? -17.813 -11.867 13.298 1.00 88.19 390 SER A CA 1
ATOM 2990 C C . SER A 1 390 ? -18.184 -12.939 14.332 1.00 88.19 390 SER A C 1
ATOM 2992 O O . SER A 1 390 ? -19.178 -12.792 15.039 1.00 88.19 390 SER A O 1
ATOM 2994 N N . ALA A 1 391 ? -17.345 -13.960 14.529 1.00 91.12 391 ALA A N 1
ATOM 2995 C CA . ALA A 1 391 ? -17.498 -14.932 15.612 1.00 91.12 391 ALA A CA 1
ATOM 2996 C C . ALA A 1 391 ? -17.176 -14.382 17.027 1.00 91.12 391 ALA A C 1
ATOM 2998 O O . ALA A 1 391 ? -17.323 -15.114 18.005 1.00 91.12 391 ALA A O 1
ATOM 2999 N N . ILE A 1 392 ? -16.770 -13.110 17.167 1.00 91.38 392 ILE A N 1
ATOM 3000 C CA . ILE A 1 392 ? -16.567 -12.439 18.468 1.00 91.38 392 ILE A CA 1
ATOM 3001 C C . ILE A 1 392 ? -17.903 -12.089 19.144 1.00 91.38 392 ILE A C 1
ATOM 3003 O O . ILE A 1 392 ? -18.020 -12.194 20.365 1.00 91.38 392 ILE A O 1
ATOM 3007 N N . GLU A 1 393 ? -18.915 -11.679 18.374 1.00 88.00 393 GLU A N 1
ATOM 3008 C CA . GLU A 1 393 ? -20.219 -11.274 18.913 1.00 88.00 393 GLU A CA 1
ATOM 3009 C C . GLU A 1 393 ? -20.896 -12.370 19.771 1.00 88.00 393 GLU A C 1
ATOM 3011 O O . GLU A 1 393 ? -21.248 -12.062 20.914 1.00 88.00 393 GLU A O 1
ATOM 3016 N N . PRO A 1 394 ? -21.018 -13.641 19.323 1.00 90.75 394 PRO A N 1
ATOM 3017 C CA . PRO A 1 394 ? -21.665 -14.707 20.097 1.00 90.75 394 PRO A CA 1
ATOM 3018 C C . PRO A 1 394 ? -20.845 -15.260 21.282 1.00 90.75 394 PRO A C 1
ATOM 3020 O O . PRO A 1 394 ? -21.286 -16.221 21.918 1.00 90.75 394 PRO A O 1
ATOM 3023 N N . LEU A 1 395 ? -19.665 -14.707 21.596 1.00 92.19 395 LEU A N 1
ATOM 3024 C CA . LEU A 1 395 ? -18.887 -15.120 22.771 1.00 92.19 395 LEU A CA 1
ATOM 3025 C C . LEU A 1 395 ? -19.641 -14.851 24.080 1.00 92.19 395 LEU A C 1
ATOM 3027 O O . LEU A 1 395 ? -20.273 -13.809 24.258 1.00 92.19 395 LEU A O 1
ATOM 3031 N N . GLN A 1 396 ? -19.496 -15.759 25.044 1.00 92.44 396 GLN A N 1
ATOM 3032 C CA . GLN A 1 396 ? -20.055 -15.572 26.381 1.00 92.44 396 GLN A CA 1
ATOM 3033 C C . GLN A 1 396 ? -19.266 -14.509 27.176 1.00 92.44 396 GLN A C 1
ATOM 3035 O O . GLN A 1 396 ? -18.047 -14.398 27.011 1.00 92.44 396 GLN A O 1
ATOM 3040 N N . PRO A 1 397 ? -19.918 -13.743 28.074 1.00 93.06 397 PRO A N 1
ATOM 3041 C CA . PRO A 1 397 ? -19.236 -12.816 28.980 1.00 93.06 397 PRO A CA 1
ATOM 3042 C C . PRO A 1 397 ? -18.084 -13.485 29.744 1.00 93.06 397 PRO A C 1
ATOM 3044 O O . PRO A 1 397 ? -18.223 -14.600 30.250 1.00 93.06 397 PRO A O 1
ATOM 3047 N N . GLY A 1 398 ? -16.929 -12.821 29.813 1.00 90.50 398 GLY A N 1
ATOM 3048 C CA . GLY A 1 398 ? -15.724 -13.358 30.455 1.00 90.50 398 GLY A CA 1
ATOM 3049 C C . GLY A 1 398 ? -15.005 -14.490 29.699 1.00 90.50 398 GLY A C 1
ATOM 3050 O O . GLY A 1 398 ? -14.042 -15.056 30.226 1.00 90.50 398 GLY A O 1
ATOM 3051 N N . GLN A 1 399 ? -15.442 -14.855 28.489 1.00 93.81 399 GLN A N 1
ATOM 3052 C CA . GLN A 1 399 ? -14.766 -15.852 27.657 1.00 93.81 399 GLN A CA 1
ATOM 3053 C C . GLN A 1 399 ? -13.494 -15.271 27.020 1.00 93.81 399 GLN A C 1
ATOM 3055 O O . GLN A 1 399 ? -13.469 -14.118 26.587 1.00 93.81 399 GLN A O 1
ATOM 3060 N N . ILE A 1 400 ? -12.439 -16.092 26.944 1.00 94.88 400 ILE A N 1
ATOM 3061 C CA . ILE A 1 400 ? -11.195 -15.758 26.240 1.00 94.88 400 ILE A CA 1
ATOM 3062 C C . ILE A 1 400 ? -11.191 -16.476 24.888 1.00 94.88 400 ILE A C 1
ATOM 3064 O O . ILE A 1 400 ? -11.420 -17.687 24.821 1.00 94.88 400 ILE A O 1
ATOM 3068 N N . ALA A 1 401 ? -10.908 -15.740 23.821 1.00 95.62 401 ALA A N 1
ATOM 3069 C CA . ALA A 1 401 ? -10.885 -16.218 22.449 1.00 95.62 401 ALA A CA 1
ATOM 3070 C C . ALA A 1 401 ? -9.615 -15.771 21.709 1.00 95.62 401 ALA A C 1
ATOM 3072 O O . ALA A 1 401 ? -8.873 -14.907 22.179 1.00 95.62 401 ALA A O 1
ATOM 3073 N N . VAL A 1 402 ? -9.348 -16.375 20.552 1.00 94.88 402 VAL A N 1
ATOM 3074 C CA . VAL A 1 402 ? -8.245 -16.013 19.657 1.00 94.88 402 VAL A CA 1
ATOM 3075 C C . VAL A 1 402 ? -8.719 -16.004 18.205 1.00 94.88 402 VAL A C 1
ATOM 3077 O O . VAL A 1 402 ? -9.408 -16.928 17.781 1.00 94.88 402 VAL A O 1
ATOM 3080 N N . VAL A 1 403 ? -8.337 -14.983 17.438 1.00 94.00 403 VAL A N 1
ATOM 3081 C CA . VAL A 1 403 ? -8.690 -14.820 16.018 1.00 94.00 403 VAL A CA 1
ATOM 3082 C C . VAL A 1 403 ? -7.465 -14.375 15.222 1.00 94.00 403 VAL A C 1
ATOM 3084 O O . VAL A 1 403 ? -6.633 -13.630 15.732 1.00 94.00 403 VAL A O 1
ATOM 3087 N N . ILE A 1 404 ? -7.328 -14.836 13.976 1.00 90.31 404 ILE A N 1
ATOM 3088 C CA . ILE A 1 404 ? -6.243 -14.381 13.096 1.00 90.31 404 ILE A CA 1
ATOM 3089 C C . ILE A 1 404 ? -6.605 -12.988 12.569 1.00 90.31 404 ILE A C 1
ATOM 3091 O O . ILE A 1 404 ? -7.510 -12.847 11.752 1.00 90.31 404 ILE A O 1
ATOM 3095 N N . ALA A 1 405 ? -5.892 -11.971 13.047 1.00 89.06 405 ALA A N 1
ATOM 3096 C CA . ALA A 1 405 ? -5.997 -10.587 12.591 1.00 89.06 405 ALA A CA 1
ATOM 3097 C C . ALA A 1 405 ? -4.671 -9.865 12.870 1.00 89.06 405 ALA A C 1
ATOM 3099 O O . ALA A 1 405 ? -4.152 -9.941 13.985 1.00 89.06 405 ALA A O 1
ATOM 3100 N N . ASP A 1 406 ? -4.120 -9.173 11.873 1.00 86.00 406 ASP A N 1
ATOM 3101 C CA . ASP A 1 406 ? -2.842 -8.461 11.985 1.00 86.00 406 ASP A CA 1
ATOM 3102 C C . ASP A 1 406 ? -3.078 -7.024 12.487 1.00 86.00 406 ASP A C 1
ATOM 3104 O O . ASP A 1 406 ? -3.239 -6.094 11.701 1.00 86.00 406 ASP A O 1
ATOM 3108 N N . LEU A 1 407 ? -3.171 -6.860 13.812 1.00 87.75 407 LEU A N 1
ATOM 3109 C CA . LEU A 1 407 ? -3.449 -5.576 14.467 1.00 87.75 407 LEU A CA 1
ATOM 3110 C C . LEU A 1 407 ? -2.226 -5.068 15.245 1.00 87.75 407 LEU A C 1
ATOM 3112 O O . LEU A 1 407 ? -1.671 -5.782 16.081 1.00 87.75 407 LEU A O 1
ATOM 3116 N N . ASP A 1 408 ? -1.854 -3.801 15.039 1.00 76.56 408 ASP A N 1
ATOM 3117 C CA . ASP A 1 408 ? -0.672 -3.203 15.677 1.00 76.56 408 ASP A CA 1
ATOM 3118 C C . ASP A 1 408 ? -0.826 -2.937 17.176 1.00 76.56 408 ASP A C 1
ATOM 3120 O O . ASP A 1 408 ? 0.141 -3.057 17.924 1.00 76.56 408 ASP A O 1
ATOM 3124 N N . THR A 1 409 ? -2.019 -2.547 17.626 1.00 82.44 409 THR A N 1
ATOM 3125 C CA . THR A 1 409 ? -2.301 -2.117 19.006 1.00 82.44 409 THR A CA 1
ATOM 3126 C C . THR A 1 409 ? -3.698 -2.547 19.423 1.00 82.44 409 THR A C 1
ATOM 3128 O O . THR A 1 409 ? -4.626 -2.517 18.612 1.00 82.44 409 THR A O 1
ATOM 3131 N N . GLY A 1 410 ? -3.846 -2.973 20.675 1.00 90.19 410 GLY A N 1
ATOM 3132 C CA . GLY A 1 410 ? -5.134 -3.405 21.201 1.00 90.19 410 GLY A CA 1
ATOM 3133 C C . GLY A 1 410 ? -6.012 -2.252 21.669 1.00 90.19 410 GLY A C 1
ATOM 3134 O O . GLY A 1 410 ? -5.614 -1.084 21.747 1.00 90.19 410 GLY A O 1
ATOM 3135 N N . PHE A 1 411 ? -7.249 -2.599 21.996 1.00 94.19 411 PHE A N 1
ATOM 3136 C CA . PHE A 1 411 ? -8.249 -1.654 22.462 1.00 94.19 411 PHE A CA 1
ATOM 3137 C C . PHE A 1 411 ? -9.266 -2.322 23.385 1.00 94.19 411 PHE A C 1
ATOM 3139 O O . PHE A 1 411 ? -9.344 -3.540 23.529 1.00 94.19 411 PHE A O 1
ATOM 3146 N N . ARG A 1 412 ? -10.060 -1.487 24.037 1.00 94.19 412 ARG A N 1
ATOM 3147 C CA . ARG A 1 412 ? -11.189 -1.854 24.877 1.00 94.19 412 ARG A CA 1
ATOM 3148 C C . ARG A 1 412 ? -12.381 -1.031 24.448 1.00 94.19 412 ARG A C 1
ATOM 3150 O O . ARG A 1 412 ? -12.229 0.163 24.204 1.00 94.19 412 ARG A O 1
ATOM 3157 N N . GLN A 1 413 ? -13.546 -1.651 24.427 1.00 93.00 413 GLN A N 1
ATOM 3158 C CA . GLN A 1 413 ? -14.816 -1.012 24.144 1.00 93.00 413 GLN A CA 1
ATOM 3159 C C . GLN A 1 413 ? -15.762 -1.327 25.302 1.00 93.00 413 GLN A C 1
ATOM 3161 O O . GLN A 1 413 ? -16.311 -2.422 25.421 1.00 93.00 413 GLN A O 1
ATOM 3166 N N . SER A 1 414 ? -15.912 -0.353 26.194 1.00 89.62 414 SER A N 1
ATOM 3167 C CA . SER A 1 414 ? -16.572 -0.545 27.491 1.00 89.62 414 SER A CA 1
ATOM 3168 C C . SER A 1 414 ? -18.083 -0.763 27.350 1.00 89.62 414 SER A C 1
ATOM 3170 O O . SER A 1 414 ? -18.662 -1.526 28.113 1.00 89.62 414 SER A O 1
ATOM 3172 N N . ALA A 1 415 ? -18.718 -0.136 26.352 1.00 87.00 415 ALA A N 1
ATOM 3173 C CA . ALA A 1 415 ? -20.150 -0.284 26.081 1.00 87.00 415 ALA A CA 1
ATOM 3174 C C . ALA A 1 415 ? -20.529 -1.692 25.581 1.00 87.00 415 ALA A C 1
ATOM 3176 O O . ALA A 1 415 ? -21.615 -2.177 25.885 1.00 87.00 415 ALA A O 1
ATOM 3177 N N . ALA A 1 416 ? -19.624 -2.357 24.856 1.00 87.19 416 ALA A N 1
ATOM 3178 C CA . ALA A 1 416 ? -19.811 -3.724 24.372 1.00 87.19 416 ALA A CA 1
ATOM 3179 C C . ALA A 1 416 ? -19.241 -4.791 25.325 1.00 87.19 416 ALA A C 1
ATOM 3181 O O . ALA A 1 416 ? -19.397 -5.982 25.055 1.00 87.19 416 ALA A O 1
ATOM 3182 N N . GLY A 1 417 ? -18.531 -4.405 26.392 1.00 92.88 417 GLY A N 1
ATOM 3183 C CA . GLY A 1 417 ? -17.767 -5.343 27.219 1.00 92.88 417 GLY A CA 1
ATOM 3184 C C . GLY A 1 417 ? -16.787 -6.169 26.379 1.00 92.88 417 GLY A C 1
ATOM 3185 O O . GLY A 1 417 ? -16.842 -7.400 26.392 1.00 92.88 417 GLY A O 1
ATOM 3186 N N . LEU A 1 418 ? -15.960 -5.506 25.564 1.00 94.81 418 LEU A N 1
ATOM 3187 C CA . LEU A 1 418 ? -14.994 -6.142 24.661 1.00 94.81 418 LEU A CA 1
ATOM 3188 C C . LEU A 1 418 ? -13.575 -5.617 24.915 1.00 94.81 418 LEU A C 1
ATOM 3190 O O . LEU A 1 418 ? -13.343 -4.413 25.035 1.00 94.81 418 LEU A O 1
ATOM 3194 N N . VAL A 1 419 ? -12.609 -6.532 24.957 1.00 96.62 419 VAL A N 1
ATOM 3195 C CA . VAL A 1 419 ? -11.179 -6.260 25.122 1.00 96.62 419 VAL A CA 1
ATOM 3196 C C . VAL A 1 419 ? -10.409 -7.021 24.046 1.00 96.62 419 VAL A C 1
ATOM 3198 O O . VAL A 1 419 ? -10.399 -8.249 24.048 1.00 96.62 419 VAL A O 1
ATOM 3201 N N . VAL A 1 420 ? -9.738 -6.300 23.150 1.00 95.81 420 VAL A N 1
ATOM 3202 C CA . VAL A 1 420 ? -8.904 -6.857 22.078 1.00 95.81 420 VAL A CA 1
ATOM 3203 C C . VAL A 1 420 ? -7.436 -6.613 22.406 1.00 95.81 420 VAL A C 1
ATOM 3205 O O . VAL A 1 420 ? -7.031 -5.473 22.617 1.00 95.81 420 VAL A O 1
ATOM 3208 N N . LEU A 1 421 ? -6.642 -7.681 22.452 1.00 94.00 421 LEU A N 1
ATOM 3209 C CA . LEU A 1 421 ? -5.233 -7.690 22.849 1.00 94.00 421 LEU A CA 1
ATOM 3210 C C . LEU A 1 421 ? -4.347 -8.170 21.698 1.00 94.00 421 LEU A C 1
ATOM 3212 O O . LEU A 1 421 ? -4.587 -9.244 21.144 1.00 94.00 421 LEU A O 1
ATOM 3216 N N . THR A 1 422 ? -3.286 -7.421 21.395 1.00 89.19 422 THR A N 1
ATOM 3217 C CA . THR A 1 422 ? -2.335 -7.757 20.321 1.00 89.19 422 THR A CA 1
ATOM 3218 C C . THR A 1 422 ? -1.021 -8.333 20.863 1.00 89.19 422 THR A C 1
ATOM 3220 O O . THR A 1 422 ? -0.684 -8.147 22.041 1.00 89.19 422 THR A O 1
ATOM 3223 N N . PRO A 1 423 ? -0.201 -8.993 20.020 1.00 80.19 423 PRO A N 1
ATOM 3224 C CA . PRO A 1 423 ? 1.161 -9.373 20.390 1.00 80.19 423 PRO A CA 1
ATOM 3225 C C . PRO A 1 423 ? 2.011 -8.157 20.794 1.00 80.19 423 PRO A C 1
ATOM 3227 O O . PRO A 1 423 ? 2.791 -8.248 21.743 1.00 80.19 423 PRO A O 1
ATOM 3230 N N . SER A 1 424 ? 1.821 -7.004 20.145 1.00 75.56 424 SER A N 1
ATOM 3231 C CA . SER A 1 424 ? 2.526 -5.756 20.461 1.00 75.56 424 SER A CA 1
ATOM 3232 C C . SER A 1 424 ? 2.238 -5.246 21.875 1.00 75.56 424 SER A C 1
ATOM 3234 O O . SER A 1 424 ? 3.178 -4.851 22.564 1.00 75.56 424 SER A O 1
ATOM 3236 N N . ASP A 1 425 ? 0.989 -5.312 22.355 1.00 78.81 425 ASP A N 1
ATOM 3237 C CA . ASP A 1 425 ? 0.646 -4.917 23.733 1.00 78.81 425 ASP A CA 1
ATOM 3238 C C . ASP A 1 425 ? 1.416 -5.766 24.762 1.00 78.81 425 ASP A C 1
ATOM 3240 O O . ASP A 1 425 ? 1.888 -5.279 25.795 1.00 78.81 425 ASP A O 1
ATOM 3244 N N . ILE A 1 426 ? 1.548 -7.062 24.463 1.00 74.75 426 ILE A N 1
ATOM 3245 C CA . ILE A 1 426 ? 2.116 -8.086 25.344 1.00 74.75 426 ILE A CA 1
ATOM 3246 C C . ILE A 1 426 ? 3.654 -8.069 25.323 1.00 74.75 426 ILE A C 1
ATOM 3248 O O . ILE A 1 426 ? 4.288 -8.224 26.373 1.00 74.75 426 ILE A O 1
ATOM 3252 N N . PHE A 1 427 ? 4.263 -7.902 24.144 1.00 67.19 427 PHE A N 1
ATOM 3253 C CA . PHE A 1 427 ? 5.703 -8.087 23.917 1.00 67.19 427 PHE A CA 1
ATOM 3254 C C . PHE A 1 427 ? 6.474 -6.802 23.578 1.00 67.19 427 PHE A C 1
ATOM 3256 O O . PHE A 1 427 ? 7.688 -6.773 23.781 1.00 67.19 427 PHE A O 1
ATOM 3263 N N . GLY A 1 428 ? 5.795 -5.732 23.153 1.00 57.34 428 GLY A N 1
ATOM 3264 C CA . GLY A 1 428 ? 6.379 -4.401 22.936 1.00 57.34 428 GLY A CA 1
ATOM 3265 C C . GLY A 1 428 ? 6.828 -4.120 21.504 1.00 57.34 428 GLY A C 1
ATOM 3266 O O . GLY A 1 428 ? 7.553 -3.155 21.282 1.00 57.34 428 GLY A O 1
ATOM 3267 N N . GLY A 1 429 ? 6.420 -4.963 20.556 1.00 57.62 429 GLY A N 1
ATOM 3268 C CA . GLY A 1 429 ? 6.685 -4.839 19.124 1.00 57.62 429 GLY A CA 1
ATOM 3269 C C . GLY A 1 429 ? 6.134 -6.046 18.360 1.00 57.62 429 GLY A C 1
ATOM 3270 O O . GLY A 1 429 ? 5.820 -7.072 18.972 1.00 57.62 429 GLY A O 1
ATOM 3271 N N . ARG A 1 430 ? 6.029 -5.923 17.030 1.00 57.34 430 ARG A N 1
ATOM 3272 C CA . ARG A 1 430 ? 5.652 -7.029 16.132 1.00 57.34 430 ARG A CA 1
ATOM 3273 C C . ARG A 1 430 ? 6.663 -8.171 16.238 1.00 57.34 430 ARG A C 1
ATOM 3275 O O . ARG A 1 430 ? 7.870 -7.931 16.289 1.00 57.34 430 ARG A O 1
ATOM 3282 N N . ILE A 1 431 ? 6.196 -9.417 16.219 1.00 52.22 431 ILE A N 1
ATOM 3283 C CA . ILE A 1 431 ? 7.095 -10.573 16.164 1.00 52.22 431 ILE A CA 1
ATOM 3284 C C . ILE A 1 431 ? 7.413 -10.827 14.691 1.00 52.22 431 ILE A C 1
ATOM 3286 O O . ILE A 1 431 ? 6.519 -11.161 13.911 1.00 52.22 431 ILE A O 1
ATOM 3290 N N . ALA A 1 432 ? 8.687 -10.665 14.320 1.00 43.53 432 ALA A N 1
ATOM 3291 C CA . ALA A 1 432 ? 9.145 -10.713 12.935 1.00 43.53 432 ALA A CA 1
ATOM 3292 C C . ALA A 1 432 ? 8.527 -11.885 12.150 1.00 43.53 432 ALA A C 1
ATOM 3294 O O . ALA A 1 432 ? 8.645 -13.053 12.539 1.00 43.53 432 ALA A O 1
ATOM 3295 N N . ARG A 1 433 ? 7.873 -11.566 11.024 1.00 46.00 433 ARG A N 1
ATOM 3296 C CA . ARG A 1 433 ? 7.550 -12.570 10.007 1.00 46.00 433 ARG A CA 1
ATOM 3297 C C . ARG A 1 433 ? 8.886 -13.124 9.512 1.00 46.00 433 ARG A C 1
ATOM 3299 O O . ARG A 1 433 ? 9.749 -12.355 9.098 1.00 46.00 433 ARG A O 1
ATOM 3306 N N . GLY A 1 434 ? 9.061 -14.442 9.556 1.00 36.88 434 GLY A N 1
ATOM 3307 C CA . GLY A 1 434 ? 10.159 -15.080 8.838 1.00 36.88 434 GLY A CA 1
ATOM 3308 C C . GLY A 1 434 ? 9.854 -15.011 7.348 1.00 36.88 434 GLY A C 1
ATOM 3309 O O . GLY A 1 434 ? 9.145 -15.883 6.853 1.00 36.88 434 GLY A O 1
ATOM 3310 N N . SER A 1 435 ? 10.322 -13.966 6.662 1.00 38.19 435 SER A N 1
ATOM 3311 C CA . SER A 1 435 ? 10.262 -13.895 5.203 1.00 38.19 435 SER A CA 1
ATOM 3312 C C . SER A 1 435 ? 11.160 -14.986 4.621 1.00 38.19 435 SER A C 1
ATOM 3314 O O . SER A 1 435 ? 12.346 -15.074 4.943 1.00 38.19 435 SER A O 1
ATOM 3316 N N . GLY A 1 436 ? 10.544 -15.863 3.829 1.00 36.94 436 GLY A N 1
ATOM 3317 C CA . GLY A 1 436 ? 11.173 -17.039 3.230 1.00 36.94 436 GLY A CA 1
ATOM 3318 C C . GLY A 1 436 ? 11.842 -16.770 1.887 1.00 36.94 436 GLY A C 1
ATOM 3319 O O . GLY A 1 436 ? 12.325 -17.720 1.281 1.00 36.94 436 GLY A O 1
ATOM 3320 N N . ASP A 1 437 ? 11.890 -15.514 1.445 1.00 32.47 437 ASP A N 1
ATOM 3321 C CA . ASP A 1 437 ? 12.430 -15.142 0.144 1.00 32.47 437 ASP A CA 1
ATOM 3322 C C . ASP A 1 437 ? 13.858 -14.623 0.282 1.00 32.47 437 ASP A C 1
ATOM 3324 O O . ASP A 1 437 ? 14.140 -13.549 0.827 1.00 32.47 437 ASP A O 1
ATOM 3328 N N . THR A 1 438 ? 14.787 -15.424 -0.228 1.00 30.94 438 THR A N 1
ATOM 3329 C CA . THR A 1 438 ? 16.115 -14.952 -0.593 1.00 30.94 438 THR A CA 1
ATOM 3330 C C . THR A 1 438 ? 15.967 -14.020 -1.786 1.00 30.94 438 THR A C 1
ATOM 3332 O O . THR A 1 438 ? 15.851 -14.492 -2.914 1.00 30.94 438 THR A O 1
ATOM 3335 N N . ILE A 1 439 ? 15.996 -12.709 -1.533 1.00 33.53 439 ILE A N 1
ATOM 3336 C CA . ILE A 1 439 ? 16.281 -11.715 -2.574 1.00 33.53 439 ILE A CA 1
ATOM 3337 C C . ILE A 1 439 ? 17.571 -12.165 -3.256 1.00 33.53 439 ILE A C 1
ATOM 3339 O O . ILE A 1 439 ? 18.602 -12.295 -2.582 1.00 33.53 439 ILE A O 1
ATOM 3343 N N . ASP A 1 440 ? 17.508 -12.429 -4.559 1.00 32.03 440 ASP A N 1
ATOM 3344 C CA . ASP A 1 440 ? 18.702 -12.754 -5.323 1.00 32.03 440 ASP A CA 1
ATOM 3345 C C . ASP A 1 440 ? 19.532 -11.473 -5.447 1.00 32.03 440 ASP A C 1
ATOM 3347 O O . ASP A 1 440 ? 19.211 -10.552 -6.195 1.00 32.03 440 ASP A O 1
ATOM 3351 N N . ALA A 1 441 ? 20.555 -11.355 -4.599 1.00 33.62 441 ALA A N 1
ATOM 3352 C CA . ALA A 1 441 ? 21.323 -10.122 -4.423 1.00 33.62 441 ALA A CA 1
ATOM 3353 C C . ALA A 1 441 ? 22.237 -9.797 -5.622 1.00 33.62 441 ALA A C 1
ATOM 3355 O O . ALA A 1 441 ? 22.984 -8.817 -5.584 1.00 33.62 441 ALA A O 1
ATOM 3356 N N . PHE A 1 442 ? 22.178 -10.624 -6.666 1.00 35.72 442 PHE A N 1
ATOM 3357 C CA . PHE A 1 442 ? 22.844 -10.457 -7.944 1.00 35.72 442 PHE A CA 1
ATOM 3358 C C . PHE A 1 442 ? 21.776 -10.410 -9.037 1.00 35.72 442 PHE A C 1
ATOM 3360 O O . PHE A 1 442 ? 21.477 -11.421 -9.665 1.00 35.72 442 PHE A O 1
ATOM 3367 N N . GLY A 1 443 ? 21.203 -9.224 -9.262 1.00 38.00 443 GLY A N 1
ATOM 3368 C CA . GLY A 1 443 ? 20.382 -8.996 -10.449 1.00 38.00 443 GLY A CA 1
ATOM 3369 C C . GLY A 1 443 ? 21.171 -9.359 -11.710 1.00 38.00 443 GLY A C 1
ATOM 3370 O O . GLY A 1 443 ? 22.375 -9.080 -11.797 1.00 38.00 443 GLY A O 1
ATOM 3371 N N . GLU A 1 444 ? 20.499 -10.001 -12.666 1.00 44.66 444 GLU A N 1
ATOM 3372 C CA . GLU A 1 444 ? 21.090 -10.372 -13.950 1.00 44.66 444 GLU A CA 1
ATOM 3373 C C . GLU A 1 444 ? 21.712 -9.125 -14.588 1.00 44.66 444 GLU A C 1
ATOM 3375 O O . GLU A 1 444 ? 21.051 -8.113 -14.818 1.00 44.66 444 GLU A O 1
ATOM 3380 N N . THR A 1 445 ? 23.032 -9.151 -14.775 1.00 46.97 445 THR A N 1
ATOM 3381 C CA . THR A 1 445 ? 23.769 -7.955 -15.183 1.00 46.97 445 THR A CA 1
ATOM 3382 C C . THR A 1 445 ? 23.575 -7.719 -16.672 1.00 46.97 445 THR A C 1
ATOM 3384 O O . THR A 1 445 ? 24.289 -8.287 -17.496 1.00 46.97 445 THR A O 1
ATOM 3387 N N . GLU A 1 446 ? 22.621 -6.854 -16.995 1.00 55.75 446 GLU A N 1
ATOM 3388 C CA . GLU A 1 446 ? 22.357 -6.372 -18.346 1.00 55.75 446 GLU A CA 1
ATOM 3389 C C . GLU A 1 446 ? 23.660 -5.881 -19.018 1.00 55.75 446 GLU A C 1
ATOM 3391 O O . GLU A 1 446 ? 24.364 -5.011 -18.481 1.00 55.75 446 GLU A O 1
ATOM 3396 N N . LEU A 1 447 ? 23.998 -6.470 -20.171 1.00 64.75 447 LEU A N 1
ATOM 3397 C CA . LEU A 1 447 ? 25.171 -6.145 -20.988 1.00 64.75 447 LEU A CA 1
ATOM 3398 C C . LEU A 1 447 ? 24.727 -5.437 -22.265 1.00 64.75 447 LEU A C 1
ATOM 3400 O O . LEU A 1 447 ? 23.991 -6.008 -23.066 1.00 64.75 447 LEU A O 1
ATOM 3404 N N . ARG A 1 448 ? 25.237 -4.226 -22.492 1.00 70.19 448 ARG A N 1
ATOM 3405 C CA . ARG A 1 448 ? 24.962 -3.437 -23.697 1.00 70.19 448 ARG A CA 1
ATOM 3406 C C . ARG A 1 448 ? 26.118 -3.544 -24.685 1.00 70.19 448 ARG A C 1
ATOM 3408 O O . ARG A 1 448 ? 27.266 -3.791 -24.311 1.00 70.19 448 ARG A O 1
ATOM 3415 N N . LEU A 1 449 ? 25.827 -3.322 -25.964 1.00 77.62 449 LEU A N 1
ATOM 3416 C CA . LEU A 1 449 ? 26.884 -3.101 -26.949 1.00 77.62 449 LEU A CA 1
ATOM 3417 C C . LEU A 1 449 ? 27.715 -1.870 -26.545 1.00 77.62 449 LEU A C 1
ATOM 3419 O O . LEU A 1 449 ? 27.202 -0.924 -25.952 1.00 77.62 449 LEU A O 1
ATOM 3423 N N . ASP A 1 450 ? 29.009 -1.930 -26.837 1.00 82.56 450 ASP A N 1
ATOM 3424 C CA . ASP A 1 450 ? 30.060 -1.005 -26.406 1.00 82.56 450 ASP A CA 1
ATOM 3425 C C . ASP A 1 450 ? 30.361 -0.944 -24.889 1.00 82.56 450 ASP A C 1
ATOM 3427 O O . ASP A 1 450 ? 31.276 -0.216 -24.490 1.00 82.56 450 ASP A O 1
ATOM 3431 N N . ASP A 1 451 ? 29.724 -1.769 -24.041 1.00 81.31 451 ASP A N 1
ATOM 3432 C CA . ASP A 1 451 ? 30.196 -1.965 -22.661 1.00 81.31 451 ASP A CA 1
ATOM 3433 C C . ASP A 1 451 ? 31.608 -2.586 -22.635 1.00 81.31 451 ASP A C 1
ATOM 3435 O O . ASP A 1 451 ? 31.958 -3.503 -23.390 1.00 81.31 451 ASP A O 1
ATOM 3439 N N . VAL A 1 452 ? 32.412 -2.133 -21.674 1.00 83.25 452 VAL A N 1
ATOM 3440 C CA . VAL A 1 452 ? 33.661 -2.779 -21.271 1.00 83.25 452 VAL A CA 1
ATOM 3441 C C . VAL A 1 452 ? 33.323 -4.035 -20.479 1.00 83.25 452 VAL A C 1
ATOM 3443 O O . VAL A 1 452 ? 32.641 -3.977 -19.451 1.00 83.25 452 VAL A O 1
ATOM 3446 N N . VAL A 1 453 ? 33.862 -5.165 -20.922 1.00 85.44 453 VAL A N 1
ATOM 3447 C CA . VAL A 1 453 ? 33.664 -6.484 -20.317 1.00 85.44 453 VAL A CA 1
ATOM 3448 C C . VAL A 1 453 ? 34.999 -7.121 -19.943 1.00 85.44 453 VAL A C 1
ATOM 3450 O O . VAL A 1 453 ? 36.015 -6.939 -20.614 1.00 85.44 453 VAL A O 1
ATOM 3453 N N . ILE A 1 454 ? 35.006 -7.895 -18.862 1.00 87.31 454 ILE A N 1
ATOM 3454 C CA . ILE A 1 454 ? 36.092 -8.806 -18.507 1.00 87.31 454 ILE A CA 1
ATOM 3455 C C . ILE A 1 454 ? 35.696 -10.198 -18.983 1.00 87.31 454 ILE A C 1
ATOM 3457 O O . ILE A 1 454 ? 34.714 -10.754 -18.503 1.00 87.31 454 ILE A O 1
ATOM 3461 N N . HIS A 1 455 ? 36.499 -10.784 -19.865 1.00 88.38 455 HIS A N 1
ATOM 3462 C CA . HIS A 1 455 ? 36.455 -12.220 -20.128 1.00 88.38 455 HIS A CA 1
ATOM 3463 C C . HIS A 1 455 ? 37.437 -12.926 -19.187 1.00 88.38 455 HIS A C 1
ATOM 3465 O O . HIS A 1 455 ? 38.618 -12.564 -19.160 1.00 88.38 455 HIS A O 1
ATOM 3471 N N . GLU A 1 456 ? 36.991 -13.950 -18.455 1.00 84.81 456 GLU A N 1
ATOM 3472 C CA . GLU A 1 456 ? 37.764 -14.616 -17.394 1.00 84.81 456 GLU A CA 1
ATOM 3473 C C . GLU A 1 456 ? 39.200 -14.972 -17.820 1.00 84.81 456 GLU A C 1
ATOM 3475 O O . GLU A 1 456 ? 40.157 -14.691 -17.091 1.00 84.81 456 GLU A O 1
ATOM 3480 N N . ASP A 1 457 ? 39.368 -15.533 -19.020 1.00 86.50 457 ASP A N 1
ATOM 3481 C CA . ASP A 1 457 ? 40.662 -15.985 -19.557 1.00 86.50 457 ASP A CA 1
ATOM 3482 C C . ASP A 1 457 ? 41.449 -14.950 -20.382 1.00 86.50 457 ASP A C 1
ATOM 3484 O O . ASP A 1 457 ? 42.653 -15.126 -20.593 1.00 86.50 457 ASP A O 1
ATOM 3488 N N . HIS A 1 458 ? 40.820 -13.853 -20.818 1.00 86.69 458 HIS A N 1
ATOM 3489 C CA . HIS A 1 458 ? 41.408 -12.925 -21.800 1.00 86.69 458 HIS A CA 1
ATOM 3490 C C . HIS A 1 458 ? 41.529 -11.472 -21.312 1.00 86.69 458 HIS A C 1
ATOM 3492 O O . HIS A 1 458 ? 42.307 -10.703 -21.880 1.00 86.69 458 HIS A O 1
ATOM 3498 N N . GLY A 1 459 ? 40.856 -11.112 -20.217 1.00 88.56 459 GLY A N 1
ATOM 3499 C CA . GLY A 1 459 ? 40.932 -9.792 -19.594 1.00 88.56 459 GLY A CA 1
ATOM 3500 C C . GLY A 1 459 ? 39.948 -8.789 -20.179 1.00 88.56 459 GLY A C 1
ATOM 3501 O O . GLY A 1 459 ? 38.903 -9.177 -20.707 1.00 88.56 459 GLY A O 1
ATOM 3502 N N . LEU A 1 460 ? 40.274 -7.499 -20.047 1.00 90.62 460 LEU A N 1
ATOM 3503 C CA . LEU A 1 460 ? 39.374 -6.410 -20.431 1.00 90.62 460 LEU A CA 1
ATOM 3504 C C . LEU A 1 460 ? 39.332 -6.200 -21.948 1.00 90.62 460 LEU A C 1
ATOM 3506 O O . LEU A 1 460 ? 40.360 -5.898 -22.561 1.00 90.62 460 LEU A O 1
ATOM 3510 N N . GLY A 1 461 ? 38.125 -6.283 -22.502 1.00 91.00 461 GLY A N 1
ATOM 3511 C CA . GLY A 1 461 ? 37.770 -5.934 -23.875 1.00 91.00 461 GLY A CA 1
ATOM 3512 C C . GLY A 1 461 ? 36.459 -5.140 -23.925 1.00 91.00 461 GLY A C 1
ATOM 3513 O O . GLY A 1 461 ? 35.916 -4.759 -22.890 1.00 91.00 461 GLY A O 1
ATOM 3514 N N . VAL A 1 462 ? 35.955 -4.885 -25.127 1.00 90.19 462 VAL A N 1
ATOM 3515 C CA . VAL A 1 462 ? 34.702 -4.165 -25.401 1.00 90.19 462 VAL A CA 1
ATOM 3516 C C . VAL A 1 462 ? 33.762 -5.091 -26.158 1.00 90.19 462 VAL A C 1
ATOM 3518 O O . VAL A 1 462 ? 34.161 -5.660 -27.175 1.00 90.19 462 VAL A O 1
ATOM 3521 N N . LEU A 1 463 ? 32.527 -5.249 -25.686 1.00 86.12 463 LEU A N 1
ATOM 3522 C CA . LEU A 1 463 ? 31.507 -6.018 -26.395 1.00 86.12 463 LEU A CA 1
ATOM 3523 C C . LEU A 1 463 ? 31.055 -5.237 -27.639 1.00 86.12 463 LEU A C 1
ATOM 3525 O O . LEU A 1 463 ? 30.540 -4.134 -27.518 1.00 86.12 463 LEU A O 1
ATOM 3529 N N . LYS A 1 464 ? 31.254 -5.784 -28.842 1.00 90.56 464 LYS A N 1
ATOM 3530 C CA . LYS A 1 464 ? 30.981 -5.086 -30.115 1.00 90.56 464 LYS A CA 1
ATOM 3531 C C . LYS A 1 464 ? 29.764 -5.589 -30.876 1.00 90.56 464 LYS A C 1
ATOM 3533 O O . LYS A 1 464 ? 29.150 -4.808 -31.592 1.00 90.56 464 LYS A O 1
ATOM 3538 N N . ALA A 1 465 ? 29.436 -6.872 -30.768 1.00 87.19 465 ALA A N 1
ATOM 3539 C CA . ALA A 1 465 ? 28.262 -7.451 -31.414 1.00 87.19 465 ALA A CA 1
ATOM 3540 C C . ALA A 1 465 ? 27.871 -8.776 -30.754 1.00 87.19 465 ALA A C 1
ATOM 3542 O O . ALA A 1 465 ? 28.739 -9.504 -30.271 1.00 87.19 465 ALA A O 1
ATOM 3543 N N . LEU A 1 466 ? 26.588 -9.115 -30.839 1.00 83.62 466 LEU A N 1
ATOM 3544 C CA . LEU A 1 466 ? 26.135 -10.498 -30.936 1.00 83.62 466 LEU A CA 1
ATOM 3545 C C . LEU A 1 466 ? 25.975 -10.797 -32.432 1.00 83.62 466 LEU A C 1
ATOM 3547 O O . LEU A 1 466 ? 25.327 -10.030 -33.142 1.00 83.62 466 LEU A O 1
ATOM 3551 N N . GLU A 1 467 ? 26.594 -11.862 -32.929 1.00 89.12 467 GLU A N 1
ATOM 3552 C CA . GLU A 1 467 ? 26.506 -12.254 -34.337 1.00 89.12 467 GLU A CA 1
ATOM 3553 C C . GLU A 1 467 ? 26.349 -13.763 -34.491 1.00 89.12 467 GLU A C 1
ATOM 3555 O O . GLU A 1 467 ? 26.775 -14.532 -33.634 1.00 89.12 467 GLU A O 1
ATOM 3560 N N . ARG A 1 468 ? 25.766 -14.194 -35.610 1.00 85.94 468 ARG A N 1
ATOM 3561 C CA . ARG A 1 468 ? 25.605 -15.609 -35.940 1.00 85.94 468 ARG A CA 1
ATOM 3562 C C . ARG A 1 468 ? 26.698 -16.033 -36.913 1.00 85.94 468 ARG A C 1
ATOM 3564 O O . ARG A 1 468 ? 26.892 -15.387 -37.943 1.00 85.94 468 ARG A O 1
ATOM 3571 N N . VAL A 1 469 ? 27.436 -17.083 -36.566 1.00 86.69 469 VAL A N 1
ATOM 3572 C CA . VAL A 1 469 ? 28.587 -17.574 -37.328 1.00 86.69 469 VAL A CA 1
ATOM 3573 C C . VAL A 1 469 ? 28.416 -19.058 -37.629 1.00 86.69 469 VAL A C 1
ATOM 3575 O O . VAL A 1 469 ? 28.272 -19.885 -36.728 1.00 86.69 469 VAL A O 1
ATOM 3578 N N . ALA A 1 470 ? 28.508 -19.395 -38.914 1.00 82.12 470 ALA A N 1
ATOM 3579 C CA . ALA A 1 470 ? 28.574 -20.765 -39.394 1.00 82.12 470 ALA A CA 1
ATOM 3580 C C . ALA A 1 470 ? 29.969 -21.358 -39.135 1.00 82.12 470 ALA A C 1
ATOM 3582 O O . ALA A 1 470 ? 30.945 -20.975 -39.787 1.00 82.12 470 ALA A O 1
ATOM 3583 N N . ALA A 1 471 ? 30.069 -22.320 -38.216 1.00 75.88 471 ALA A N 1
ATOM 3584 C CA . ALA A 1 471 ? 31.294 -23.075 -37.949 1.00 75.88 471 ALA A CA 1
ATOM 3585 C C . ALA A 1 471 ? 31.021 -24.581 -38.073 1.00 75.88 471 ALA A C 1
ATOM 3587 O O . ALA A 1 471 ? 30.057 -25.091 -37.509 1.00 75.88 471 ALA A O 1
ATOM 3588 N N . ASP A 1 472 ? 31.845 -25.292 -38.849 1.00 72.62 472 ASP A N 1
ATOM 3589 C CA . ASP A 1 472 ? 31.728 -26.740 -39.105 1.00 72.62 472 ASP A CA 1
ATOM 3590 C C . ASP A 1 472 ? 30.319 -27.216 -39.536 1.00 72.62 472 ASP A 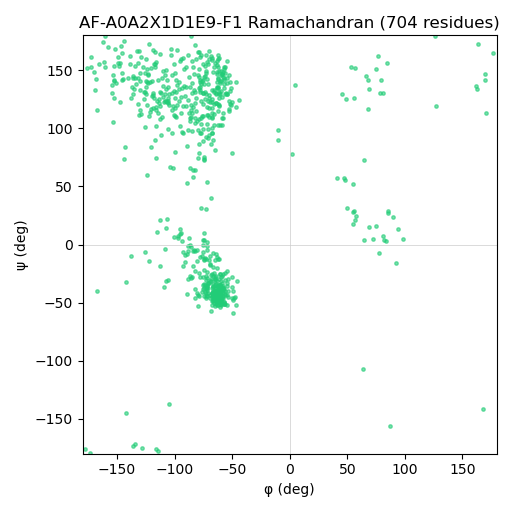C 1
ATOM 3592 O O . ASP A 1 472 ? 29.899 -28.337 -39.255 1.00 72.62 472 ASP A O 1
ATOM 3596 N N . GLY A 1 473 ? 29.577 -26.355 -40.246 1.00 74.94 473 GLY A N 1
ATOM 3597 C CA . GLY A 1 473 ? 28.213 -26.633 -40.715 1.00 74.94 473 GLY A CA 1
ATOM 3598 C C . GLY A 1 473 ? 27.111 -26.427 -39.669 1.00 74.94 473 GLY A C 1
ATOM 3599 O O . GLY A 1 473 ? 25.959 -26.758 -39.941 1.00 74.94 473 GLY A O 1
ATOM 3600 N N . VAL A 1 474 ? 27.439 -25.875 -38.497 1.00 75.75 474 VAL A N 1
ATOM 3601 C CA . VAL A 1 474 ? 26.486 -25.508 -37.443 1.00 75.75 474 VAL A CA 1
ATOM 3602 C C . VAL A 1 474 ? 26.499 -23.991 -37.255 1.00 75.75 474 VAL A C 1
ATOM 3604 O O . VAL A 1 474 ? 27.538 -23.398 -36.971 1.00 75.75 474 VAL A O 1
ATOM 3607 N N . GLU A 1 475 ? 25.332 -23.366 -37.392 1.00 84.38 475 GLU A N 1
ATOM 3608 C CA . GLU A 1 475 ? 25.121 -21.961 -37.027 1.00 84.38 475 GLU A CA 1
ATOM 3609 C C . GLU A 1 475 ? 25.165 -21.808 -35.505 1.00 84.38 475 GLU A C 1
ATOM 3611 O O . GLU A 1 475 ? 24.405 -22.481 -34.802 1.00 84.38 475 GLU A O 1
ATOM 3616 N N . ARG A 1 476 ? 26.013 -20.913 -34.990 1.00 82.81 476 ARG A N 1
ATOM 3617 C CA . ARG A 1 476 ? 26.051 -20.562 -33.563 1.00 82.81 476 ARG A CA 1
ATOM 3618 C C . ARG A 1 476 ? 26.064 -19.059 -33.369 1.00 82.81 476 ARG A C 1
ATOM 3620 O O . ARG A 1 476 ? 26.714 -18.341 -34.124 1.00 82.81 476 ARG A O 1
ATOM 3627 N N . ASP A 1 477 ? 25.382 -18.604 -32.329 1.00 84.62 477 ASP A N 1
ATOM 3628 C CA . ASP A 1 477 ? 25.436 -17.212 -31.902 1.00 84.62 477 ASP A CA 1
ATOM 3629 C C . ASP A 1 477 ? 26.692 -17.005 -31.032 1.00 84.62 477 ASP A C 1
ATOM 3631 O O . ASP A 1 477 ? 26.989 -17.796 -30.132 1.00 84.62 477 ASP A O 1
ATOM 3635 N N . VAL A 1 478 ? 27.470 -15.965 -31.338 1.00 87.81 478 VAL A N 1
ATOM 3636 C CA . VAL A 1 478 ? 28.750 -15.644 -30.695 1.00 87.81 478 VAL A CA 1
ATOM 3637 C C . VAL A 1 478 ? 28.836 -14.155 -30.360 1.00 87.81 478 VAL A C 1
ATOM 3639 O O . VAL A 1 478 ? 28.383 -13.287 -31.108 1.00 87.81 478 VAL A O 1
ATOM 3642 N N . LEU A 1 479 ? 29.460 -13.849 -29.228 1.00 85.94 479 LEU A N 1
ATOM 3643 C CA . LEU A 1 479 ? 29.746 -12.495 -28.775 1.00 85.94 479 LEU A CA 1
ATOM 3644 C C . LEU A 1 479 ? 31.112 -12.057 -29.301 1.00 85.94 479 LEU A C 1
ATOM 3646 O O . LEU A 1 479 ? 32.147 -12.642 -28.967 1.00 85.94 479 LEU A O 1
ATOM 3650 N N . ARG A 1 480 ? 31.126 -10.994 -30.105 1.00 92.19 480 ARG A N 1
ATOM 3651 C CA . ARG A 1 480 ? 32.348 -10.346 -30.579 1.00 92.19 480 ARG A CA 1
ATOM 3652 C C . ARG A 1 480 ? 32.881 -9.403 -29.504 1.00 92.19 480 ARG A C 1
ATOM 3654 O O . ARG A 1 480 ? 32.266 -8.373 -29.237 1.00 92.19 480 ARG A O 1
ATOM 3661 N N . ILE A 1 481 ? 34.057 -9.703 -28.957 1.00 92.56 481 ILE A N 1
ATOM 3662 C CA . ILE A 1 481 ? 34.757 -8.864 -27.973 1.00 92.56 481 ILE A CA 1
ATOM 3663 C C . ILE A 1 481 ? 36.055 -8.326 -28.587 1.00 92.56 481 ILE A C 1
ATOM 3665 O O . ILE A 1 481 ? 36.916 -9.102 -29.006 1.00 92.56 481 ILE A O 1
ATOM 3669 N N . GLU A 1 482 ? 36.208 -7.002 -28.631 1.00 93.31 482 GLU A N 1
ATOM 3670 C CA . GLU A 1 482 ? 37.401 -6.310 -29.139 1.00 93.31 482 GLU A CA 1
ATOM 3671 C C . GLU A 1 482 ? 38.372 -5.932 -28.006 1.00 93.31 482 GLU A C 1
ATOM 3673 O O . GLU A 1 482 ? 37.978 -5.488 -26.931 1.00 93.31 482 GLU A O 1
ATOM 3678 N N . TYR A 1 483 ? 39.668 -6.083 -28.260 1.00 93.38 483 TYR A N 1
ATOM 3679 C CA . TYR A 1 483 ? 40.773 -5.865 -27.329 1.00 93.38 483 TYR A CA 1
ATOM 3680 C C . TYR A 1 483 ? 41.765 -4.824 -27.867 1.00 93.38 483 TYR A C 1
ATOM 3682 O O . TYR A 1 483 ? 41.699 -4.403 -29.024 1.00 93.38 483 TYR A O 1
ATOM 3690 N N . HIS A 1 484 ? 42.747 -4.424 -27.048 1.00 90.62 484 HIS A N 1
ATOM 3691 C CA . HIS A 1 484 ? 43.742 -3.424 -27.445 1.00 90.62 484 HIS A CA 1
ATOM 3692 C C . HIS A 1 484 ? 44.402 -3.784 -28.787 1.00 90.62 484 HIS A C 1
ATOM 3694 O O . HIS A 1 484 ? 45.172 -4.746 -28.888 1.00 90.62 484 HIS A O 1
ATOM 3700 N N . GLY A 1 485 ? 44.263 -2.886 -29.766 1.00 84.31 485 GLY A N 1
ATOM 3701 C CA . GLY A 1 485 ? 44.911 -2.988 -31.075 1.00 84.31 485 GLY A CA 1
ATOM 3702 C C . GLY A 1 485 ? 44.095 -3.746 -32.122 1.00 84.31 485 GLY A C 1
ATOM 3703 O O . GLY A 1 485 ? 44.698 -4.274 -33.052 1.00 84.31 485 GLY A O 1
ATOM 3704 N N . GLY A 1 486 ? 42.768 -3.817 -31.964 1.00 86.19 486 GLY A N 1
ATOM 3705 C CA . GLY A 1 486 ? 41.855 -4.455 -32.920 1.00 86.19 486 GLY A CA 1
ATOM 3706 C C . GLY A 1 486 ? 41.896 -5.985 -32.894 1.00 86.19 486 GLY A C 1
ATOM 3707 O O . GLY A 1 486 ? 41.466 -6.633 -33.843 1.00 86.19 486 GLY A O 1
ATOM 3708 N N . GLY A 1 487 ? 42.468 -6.576 -31.840 1.00 89.75 487 GLY A N 1
ATOM 3709 C CA . GLY A 1 487 ? 42.412 -8.020 -31.633 1.00 89.75 487 GLY A CA 1
ATOM 3710 C C . GLY A 1 487 ? 41.013 -8.415 -31.176 1.00 89.75 487 GLY A C 1
ATOM 3711 O O . GLY A 1 487 ? 40.501 -7.816 -30.238 1.00 89.75 487 GLY A O 1
ATOM 3712 N N . THR A 1 488 ? 40.417 -9.427 -31.793 1.00 91.69 488 THR A N 1
ATOM 3713 C CA . THR A 1 488 ? 39.013 -9.786 -31.556 1.00 91.69 488 THR A CA 1
ATOM 3714 C C . THR A 1 488 ? 38.884 -11.245 -31.142 1.00 91.69 488 THR A C 1
ATOM 3716 O O . THR A 1 488 ? 39.568 -12.107 -31.695 1.00 91.69 488 THR A O 1
ATOM 3719 N N . ILE A 1 489 ? 37.993 -11.521 -30.191 1.00 90.62 489 ILE A N 1
ATOM 3720 C CA . ILE A 1 489 ? 37.542 -12.869 -29.827 1.00 90.62 489 ILE A CA 1
ATOM 3721 C C . ILE A 1 489 ? 36.065 -13.011 -30.176 1.00 90.62 489 ILE A C 1
ATOM 3723 O O . ILE A 1 489 ? 35.292 -12.072 -29.997 1.00 90.62 489 ILE A O 1
ATOM 3727 N N . LEU A 1 490 ? 35.699 -14.193 -30.667 1.00 90.56 490 LEU A N 1
ATOM 3728 C CA . LEU A 1 490 ? 34.320 -14.636 -30.825 1.00 90.56 490 LEU A CA 1
ATOM 3729 C C . LEU A 1 490 ? 34.056 -15.666 -29.725 1.00 90.56 490 LEU A C 1
ATOM 3731 O O . LEU A 1 490 ? 34.508 -16.805 -29.827 1.00 90.56 490 LEU A O 1
ATOM 3735 N N . ALA A 1 491 ? 33.418 -15.235 -28.640 1.00 83.94 491 ALA A N 1
ATOM 3736 C CA . ALA A 1 491 ? 33.076 -16.097 -27.515 1.00 83.94 491 ALA A CA 1
ATOM 3737 C C . ALA A 1 491 ? 31.699 -16.735 -27.777 1.00 83.94 491 ALA A C 1
ATOM 3739 O O . ALA A 1 491 ? 30.748 -15.987 -28.013 1.00 83.94 491 ALA A O 1
ATOM 3740 N N . PRO A 1 492 ? 31.551 -18.071 -27.759 1.00 85.44 492 PRO A N 1
ATOM 3741 C CA . PRO A 1 492 ? 30.239 -18.706 -27.871 1.00 85.44 492 PRO A CA 1
ATOM 3742 C C . PRO A 1 492 ? 29.302 -18.236 -26.751 1.00 85.44 492 PRO A C 1
ATOM 3744 O O . PRO A 1 492 ? 29.755 -18.014 -25.626 1.00 85.44 492 PRO A O 1
ATOM 3747 N N . VAL A 1 493 ? 28.004 -18.085 -27.032 1.00 79.81 493 VAL A N 1
ATOM 3748 C CA . VAL A 1 493 ? 27.017 -17.665 -26.013 1.00 79.81 493 VAL A CA 1
ATOM 3749 C C . VAL A 1 493 ? 26.945 -18.666 -24.848 1.00 79.81 493 VAL A C 1
ATOM 3751 O O . VAL A 1 493 ? 26.676 -18.280 -23.715 1.00 79.81 493 VAL A O 1
AT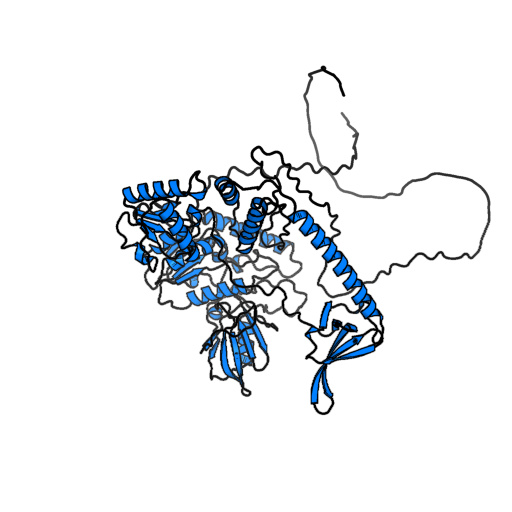OM 3754 N N . GLU A 1 494 ? 27.299 -19.933 -25.065 1.00 76.88 494 GLU A N 1
ATOM 3755 C CA . GLU A 1 494 ? 27.429 -20.941 -24.007 1.00 76.88 494 GLU A CA 1
ATOM 3756 C C . GLU A 1 494 ? 28.533 -20.607 -22.975 1.00 76.88 494 GLU A C 1
ATOM 3758 O O . GLU A 1 494 ? 28.503 -21.112 -21.853 1.00 76.88 494 GLU A O 1
ATOM 3763 N N . GLU A 1 495 ? 29.494 -19.738 -23.317 1.00 72.94 495 GLU A N 1
ATOM 3764 C CA . GLU A 1 495 ? 30.550 -19.255 -22.415 1.00 72.94 495 GLU A CA 1
ATOM 3765 C C . GLU A 1 495 ? 30.202 -17.924 -21.716 1.00 72.94 495 GLU A C 1
ATOM 3767 O O . GLU A 1 495 ? 31.052 -17.358 -21.026 1.00 72.94 495 GLU A O 1
ATOM 3772 N N . PHE A 1 496 ? 28.954 -17.439 -21.817 1.00 74.38 496 PHE A N 1
ATOM 3773 C CA . PHE A 1 496 ? 28.500 -16.168 -21.224 1.00 74.38 496 PHE A CA 1
ATOM 3774 C C . PHE A 1 496 ? 28.854 -16.012 -19.736 1.00 74.38 496 PHE A C 1
ATOM 3776 O O . PHE A 1 496 ? 29.264 -14.937 -19.313 1.00 74.38 496 PHE A O 1
ATOM 3783 N N . GLY A 1 497 ? 28.803 -17.093 -18.945 1.00 68.81 497 GLY A N 1
ATOM 3784 C CA . GLY A 1 497 ? 29.175 -17.075 -17.520 1.00 68.81 497 GLY A CA 1
ATOM 3785 C C . GLY A 1 497 ? 30.639 -16.697 -17.221 1.00 68.81 497 GLY A C 1
ATOM 3786 O O . GLY A 1 497 ? 30.977 -16.402 -16.074 1.00 68.81 497 GLY A O 1
ATOM 3787 N N . LYS A 1 498 ? 31.516 -16.671 -18.235 1.00 77.94 498 LYS A N 1
ATOM 3788 C CA . LYS A 1 498 ? 32.898 -16.167 -18.137 1.00 77.94 498 LYS A CA 1
ATOM 3789 C C . LYS A 1 498 ? 33.022 -14.666 -18.416 1.00 77.94 498 LYS A C 1
ATOM 3791 O O . LYS A 1 498 ? 34.127 -14.126 -18.308 1.00 77.94 498 LYS A O 1
ATOM 3796 N N . ILE A 1 499 ? 31.941 -13.997 -18.814 1.00 80.56 499 ILE A N 1
ATOM 3797 C CA . ILE A 1 499 ? 31.920 -12.597 -19.249 1.00 80.56 499 ILE A CA 1
ATOM 3798 C C . ILE A 1 499 ? 31.244 -11.752 -18.166 1.00 80.56 499 ILE A C 1
ATOM 3800 O O . ILE A 1 499 ? 30.117 -12.010 -17.763 1.00 80.56 499 ILE A O 1
ATOM 3804 N N . TRP A 1 500 ? 31.953 -10.734 -17.684 1.00 77.44 500 TRP A N 1
ATOM 3805 C CA . TRP A 1 500 ? 31.533 -9.898 -16.559 1.00 77.44 500 TRP A CA 1
ATOM 3806 C C . TRP A 1 500 ? 31.558 -8.426 -16.970 1.00 77.44 500 TRP A C 1
ATOM 3808 O O . TRP A 1 500 ? 32.564 -7.951 -17.503 1.00 77.44 500 TRP A O 1
ATOM 3818 N N . ARG A 1 501 ? 30.486 -7.674 -16.700 1.00 80.94 501 ARG A N 1
ATOM 3819 C CA . ARG A 1 501 ? 30.441 -6.231 -16.983 1.00 80.94 501 ARG A CA 1
ATOM 3820 C C . ARG A 1 501 ? 31.451 -5.474 -16.116 1.00 80.94 501 ARG A C 1
ATOM 3822 O O . ARG A 1 501 ? 31.514 -5.685 -14.908 1.00 80.94 501 ARG A O 1
ATOM 3829 N N . TYR A 1 502 ? 32.222 -4.573 -16.724 1.00 80.50 502 TYR A N 1
ATOM 3830 C CA . TYR A 1 502 ? 33.177 -3.705 -16.024 1.00 80.50 502 TYR A CA 1
ATOM 3831 C C . TYR A 1 502 ? 32.734 -2.234 -15.995 1.00 80.50 502 TYR A C 1
ATOM 3833 O O . TYR A 1 502 ? 32.941 -1.556 -14.990 1.00 80.50 502 TYR A O 1
ATOM 3841 N N . GLY A 1 503 ? 32.107 -1.739 -17.067 1.00 72.88 503 GLY A N 1
ATOM 3842 C CA . GLY A 1 503 ? 31.547 -0.384 -17.130 1.00 72.88 503 GLY A CA 1
ATOM 3843 C C . GLY A 1 503 ? 31.257 0.076 -18.559 1.00 72.88 503 GLY A C 1
ATOM 3844 O O . GLY A 1 503 ? 31.646 -0.591 -19.508 1.00 72.88 503 GLY A O 1
ATOM 3845 N N . SER A 1 504 ? 30.615 1.233 -18.713 1.00 69.69 504 SER A N 1
ATOM 3846 C CA . SER A 1 504 ? 30.114 1.744 -20.002 1.00 69.69 504 SER A CA 1
ATOM 3847 C C . SER A 1 504 ? 31.034 2.753 -20.712 1.00 69.69 504 SER A C 1
ATOM 3849 O O . SER A 1 504 ? 30.638 3.353 -21.705 1.00 69.69 504 SER A O 1
ATOM 3851 N N . GLU A 1 505 ? 32.243 3.004 -20.195 1.00 74.06 505 GLU A N 1
ATOM 3852 C CA . GLU A 1 505 ? 33.191 3.986 -20.750 1.00 74.06 505 GLU A CA 1
ATOM 3853 C C . GLU A 1 505 ? 34.489 3.303 -21.228 1.00 74.06 505 GLU A C 1
ATOM 3855 O O . GLU A 1 505 ? 35.446 3.195 -20.453 1.00 74.06 505 GLU A O 1
ATOM 3860 N N . PRO A 1 506 ? 34.579 2.850 -22.496 1.00 69.31 506 PRO A N 1
ATOM 3861 C CA . PRO A 1 506 ? 35.778 2.180 -23.010 1.00 69.31 506 PRO A CA 1
ATOM 3862 C C . PRO A 1 506 ? 37.032 3.065 -23.011 1.00 69.31 506 PRO A C 1
ATOM 3864 O O . PRO A 1 506 ? 38.119 2.581 -22.700 1.00 69.31 506 PRO A O 1
ATOM 3867 N N . ASP A 1 507 ? 36.894 4.372 -23.255 1.00 75.19 507 ASP A N 1
ATOM 3868 C CA . ASP A 1 507 ? 38.020 5.321 -23.245 1.00 75.19 507 ASP A CA 1
ATOM 3869 C C . ASP A 1 507 ? 38.610 5.574 -21.843 1.00 75.19 507 ASP A C 1
ATOM 3871 O O . ASP A 1 507 ? 39.741 6.056 -21.718 1.00 75.19 507 ASP A O 1
ATOM 3875 N N . ALA A 1 508 ? 37.876 5.248 -20.772 1.00 72.38 508 ALA A N 1
ATOM 3876 C CA . ALA A 1 508 ? 38.345 5.417 -19.397 1.00 72.38 508 ALA A CA 1
ATOM 3877 C C . ALA A 1 508 ? 39.334 4.317 -18.959 1.00 72.38 508 ALA A C 1
ATOM 3879 O O . ALA A 1 508 ? 39.964 4.436 -17.902 1.00 72.38 508 ALA A O 1
ATOM 3880 N N . VAL A 1 509 ? 39.484 3.244 -19.748 1.00 78.00 509 VAL A N 1
ATOM 3881 C CA . VAL A 1 509 ? 40.146 2.005 -19.325 1.00 78.00 509 VAL A CA 1
ATOM 3882 C C . VAL A 1 509 ? 41.146 1.515 -20.374 1.00 78.00 509 VAL A C 1
ATOM 3884 O O . VAL A 1 509 ? 40.895 1.511 -21.572 1.00 78.00 509 VAL A O 1
ATOM 3887 N N . SER A 1 510 ? 42.320 1.057 -19.933 1.00 84.56 510 SER A N 1
ATOM 3888 C CA . SER A 1 510 ? 43.280 0.411 -20.837 1.00 84.56 510 SER A CA 1
ATOM 3889 C C . SER A 1 510 ? 42.895 -1.048 -21.082 1.00 84.56 510 SER A C 1
ATOM 3891 O O . SER A 1 510 ? 43.102 -1.883 -20.201 1.00 84.56 510 SER A O 1
ATOM 3893 N N . LEU A 1 511 ? 42.379 -1.344 -22.278 1.00 88.44 511 LEU A N 1
ATOM 3894 C CA . LEU A 1 511 ? 42.068 -2.711 -22.713 1.00 88.44 511 LEU A CA 1
ATOM 3895 C C . LEU A 1 511 ? 43.312 -3.617 -22.676 1.00 88.44 511 LEU A C 1
ATOM 3897 O O . LEU A 1 511 ? 44.444 -3.172 -22.912 1.00 88.44 511 LEU A O 1
ATOM 3901 N N . ASP A 1 512 ? 43.104 -4.903 -22.404 1.00 90.25 512 ASP A N 1
ATOM 3902 C CA . ASP A 1 512 ? 44.168 -5.905 -22.422 1.00 90.25 512 ASP A CA 1
ATOM 3903 C C . ASP A 1 512 ? 44.537 -6.323 -23.856 1.00 90.25 512 ASP A C 1
ATOM 3905 O O . ASP A 1 512 ? 43.814 -6.062 -24.816 1.00 90.25 512 ASP A O 1
ATOM 3909 N N . ARG A 1 513 ? 45.710 -6.952 -24.020 1.00 89.25 513 ARG A N 1
ATOM 3910 C CA . ARG A 1 513 ? 46.197 -7.461 -25.315 1.00 89.25 513 ARG A CA 1
ATOM 3911 C C . ARG A 1 513 ? 46.086 -8.978 -25.376 1.00 89.25 513 ARG A C 1
ATOM 3913 O O . ARG A 1 513 ? 46.682 -9.672 -24.545 1.00 89.25 513 ARG A O 1
ATOM 3920 N N . LEU A 1 514 ? 45.417 -9.469 -26.417 1.00 87.69 514 LEU A N 1
ATOM 3921 C CA . LEU A 1 514 ? 45.302 -10.895 -26.720 1.00 87.69 514 LEU A CA 1
ATOM 3922 C C . LEU A 1 514 ? 46.664 -11.572 -26.896 1.00 87.69 514 LEU A C 1
ATOM 3924 O O . LEU A 1 514 ? 47.654 -10.941 -27.268 1.00 87.69 514 LEU A O 1
ATOM 3928 N N . ASN A 1 515 ? 46.701 -12.878 -26.621 1.00 80.62 515 ASN A N 1
ATOM 3929 C CA . ASN A 1 515 ? 47.895 -13.726 -26.698 1.00 80.62 515 ASN A CA 1
ATOM 3930 C C . ASN A 1 515 ? 49.086 -13.245 -25.841 1.00 80.62 515 ASN A C 1
ATOM 3932 O O . ASN A 1 515 ? 50.227 -13.651 -26.065 1.00 80.62 515 ASN A O 1
ATOM 3936 N N . THR A 1 516 ? 48.838 -12.414 -24.820 1.00 83.44 516 THR A N 1
ATOM 3937 C CA . THR A 1 516 ? 49.859 -12.002 -23.850 1.00 83.44 516 THR A CA 1
ATOM 3938 C C . THR A 1 516 ? 49.638 -12.638 -22.481 1.00 83.44 516 THR A C 1
ATOM 3940 O O . THR A 1 516 ? 48.523 -12.779 -21.992 1.00 83.44 516 THR A O 1
ATOM 3943 N N . GLN A 1 517 ? 50.736 -12.931 -21.785 1.00 83.75 517 GLN A N 1
ATOM 3944 C CA . GLN A 1 517 ? 50.719 -13.374 -20.384 1.00 83.75 517 GLN A CA 1
ATOM 3945 C C . GLN A 1 517 ? 50.412 -12.227 -19.392 1.00 83.75 517 GLN A C 1
ATOM 3947 O O . GLN A 1 517 ? 50.594 -12.391 -18.187 1.00 83.75 517 GLN A O 1
ATOM 3952 N N . GLY A 1 518 ? 50.009 -11.041 -19.872 1.00 84.56 518 GLY A N 1
ATOM 3953 C CA . GLY A 1 518 ? 49.770 -9.854 -19.044 1.00 84.56 518 GLY A CA 1
ATOM 3954 C C . GLY A 1 518 ? 48.573 -10.027 -18.112 1.00 84.56 518 GLY A C 1
ATOM 3955 O O . GLY A 1 518 ? 48.717 -9.873 -16.897 1.00 84.56 518 GLY A O 1
ATOM 3956 N N . TRP A 1 519 ? 47.429 -10.426 -18.674 1.00 87.50 519 TRP A N 1
ATOM 3957 C CA . TRP A 1 519 ? 46.210 -10.721 -17.920 1.00 87.50 519 TRP A CA 1
ATOM 3958 C C . TRP A 1 519 ? 46.424 -11.852 -16.908 1.00 87.50 519 TRP A C 1
ATOM 3960 O O . TRP A 1 519 ? 46.213 -11.649 -15.717 1.00 87.50 519 TRP A O 1
ATOM 3970 N N . LEU A 1 520 ? 46.953 -13.001 -17.345 1.00 85.62 520 LEU A N 1
ATOM 3971 C CA . LEU A 1 520 ? 47.188 -14.163 -16.477 1.00 85.62 520 LEU A CA 1
ATOM 3972 C C . LEU A 1 520 ? 48.110 -13.837 -15.288 1.00 85.62 520 LEU A C 1
ATOM 3974 O O . LEU A 1 520 ? 47.818 -14.222 -14.156 1.00 85.62 520 LEU A O 1
ATOM 3978 N N . LYS A 1 521 ? 49.177 -13.051 -15.501 1.00 88.44 521 LYS A N 1
ATOM 3979 C CA . LYS A 1 521 ? 50.041 -12.562 -14.409 1.00 88.44 521 LYS A CA 1
ATOM 3980 C C . LYS A 1 521 ? 49.318 -11.591 -13.471 1.00 88.44 521 LYS A C 1
ATOM 3982 O O . LYS A 1 521 ? 49.577 -11.617 -12.269 1.00 88.44 521 LYS A O 1
ATOM 3987 N N . ARG A 1 522 ? 48.419 -10.745 -13.990 1.00 87.56 522 ARG A N 1
ATOM 3988 C CA . ARG A 1 522 ? 47.582 -9.842 -13.181 1.00 87.56 522 ARG A CA 1
ATOM 3989 C C . ARG A 1 522 ? 46.585 -10.642 -12.332 1.00 87.56 522 ARG A C 1
ATOM 3991 O O . ARG A 1 522 ? 46.556 -10.436 -11.122 1.00 87.56 522 ARG A O 1
ATOM 3998 N N . ARG A 1 523 ? 45.865 -11.599 -12.935 1.00 84.31 523 ARG A N 1
ATOM 3999 C CA . ARG A 1 523 ? 44.912 -12.520 -12.284 1.00 84.31 523 ARG A CA 1
ATOM 4000 C C . ARG A 1 523 ? 45.590 -13.318 -11.167 1.00 84.31 523 ARG A C 1
ATOM 4002 O O . ARG A 1 523 ? 45.144 -13.262 -10.028 1.00 84.31 523 ARG A O 1
ATOM 4009 N N . ALA A 1 524 ? 46.730 -13.953 -11.453 1.00 84.94 524 ALA A N 1
ATOM 4010 C CA . ALA A 1 524 ? 47.501 -14.709 -10.462 1.00 84.94 524 ALA A CA 1
ATOM 4011 C C . ALA A 1 524 ? 47.996 -13.838 -9.291 1.00 84.94 524 ALA A C 1
ATOM 4013 O O . ALA A 1 524 ? 47.917 -14.252 -8.135 1.00 84.94 524 ALA A O 1
ATOM 4014 N N . LYS A 1 525 ? 48.462 -12.609 -9.565 1.00 91.19 525 LYS A N 1
ATOM 4015 C CA . LYS A 1 525 ? 48.871 -11.666 -8.512 1.00 91.19 525 LYS A CA 1
ATOM 4016 C C . LYS A 1 525 ? 47.693 -11.252 -7.625 1.00 91.19 525 LYS A C 1
ATOM 4018 O O . LYS A 1 525 ? 47.856 -11.205 -6.411 1.00 91.19 525 LYS A O 1
ATOM 4023 N N . VAL A 1 526 ? 46.538 -10.940 -8.215 1.00 86.00 526 VAL A N 1
ATOM 4024 C CA . VAL A 1 526 ? 45.335 -10.553 -7.459 1.00 86.00 526 VAL A CA 1
ATOM 4025 C C . VAL A 1 526 ? 44.807 -11.731 -6.640 1.00 86.00 526 VAL A C 1
ATOM 4027 O O . VAL A 1 526 ? 44.498 -11.532 -5.471 1.00 86.00 526 VAL A O 1
ATOM 4030 N N . SER A 1 527 ? 44.804 -12.954 -7.185 1.00 79.69 527 SER A N 1
ATOM 4031 C CA . SER A 1 527 ? 44.459 -14.172 -6.433 1.00 79.69 527 SER A CA 1
ATOM 4032 C C . SER A 1 527 ? 45.324 -14.315 -5.181 1.00 79.69 527 SER A C 1
ATOM 4034 O O . SER A 1 527 ? 44.787 -14.368 -4.084 1.00 79.69 527 SER A O 1
ATOM 4036 N N . ALA A 1 528 ? 46.652 -14.232 -5.314 1.00 88.00 528 ALA A N 1
ATOM 4037 C CA . ALA A 1 528 ? 47.558 -14.324 -4.168 1.00 88.00 528 ALA A CA 1
ATOM 4038 C C . ALA A 1 528 ? 47.319 -13.224 -3.109 1.00 88.00 528 ALA A C 1
ATOM 4040 O O . ALA A 1 528 ? 47.502 -13.462 -1.917 1.00 88.00 528 ALA A O 1
ATOM 4041 N N . GLN A 1 529 ? 46.883 -12.026 -3.521 1.00 92.06 529 GLN A N 1
ATOM 4042 C CA . GLN A 1 529 ? 46.495 -10.947 -2.601 1.00 92.06 529 GLN A CA 1
ATOM 4043 C C . GLN A 1 529 ? 45.140 -11.205 -1.921 1.00 92.06 529 GLN A C 1
ATOM 4045 O O . GLN A 1 529 ? 44.963 -10.828 -0.763 1.00 92.06 529 GLN A O 1
ATOM 4050 N N . ILE A 1 530 ? 44.195 -11.850 -2.612 1.00 86.44 530 ILE A N 1
ATOM 4051 C CA . ILE A 1 530 ? 42.927 -12.314 -2.035 1.00 86.44 530 ILE A CA 1
ATOM 4052 C C . ILE A 1 530 ? 43.199 -13.427 -1.018 1.00 86.44 530 ILE A C 1
ATOM 4054 O O . ILE A 1 530 ? 42.670 -13.355 0.087 1.00 86.44 530 ILE A O 1
ATOM 4058 N N . ASP A 1 531 ? 44.073 -14.384 -1.334 1.00 87.50 531 ASP A N 1
ATOM 4059 C CA . ASP A 1 531 ? 44.477 -15.469 -0.431 1.00 87.50 531 ASP A CA 1
ATOM 4060 C C . ASP A 1 531 ? 45.160 -14.921 0.838 1.00 87.50 531 ASP A C 1
ATOM 4062 O O . ASP A 1 531 ? 44.810 -15.305 1.957 1.00 87.50 531 ASP A O 1
ATOM 4066 N N . GLU A 1 532 ? 46.079 -13.957 0.690 1.00 93.94 532 GLU A N 1
ATOM 4067 C CA . GLU A 1 532 ? 46.719 -13.252 1.811 1.00 93.94 532 GLU A CA 1
ATOM 4068 C C . GLU A 1 532 ? 45.687 -12.503 2.675 1.00 93.94 532 GLU A C 1
ATOM 4070 O O . GLU A 1 532 ? 45.693 -12.611 3.907 1.00 93.94 532 GLU A O 1
ATOM 4075 N N . ALA A 1 533 ? 44.761 -11.772 2.045 1.00 90.81 533 ALA A N 1
ATOM 4076 C CA . ALA A 1 533 ? 43.704 -11.047 2.744 1.00 90.81 533 ALA A CA 1
ATOM 4077 C C . ALA A 1 533 ? 42.728 -11.994 3.462 1.00 90.81 533 ALA A C 1
ATOM 4079 O O . ALA A 1 533 ? 42.370 -11.735 4.613 1.00 90.81 533 ALA A O 1
ATOM 4080 N N . ALA A 1 534 ? 42.339 -13.103 2.829 1.00 90.31 534 ALA A N 1
ATOM 4081 C CA . ALA A 1 534 ? 41.472 -14.127 3.398 1.00 90.31 534 ALA A CA 1
ATOM 4082 C C . ALA A 1 534 ? 42.132 -14.787 4.615 1.00 90.31 534 ALA A C 1
ATOM 4084 O O . ALA A 1 534 ? 41.538 -14.798 5.693 1.00 90.31 534 ALA A O 1
ATOM 4085 N N . ALA A 1 535 ? 43.390 -15.224 4.500 1.00 92.06 535 ALA A N 1
ATOM 4086 C CA . ALA A 1 535 ? 44.160 -15.756 5.624 1.00 92.06 535 ALA A CA 1
ATOM 4087 C C . ALA A 1 535 ? 44.246 -14.747 6.786 1.00 92.06 535 ALA A C 1
ATOM 4089 O O . ALA A 1 535 ? 44.009 -15.093 7.947 1.00 92.06 535 ALA A O 1
ATOM 4090 N N . ALA A 1 536 ? 44.502 -13.470 6.485 1.00 93.69 536 ALA A N 1
ATOM 4091 C CA . ALA A 1 536 ? 44.587 -12.411 7.486 1.00 93.69 536 ALA A CA 1
ATOM 4092 C C . ALA A 1 536 ? 43.225 -12.010 8.098 1.00 93.69 536 ALA A C 1
ATOM 4094 O O . ALA A 1 536 ? 43.188 -11.457 9.204 1.00 93.69 536 ALA A O 1
ATOM 4095 N N . LEU A 1 537 ? 42.103 -12.245 7.412 1.00 92.31 537 LEU A N 1
ATOM 4096 C CA . LEU A 1 537 ? 40.749 -12.064 7.948 1.00 92.31 537 LEU A CA 1
ATOM 4097 C C . LEU A 1 537 ? 40.338 -13.253 8.825 1.00 92.31 537 LEU A C 1
ATOM 4099 O O . LEU A 1 537 ? 39.839 -13.029 9.931 1.00 92.31 537 LEU A O 1
ATOM 4103 N N . THR A 1 538 ? 40.621 -14.482 8.387 1.00 93.19 538 THR A N 1
ATOM 4104 C CA . THR A 1 538 ? 40.383 -15.725 9.136 1.00 93.19 538 THR A CA 1
ATOM 4105 C C . THR A 1 538 ? 41.171 -15.740 10.441 1.00 93.19 538 THR A C 1
ATOM 4107 O O . THR A 1 538 ? 40.560 -15.840 11.502 1.00 93.19 538 THR A O 1
ATOM 4110 N N . ALA A 1 539 ? 42.481 -15.475 10.414 1.00 93.75 539 ALA A N 1
ATOM 4111 C CA . ALA A 1 539 ? 43.297 -15.395 11.630 1.00 93.75 539 ALA A CA 1
ATOM 4112 C C . ALA A 1 539 ? 42.773 -14.333 12.621 1.00 93.75 539 ALA A C 1
ATOM 4114 O O . ALA A 1 539 ? 42.739 -14.547 13.834 1.00 93.75 539 ALA A O 1
ATOM 4115 N N . ARG A 1 540 ? 42.282 -13.185 12.121 1.00 92.50 540 ARG A N 1
ATOM 4116 C CA . ARG A 1 540 ? 41.617 -12.170 12.960 1.00 92.50 540 ARG A CA 1
ATOM 4117 C C . ARG A 1 540 ? 40.256 -12.631 13.482 1.00 92.50 540 ARG A C 1
ATOM 4119 O O . ARG A 1 540 ? 39.840 -12.148 14.533 1.00 92.50 540 ARG A O 1
ATOM 4126 N N . ALA A 1 541 ? 39.521 -13.468 12.755 1.00 88.00 541 ALA A N 1
ATOM 4127 C CA . ALA A 1 541 ? 38.240 -14.026 13.188 1.00 88.00 541 ALA A CA 1
ATOM 4128 C C . ALA A 1 541 ? 38.432 -15.092 14.272 1.00 88.00 541 ALA A C 1
ATOM 4130 O O . ALA A 1 541 ? 37.789 -15.002 15.314 1.00 88.00 541 ALA A O 1
ATOM 4131 N N . GLU A 1 542 ? 39.376 -16.014 14.087 1.00 91.75 542 GLU A N 1
ATOM 4132 C CA . GLU A 1 542 ? 39.770 -17.027 15.072 1.00 91.75 542 GLU A CA 1
ATOM 4133 C C . GLU A 1 542 ? 40.275 -16.384 16.367 1.00 91.75 542 GLU A C 1
ATOM 4135 O O . GLU A 1 542 ? 39.763 -16.683 17.449 1.00 91.75 542 GLU A O 1
ATOM 4140 N N . ALA A 1 543 ? 41.193 -15.415 16.262 1.00 91.94 543 ALA A N 1
ATOM 4141 C CA . ALA A 1 543 ? 41.690 -14.667 17.414 1.00 91.94 543 ALA A CA 1
ATOM 4142 C C . ALA A 1 543 ? 40.553 -13.986 18.197 1.00 91.94 543 ALA A C 1
ATOM 4144 O O . ALA A 1 543 ? 40.550 -14.017 19.424 1.00 91.94 543 ALA A O 1
ATOM 4145 N N . ARG A 1 544 ? 39.543 -13.423 17.513 1.00 90.06 544 ARG A N 1
ATOM 4146 C CA . ARG A 1 544 ? 38.346 -12.852 18.164 1.00 90.06 544 ARG A CA 1
ATOM 4147 C C . ARG A 1 544 ? 37.417 -13.917 18.748 1.00 90.06 544 ARG A C 1
ATOM 4149 O O . ARG A 1 544 ? 36.860 -13.692 19.817 1.00 90.06 544 ARG A O 1
ATOM 4156 N N . ALA A 1 545 ? 37.257 -15.064 18.091 1.00 86.44 545 ALA A N 1
ATOM 4157 C CA . ALA A 1 545 ? 36.414 -16.165 18.559 1.00 86.44 545 ALA A CA 1
ATOM 4158 C C . ALA A 1 545 ? 36.978 -16.858 19.815 1.00 86.44 545 ALA A C 1
ATOM 4160 O O . ALA A 1 545 ? 36.208 -17.407 20.613 1.00 86.44 545 ALA A O 1
ATOM 4161 N N . ALA A 1 546 ? 38.299 -16.801 20.016 1.00 89.94 546 ALA A N 1
ATOM 4162 C CA . ALA A 1 546 ? 38.971 -17.235 21.239 1.00 89.94 546 ALA A CA 1
ATOM 4163 C C . ALA A 1 546 ? 38.732 -16.284 22.431 1.00 89.94 546 ALA A C 1
ATOM 4165 O O . ALA A 1 546 ? 38.705 -16.734 23.576 1.00 89.94 546 ALA A O 1
ATOM 4166 N N . LEU A 1 547 ? 38.506 -14.987 22.185 1.00 91.62 547 LEU A N 1
ATOM 4167 C CA . LEU A 1 547 ? 38.223 -14.010 23.240 1.00 91.62 547 LEU A CA 1
ATOM 4168 C C . LEU A 1 547 ? 36.832 -14.209 23.862 1.00 91.62 547 LEU A C 1
ATOM 4170 O O . LEU A 1 547 ? 35.893 -14.721 23.245 1.00 91.62 547 LEU A O 1
ATOM 4174 N N . ARG A 1 548 ? 36.689 -13.751 25.105 1.00 92.56 548 ARG A N 1
ATOM 4175 C CA . ARG A 1 548 ? 35.415 -13.660 25.824 1.00 92.56 548 ARG A CA 1
ATOM 4176 C C . ARG A 1 548 ? 35.212 -12.238 26.321 1.00 92.56 548 ARG A C 1
ATOM 4178 O O . ARG A 1 548 ? 36.174 -11.548 26.648 1.00 92.56 548 ARG A O 1
ATOM 4185 N N . THR A 1 549 ? 33.958 -11.817 26.363 1.00 90.50 549 THR A N 1
ATOM 4186 C CA . THR A 1 549 ? 33.523 -10.522 26.890 1.00 90.50 549 THR A CA 1
ATOM 4187 C C . THR A 1 549 ? 32.401 -10.744 27.889 1.00 90.50 549 THR A C 1
ATOM 4189 O O . THR A 1 549 ? 31.750 -11.788 27.886 1.00 90.50 549 THR A O 1
ATOM 4192 N N . GLU A 1 550 ? 32.143 -9.752 28.734 1.00 89.50 550 GLU A N 1
ATOM 4193 C CA . GLU A 1 550 ? 30.925 -9.744 29.538 1.00 89.50 550 GLU A CA 1
ATOM 4194 C C . GLU A 1 550 ? 29.693 -9.708 28.604 1.00 89.50 550 GLU A C 1
ATOM 4196 O O . GLU A 1 550 ? 29.670 -8.886 27.681 1.00 89.50 550 GLU A O 1
ATOM 4201 N N . PRO A 1 551 ? 28.694 -10.597 28.777 1.00 89.75 551 PRO A N 1
ATOM 4202 C CA . PRO A 1 551 ? 27.465 -10.566 27.988 1.00 89.75 551 PRO A CA 1
ATOM 4203 C C . PRO A 1 551 ? 26.656 -9.289 28.243 1.00 89.75 551 PRO A C 1
ATOM 4205 O O . PRO A 1 551 ? 26.221 -9.031 29.365 1.00 89.75 551 PRO A O 1
ATOM 4208 N N . ILE A 1 552 ? 26.383 -8.512 27.195 1.00 89.31 552 ILE A N 1
ATOM 4209 C CA . ILE A 1 552 ? 25.564 -7.300 27.291 1.00 89.31 552 ILE A CA 1
ATOM 4210 C C . ILE A 1 552 ? 24.113 -7.678 26.986 1.00 89.31 552 ILE A C 1
ATOM 4212 O O . ILE A 1 552 ? 23.698 -7.738 25.832 1.00 89.31 552 ILE A O 1
ATOM 4216 N N . THR A 1 553 ? 23.329 -7.928 28.036 1.00 84.44 553 THR A N 1
ATOM 4217 C CA . THR A 1 553 ? 21.889 -8.215 27.918 1.00 84.44 553 THR A CA 1
ATOM 4218 C C . THR A 1 553 ? 21.068 -6.983 28.294 1.00 84.44 553 THR A C 1
ATOM 4220 O O . THR A 1 553 ? 21.079 -6.548 29.445 1.00 84.44 553 THR A O 1
ATOM 4223 N N . ALA A 1 554 ? 20.324 -6.423 27.338 1.00 75.94 554 ALA A N 1
ATOM 4224 C CA . ALA A 1 554 ? 19.417 -5.309 27.603 1.00 75.94 554 ALA A CA 1
ATOM 4225 C C . ALA A 1 554 ? 18.201 -5.773 28.441 1.00 75.94 554 ALA A C 1
ATOM 4227 O O . ALA A 1 554 ? 17.520 -6.725 28.049 1.00 75.94 554 ALA A O 1
ATOM 4228 N N . PRO A 1 555 ? 17.862 -5.110 29.567 1.00 81.06 555 PRO A N 1
ATOM 4229 C CA . PRO A 1 555 ? 16.633 -5.408 30.297 1.00 81.06 555 PRO A CA 1
ATOM 4230 C C . PRO A 1 555 ? 15.412 -5.129 29.411 1.00 81.06 555 PRO A C 1
ATOM 4232 O O . PRO A 1 555 ? 15.211 -3.991 28.989 1.00 81.06 555 PRO A O 1
ATOM 4235 N N . ARG A 1 556 ? 14.576 -6.147 29.152 1.00 69.31 556 ARG A N 1
ATOM 4236 C CA . ARG A 1 556 ? 13.444 -6.066 28.200 1.00 69.31 556 ARG A CA 1
ATOM 4237 C C . ARG A 1 556 ? 12.560 -4.831 28.390 1.00 69.31 556 ARG A C 1
ATOM 4239 O O . ARG A 1 556 ? 12.287 -4.135 27.424 1.00 69.31 556 ARG A O 1
ATOM 4246 N N . GLN A 1 557 ? 12.196 -4.514 29.631 1.00 64.06 557 GLN A N 1
ATOM 4247 C CA . GLN A 1 557 ? 11.382 -3.340 29.971 1.00 64.06 557 GLN A CA 1
ATOM 4248 C C . GLN A 1 557 ? 12.052 -2.007 29.580 1.00 64.06 557 GLN A C 1
ATOM 4250 O O . GLN A 1 557 ? 11.382 -1.065 29.165 1.00 64.06 557 GLN A O 1
ATOM 4255 N N . ALA A 1 558 ? 13.376 -1.911 29.723 1.00 69.06 558 ALA A N 1
ATOM 4256 C CA . ALA A 1 558 ? 14.136 -0.713 29.378 1.00 69.06 558 ALA A CA 1
ATOM 4257 C C . ALA A 1 558 ? 14.293 -0.572 27.855 1.00 69.06 558 ALA A C 1
ATOM 4259 O O . ALA A 1 558 ? 14.155 0.531 27.329 1.00 69.06 558 ALA A O 1
ATOM 4260 N N . LEU A 1 559 ? 14.500 -1.694 27.155 1.00 74.19 559 LEU A N 1
ATOM 4261 C CA . LEU A 1 559 ? 14.535 -1.749 25.694 1.00 74.19 559 LEU A CA 1
ATOM 4262 C C . LEU A 1 559 ? 13.169 -1.397 25.080 1.00 74.19 559 LEU A C 1
ATOM 4264 O O . LEU A 1 559 ? 13.116 -0.552 24.196 1.00 74.19 559 LEU A O 1
ATOM 4268 N N . ALA A 1 560 ? 12.069 -1.953 25.597 1.00 68.00 560 ALA A N 1
ATOM 4269 C CA . ALA A 1 560 ? 10.714 -1.655 25.127 1.00 68.00 560 ALA A CA 1
ATOM 4270 C C . ALA A 1 560 ? 10.338 -0.173 25.325 1.00 68.00 560 ALA A C 1
ATOM 4272 O O . ALA A 1 560 ? 9.783 0.451 24.427 1.00 68.00 560 ALA A O 1
ATOM 4273 N N . ARG A 1 561 ? 10.710 0.435 26.463 1.00 68.31 561 ARG A N 1
ATOM 4274 C CA . ARG A 1 561 ? 10.529 1.885 26.694 1.00 68.31 561 ARG A CA 1
ATOM 4275 C C . ARG A 1 561 ? 11.348 2.755 25.744 1.00 68.31 561 ARG A C 1
ATOM 4277 O O . ARG A 1 561 ? 10.905 3.843 25.399 1.00 68.31 561 ARG A O 1
ATOM 4284 N N . PHE A 1 562 ? 12.535 2.299 25.353 1.00 73.75 562 PHE A N 1
ATOM 4285 C CA . PHE A 1 562 ? 13.367 2.984 24.367 1.00 73.75 562 PHE A CA 1
ATOM 4286 C C . PHE A 1 562 ? 12.781 2.850 22.952 1.00 73.75 562 PHE A C 1
ATOM 4288 O O . PHE A 1 562 ? 12.669 3.854 22.256 1.00 73.75 562 PHE A O 1
ATOM 4295 N N . ALA A 1 563 ? 12.335 1.650 22.566 1.00 69.25 563 ALA A N 1
ATOM 4296 C CA . ALA A 1 563 ? 11.672 1.380 21.288 1.00 69.25 563 ALA A CA 1
ATOM 4297 C C . ALA A 1 563 ? 10.369 2.188 21.123 1.00 69.25 563 ALA A C 1
ATOM 4299 O O . ALA A 1 563 ? 10.165 2.822 20.093 1.00 69.25 563 ALA A O 1
ATOM 4300 N N . ALA A 1 564 ? 9.553 2.287 22.178 1.00 63.47 564 ALA A N 1
ATOM 4301 C CA . ALA A 1 564 ? 8.343 3.116 22.207 1.00 63.47 564 ALA A CA 1
ATOM 4302 C C . ALA A 1 564 ? 8.602 4.636 22.066 1.00 63.47 564 ALA A C 1
ATOM 4304 O O . ALA A 1 564 ? 7.658 5.412 21.935 1.00 63.47 564 ALA A O 1
ATOM 4305 N N . GLY A 1 565 ? 9.865 5.080 22.107 1.00 63.06 565 GLY A N 1
ATOM 4306 C CA . GLY A 1 565 ? 10.264 6.458 21.815 1.00 63.06 565 GLY A CA 1
ATOM 4307 C C . GLY A 1 565 ? 10.451 6.768 20.323 1.00 63.06 565 GLY A C 1
ATOM 4308 O O . GLY A 1 565 ? 10.705 7.923 19.985 1.00 63.06 565 GLY A O 1
ATOM 4309 N N . PHE A 1 566 ? 10.356 5.772 19.435 1.00 60.38 566 PHE A N 1
ATOM 4310 C CA . PHE A 1 566 ? 10.454 5.953 17.984 1.00 60.38 566 PHE A CA 1
ATOM 4311 C C . PHE A 1 566 ? 9.059 6.031 17.350 1.00 60.38 566 PHE A C 1
ATOM 4313 O O . PHE A 1 566 ? 8.172 5.253 17.681 1.00 60.38 566 PHE A O 1
ATOM 4320 N N . ALA A 1 567 ? 8.872 6.963 16.412 1.00 45.44 567 ALA A N 1
ATOM 4321 C CA . ALA A 1 567 ? 7.576 7.231 15.777 1.00 45.44 567 ALA A CA 1
ATOM 4322 C C . ALA A 1 567 ? 7.193 6.248 14.648 1.00 45.44 567 ALA A C 1
ATOM 4324 O O . ALA A 1 567 ? 6.094 6.350 14.103 1.00 45.44 567 ALA A O 1
ATOM 4325 N N . PHE A 1 568 ? 8.088 5.320 14.295 1.00 51.47 568 PHE A N 1
ATOM 4326 C CA . PHE A 1 568 ? 7.965 4.451 13.123 1.00 51.47 568 PHE A CA 1
ATOM 4327 C C . PHE A 1 568 ? 8.203 2.982 13.507 1.00 51.47 568 PHE A C 1
ATOM 4329 O O . PHE A 1 568 ? 9.197 2.707 14.199 1.00 51.47 568 PHE A O 1
ATOM 4336 N N . PRO A 1 569 ? 7.347 2.040 13.061 1.00 47.75 569 PRO A N 1
ATOM 4337 C CA . PRO A 1 569 ? 7.578 0.612 13.256 1.00 47.75 569 PRO A CA 1
ATOM 4338 C C . PRO A 1 569 ? 8.862 0.161 12.545 1.00 47.75 569 PRO A C 1
ATOM 4340 O O . PRO A 1 569 ? 9.376 0.832 11.653 1.00 47.75 569 PRO A O 1
ATOM 4343 N N . GLU A 1 570 ? 9.414 -0.971 12.971 1.00 57.19 570 GLU A N 1
ATOM 4344 C CA . GLU A 1 570 ? 10.578 -1.576 12.319 1.00 57.19 570 GLU A CA 1
ATOM 4345 C C . GLU A 1 570 ? 10.154 -2.299 11.036 1.00 57.19 570 GLU A C 1
ATOM 4347 O O . GLU A 1 570 ? 9.181 -3.055 11.041 1.00 57.19 570 GLU A O 1
ATOM 4352 N N . THR A 1 571 ? 10.910 -2.124 9.948 1.00 66.56 571 THR A N 1
ATOM 4353 C CA . THR A 1 571 ? 10.789 -3.024 8.789 1.00 66.56 571 THR A CA 1
ATOM 4354 C C . THR A 1 571 ? 11.281 -4.427 9.164 1.00 66.56 571 THR A C 1
ATOM 4356 O O . THR A 1 571 ? 12.052 -4.589 10.115 1.00 66.56 571 THR A O 1
ATOM 4359 N N . ALA A 1 572 ? 10.887 -5.459 8.408 1.00 55.91 572 ALA A N 1
ATOM 4360 C CA . ALA A 1 572 ? 11.336 -6.833 8.663 1.00 55.91 572 ALA A CA 1
ATOM 4361 C C . ALA A 1 572 ? 12.874 -6.939 8.732 1.00 55.91 572 ALA A C 1
ATOM 4363 O O . ALA A 1 572 ? 13.423 -7.597 9.615 1.00 55.91 572 ALA A O 1
ATOM 4364 N N . ASP A 1 573 ? 13.580 -6.217 7.862 1.00 63.59 573 ASP A N 1
ATOM 4365 C CA . ASP A 1 573 ? 15.044 -6.199 7.810 1.00 63.59 573 ASP A CA 1
ATOM 4366 C C . ASP A 1 573 ? 15.677 -5.450 8.980 1.00 63.59 573 ASP A C 1
ATOM 4368 O O . ASP A 1 573 ? 16.690 -5.897 9.525 1.00 63.59 573 ASP A O 1
ATOM 4372 N N . GLN A 1 574 ? 15.057 -4.351 9.420 1.00 74.19 574 GLN A N 1
ATOM 4373 C CA . GLN A 1 574 ? 15.471 -3.651 10.634 1.00 74.19 574 GLN A CA 1
ATOM 4374 C C . GLN A 1 574 ? 15.315 -4.557 11.861 1.00 74.19 574 GLN A C 1
ATOM 4376 O O . GLN A 1 574 ? 16.266 -4.676 12.635 1.00 74.19 574 GLN A O 1
ATOM 4381 N N . ALA A 1 575 ? 14.183 -5.254 11.998 1.00 72.38 575 ALA A N 1
ATOM 4382 C CA . ALA A 1 575 ? 13.938 -6.189 13.094 1.00 72.38 575 ALA A CA 1
ATOM 4383 C C . ALA A 1 575 ? 14.973 -7.334 13.107 1.00 72.38 575 ALA A C 1
ATOM 4385 O O . ALA A 1 575 ? 15.602 -7.587 14.138 1.00 72.38 575 ALA A O 1
ATOM 4386 N N . ARG A 1 576 ? 15.247 -7.959 11.946 1.00 67.50 576 ARG A N 1
ATOM 4387 C CA . ARG A 1 576 ? 16.303 -8.985 11.795 1.00 67.50 576 ARG A CA 1
ATOM 4388 C C . ARG A 1 576 ? 17.686 -8.454 12.187 1.00 67.50 576 ARG A C 1
ATOM 4390 O O . ARG A 1 576 ? 18.437 -9.132 12.890 1.00 67.50 576 ARG A O 1
ATOM 4397 N N . ALA A 1 577 ? 18.039 -7.241 11.755 1.00 80.94 577 ALA A N 1
ATOM 4398 C CA . ALA A 1 577 ? 19.324 -6.626 12.082 1.00 80.94 577 ALA A CA 1
ATOM 4399 C C . ALA A 1 577 ? 19.456 -6.309 13.583 1.00 80.94 577 ALA A C 1
ATOM 4401 O O . ALA A 1 577 ? 20.523 -6.528 14.164 1.00 80.94 577 ALA A O 1
ATOM 4402 N N . ILE A 1 578 ? 18.382 -5.831 14.218 1.00 82.69 578 ILE A N 1
ATOM 4403 C CA . ILE A 1 578 ? 18.326 -5.527 15.654 1.00 82.69 578 ILE A CA 1
ATOM 4404 C C . ILE A 1 578 ? 18.446 -6.811 16.482 1.00 82.69 578 ILE A C 1
ATOM 4406 O O . ILE A 1 578 ? 19.284 -6.866 17.385 1.00 82.69 578 ILE A O 1
ATOM 4410 N N . GLU A 1 579 ? 17.690 -7.862 16.151 1.00 79.62 579 GLU A N 1
ATOM 4411 C CA . GLU A 1 579 ? 17.781 -9.161 16.830 1.00 79.62 579 GLU A CA 1
ATOM 4412 C C . GLU A 1 579 ? 19.196 -9.749 16.729 1.00 79.62 579 GLU A C 1
ATOM 4414 O O . GLU A 1 579 ? 19.775 -10.152 17.740 1.00 79.62 579 GLU A O 1
ATOM 4419 N N . ALA A 1 580 ? 19.801 -9.721 15.538 1.00 79.69 580 ALA A N 1
ATOM 4420 C CA . ALA A 1 580 ? 21.149 -10.236 15.324 1.00 79.69 580 ALA A CA 1
ATOM 4421 C C . ALA A 1 580 ? 22.221 -9.462 16.121 1.00 79.69 580 ALA A C 1
ATOM 4423 O O . ALA A 1 580 ? 23.127 -10.073 16.688 1.00 79.69 580 ALA A O 1
ATOM 4424 N N . VAL A 1 581 ? 22.106 -8.130 16.223 1.00 90.94 581 VAL A N 1
ATOM 4425 C CA . VAL A 1 581 ? 22.990 -7.299 17.063 1.00 90.94 581 VAL A CA 1
ATOM 4426 C C . VAL A 1 581 ? 22.802 -7.608 18.551 1.00 90.94 581 VAL A C 1
ATOM 4428 O O . VAL A 1 581 ? 23.786 -7.783 19.269 1.00 90.94 581 VAL A O 1
ATOM 4431 N N . LEU A 1 582 ? 21.559 -7.706 19.032 1.00 86.69 582 LEU A N 1
ATOM 4432 C CA . LEU A 1 582 ? 21.272 -8.015 20.438 1.00 86.69 582 LEU A CA 1
ATOM 4433 C C . LEU A 1 582 ? 21.740 -9.428 20.822 1.00 86.69 582 LEU A C 1
ATOM 4435 O O . LEU A 1 582 ? 22.278 -9.618 21.914 1.00 86.69 582 LEU A O 1
ATOM 4439 N N . SER A 1 583 ? 21.598 -10.397 19.915 1.00 84.69 583 SER A N 1
ATOM 4440 C CA . SER A 1 583 ? 22.120 -11.758 20.069 1.00 84.69 583 SER A CA 1
ATOM 44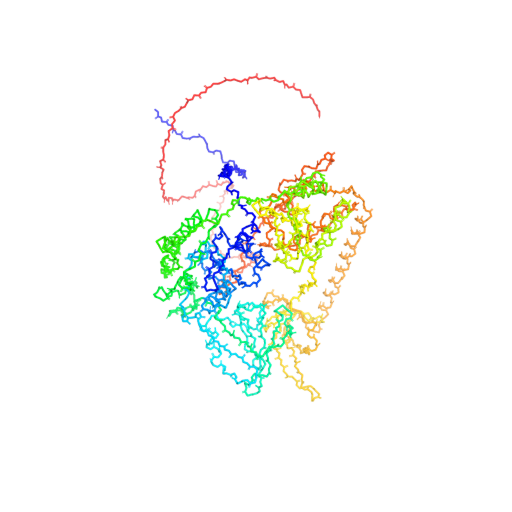41 C C . SER A 1 583 ? 23.650 -11.773 20.154 1.00 84.69 583 SER A C 1
ATOM 4443 O O . SER A 1 583 ? 24.208 -12.360 21.083 1.00 84.69 583 SER A O 1
ATOM 4445 N N . ASP A 1 584 ? 24.347 -11.082 19.244 1.00 87.12 584 ASP A N 1
ATOM 4446 C CA . ASP A 1 584 ? 25.813 -10.998 19.271 1.00 87.12 584 ASP A CA 1
ATOM 4447 C C . ASP A 1 584 ? 26.321 -10.350 20.573 1.00 87.12 584 ASP A C 1
ATOM 4449 O O . ASP A 1 584 ? 27.256 -10.862 21.191 1.00 87.12 584 ASP A O 1
ATOM 4453 N N . LEU A 1 585 ? 25.686 -9.263 21.029 1.00 90.81 585 LEU A N 1
ATOM 4454 C CA . LEU A 1 585 ? 26.011 -8.579 22.289 1.00 90.81 585 LEU A CA 1
ATOM 4455 C C . LEU A 1 585 ? 25.760 -9.462 23.526 1.00 90.81 585 LEU A C 1
ATOM 4457 O O . LEU A 1 585 ? 26.557 -9.450 24.468 1.00 90.81 585 LEU A O 1
ATOM 4461 N N . GLY A 1 586 ? 24.693 -10.264 23.509 1.00 89.69 586 GLY A N 1
ATOM 4462 C CA . GLY A 1 586 ? 24.371 -11.237 24.556 1.00 89.69 586 GLY A CA 1
ATOM 4463 C C . GLY A 1 586 ? 25.226 -12.512 24.536 1.00 89.69 586 GLY A C 1
ATOM 4464 O O . GLY A 1 586 ? 25.176 -13.288 25.486 1.00 89.69 586 GLY A O 1
ATOM 4465 N N . SER A 1 587 ? 26.031 -12.743 23.493 1.00 89.19 587 SER A N 1
ATOM 4466 C CA . SER A 1 587 ? 26.741 -14.017 23.277 1.00 89.19 587 SER A CA 1
ATOM 4467 C C . SER A 1 587 ? 27.953 -14.273 24.190 1.00 89.19 587 SER A C 1
ATOM 4469 O O . SER A 1 587 ? 28.490 -15.383 24.203 1.00 89.19 587 SER A O 1
ATOM 4471 N N . GLY A 1 588 ? 28.440 -13.253 24.908 1.00 88.88 588 GLY A N 1
ATOM 4472 C CA . GLY A 1 588 ? 29.694 -13.326 25.675 1.00 88.88 588 GLY A CA 1
ATOM 4473 C C . GLY A 1 588 ? 30.965 -13.412 24.812 1.00 88.88 588 GLY A C 1
ATOM 4474 O O . GLY A 1 588 ? 32.039 -13.768 25.309 1.00 88.88 588 GLY A O 1
ATOM 4475 N N . LYS A 1 589 ? 30.857 -13.109 23.513 1.00 89.44 589 LYS A N 1
ATOM 4476 C CA . LYS A 1 589 ? 31.973 -12.966 22.567 1.00 89.44 589 LYS A CA 1
ATOM 4477 C C . LYS A 1 589 ? 32.014 -11.528 22.026 1.00 89.44 589 LYS A C 1
ATOM 4479 O O . LYS A 1 589 ? 30.969 -10.882 21.961 1.00 89.44 589 LYS A O 1
ATOM 4484 N N . PRO A 1 590 ? 33.178 -11.022 21.572 1.00 91.75 590 PRO A N 1
ATOM 4485 C CA . PRO A 1 590 ? 33.243 -9.704 20.945 1.00 91.75 590 PRO A CA 1
ATOM 4486 C C . PRO A 1 590 ? 32.401 -9.651 19.658 1.00 91.75 590 PRO A C 1
ATOM 4488 O O . PRO A 1 590 ? 32.733 -10.309 18.668 1.00 91.75 590 PRO A O 1
ATOM 4491 N N . MET A 1 591 ? 31.342 -8.836 19.647 1.00 91.44 591 MET A N 1
ATOM 4492 C CA . MET A 1 591 ? 30.553 -8.570 18.440 1.00 91.44 591 MET A CA 1
ATOM 4493 C C . MET A 1 591 ? 31.418 -7.900 17.362 1.00 91.44 591 MET A C 1
ATOM 4495 O O . MET A 1 591 ? 32.130 -6.932 17.624 1.00 91.44 591 MET A O 1
ATOM 4499 N N . ASN A 1 592 ? 31.302 -8.379 16.123 1.00 90.69 592 ASN A N 1
ATOM 4500 C CA . ASN A 1 592 ? 31.900 -7.761 14.941 1.00 90.69 592 ASN A CA 1
ATOM 4501 C C . ASN A 1 592 ? 30.946 -7.932 13.752 1.00 90.69 592 ASN A C 1
ATOM 4503 O O . ASN A 1 592 ? 31.170 -8.762 12.870 1.00 90.69 592 ASN A O 1
ATOM 4507 N N . ARG A 1 593 ? 29.862 -7.156 13.766 1.00 89.81 593 ARG A N 1
ATOM 4508 C CA . ARG A 1 593 ? 28.840 -7.132 12.720 1.00 89.81 593 ARG A CA 1
ATOM 4509 C C . ARG A 1 593 ? 28.912 -5.816 11.957 1.00 89.81 593 ARG A C 1
ATOM 4511 O O . ARG A 1 593 ? 29.027 -4.754 12.565 1.00 89.81 593 ARG A O 1
ATOM 4518 N N . LEU A 1 594 ? 28.812 -5.896 10.634 1.00 89.06 594 LEU A N 1
ATOM 4519 C CA . LEU A 1 594 ? 28.543 -4.751 9.773 1.00 89.06 594 LEU A CA 1
ATOM 4520 C C . LEU A 1 594 ? 27.049 -4.761 9.433 1.00 89.06 594 LEU A C 1
ATOM 4522 O O . LEU A 1 594 ? 26.519 -5.801 9.053 1.00 89.06 594 LEU A O 1
ATOM 4526 N N . VAL A 1 595 ? 26.380 -3.619 9.592 1.00 83.88 595 VAL A N 1
ATOM 4527 C CA . VAL A 1 595 ? 24.990 -3.425 9.156 1.00 83.88 595 VAL A CA 1
ATOM 4528 C C . VAL A 1 595 ? 25.001 -2.457 7.977 1.00 83.88 595 VAL A C 1
ATOM 4530 O O . VAL A 1 595 ? 25.315 -1.269 8.140 1.00 83.88 595 VAL A O 1
ATOM 4533 N N . CYS A 1 596 ? 24.700 -2.998 6.801 1.00 81.88 596 CYS A N 1
ATOM 4534 C CA . CYS A 1 596 ? 24.506 -2.266 5.555 1.00 81.88 596 CYS A CA 1
ATOM 4535 C C . CYS A 1 596 ? 23.030 -1.869 5.410 1.00 81.88 596 CYS A C 1
ATOM 4537 O O . CYS A 1 596 ? 22.155 -2.521 5.972 1.00 81.88 596 CYS A O 1
ATOM 4539 N N . GLY A 1 597 ? 22.770 -0.779 4.696 1.00 69.88 597 GLY A N 1
ATOM 4540 C CA . GLY A 1 597 ? 21.435 -0.228 4.476 1.00 69.88 597 GLY A CA 1
ATOM 4541 C C . GLY A 1 597 ? 21.550 1.149 3.831 1.00 69.88 597 GLY A C 1
ATOM 4542 O O . GLY A 1 597 ? 22.487 1.892 4.154 1.00 69.88 597 GLY A O 1
ATOM 4543 N N . ASP A 1 598 ? 20.642 1.444 2.906 1.00 60.94 598 ASP A N 1
ATOM 4544 C CA . ASP A 1 598 ? 20.724 2.616 2.034 1.00 60.94 598 ASP A CA 1
ATOM 4545 C C . ASP A 1 598 ? 20.272 3.923 2.720 1.00 60.94 598 ASP A C 1
ATOM 4547 O O . ASP A 1 598 ? 19.671 3.923 3.799 1.00 60.94 598 ASP A O 1
ATOM 4551 N N . VAL A 1 599 ? 20.583 5.066 2.108 1.00 45.44 599 VAL A N 1
ATOM 4552 C CA . VAL A 1 599 ? 20.292 6.417 2.607 1.00 45.44 599 VAL A CA 1
ATOM 4553 C C . VAL A 1 599 ? 18.859 6.837 2.241 1.00 45.44 599 VAL A C 1
ATOM 4555 O O . VAL A 1 599 ? 18.633 7.857 1.603 1.00 45.44 599 VAL A O 1
ATOM 4558 N N . GLY A 1 600 ? 17.887 6.044 2.692 1.00 41.78 600 GLY A N 1
ATOM 4559 C CA . GLY A 1 600 ? 16.450 6.270 2.482 1.00 41.78 600 GLY A CA 1
ATOM 4560 C C . GLY A 1 600 ? 15.597 5.366 3.372 1.00 41.78 600 GLY A C 1
ATOM 4561 O O . GLY A 1 600 ? 14.675 5.833 4.035 1.00 41.78 600 GLY A O 1
ATOM 4562 N N . LEU A 1 601 ? 16.019 4.105 3.525 1.00 40.12 601 LEU A N 1
ATOM 4563 C CA . LEU A 1 601 ? 15.561 3.171 4.560 1.00 40.12 601 LEU A CA 1
ATOM 4564 C C . LEU A 1 601 ? 15.962 3.664 5.958 1.00 40.12 601 LEU A C 1
ATOM 4566 O O . LEU A 1 601 ? 16.984 3.238 6.493 1.00 40.12 601 LEU A O 1
ATOM 4570 N N . GLU A 1 602 ? 15.169 4.591 6.512 1.00 35.22 602 GLU A N 1
ATOM 4571 C CA . GLU A 1 602 ? 15.311 5.261 7.813 1.00 35.22 602 GLU A CA 1
ATOM 4572 C C . GLU A 1 602 ? 16.557 4.862 8.613 1.00 35.22 602 GLU A C 1
ATOM 4574 O O . GLU A 1 602 ? 16.515 4.125 9.605 1.00 35.22 602 GLU A O 1
ATOM 4579 N N . ARG A 1 603 ? 17.695 5.429 8.208 1.00 37.22 603 ARG A N 1
ATOM 4580 C CA . ARG A 1 603 ? 18.927 5.403 8.988 1.00 37.22 603 ARG A CA 1
ATOM 4581 C C . ARG A 1 603 ? 19.143 6.772 9.624 1.00 37.22 603 ARG A C 1
ATOM 4583 O O . ARG A 1 603 ? 20.131 7.444 9.296 1.00 37.22 603 ARG A O 1
ATOM 4590 N N . PRO A 1 604 ? 18.290 7.217 10.577 1.00 31.45 604 PRO A N 1
ATOM 4591 C CA . PRO A 1 604 ? 18.718 8.302 11.431 1.00 31.45 604 PRO A CA 1
ATOM 4592 C C . PRO A 1 604 ? 20.008 7.819 12.104 1.00 31.45 604 PRO A C 1
ATOM 4594 O O . PRO A 1 604 ? 20.145 6.640 12.456 1.00 31.45 604 PRO A O 1
ATOM 4597 N N . ARG A 1 605 ? 20.984 8.721 12.266 1.00 31.38 605 ARG A N 1
ATOM 4598 C CA . ARG A 1 605 ? 22.297 8.455 12.895 1.00 31.38 605 ARG A CA 1
ATOM 4599 C C . ARG A 1 605 ? 22.170 8.187 14.413 1.00 31.38 605 ARG A C 1
ATOM 4601 O O . ARG A 1 605 ? 22.936 8.729 15.207 1.00 31.38 605 ARG A O 1
ATOM 4608 N N . SER A 1 606 ? 21.133 7.449 14.804 1.00 38.69 606 SER A N 1
ATOM 4609 C CA . SER A 1 606 ? 20.667 7.183 16.156 1.00 38.69 606 SER A CA 1
ATOM 4610 C C . SER A 1 606 ? 20.141 5.754 16.379 1.00 38.69 606 SER A C 1
ATOM 4612 O O . SER A 1 606 ? 20.337 5.270 17.489 1.00 38.69 606 SER A O 1
ATOM 4614 N N . ARG A 1 607 ? 19.525 5.064 15.391 1.00 41.03 607 ARG A N 1
ATOM 4615 C CA . ARG A 1 607 ? 18.959 3.702 15.602 1.00 41.03 607 ARG A CA 1
ATOM 4616 C C . ARG A 1 607 ? 20.044 2.643 15.841 1.00 41.03 607 ARG A C 1
ATOM 4618 O O . ARG A 1 607 ? 20.059 2.019 16.892 1.00 41.03 607 ARG A O 1
ATOM 4625 N N . CYS A 1 608 ? 20.992 2.471 14.914 1.00 35.94 608 CYS A N 1
ATOM 4626 C CA . CYS A 1 608 ? 22.059 1.459 15.058 1.00 35.94 608 CYS A CA 1
ATOM 4627 C C . CYS A 1 608 ? 23.258 1.929 15.907 1.00 35.94 608 CYS A C 1
ATOM 4629 O O . CYS A 1 608 ? 24.066 1.115 16.343 1.00 35.94 608 CYS A O 1
ATOM 4631 N N . ALA A 1 609 ? 23.410 3.242 16.103 1.00 38.97 609 ALA A N 1
ATOM 4632 C CA . ALA A 1 609 ? 24.457 3.845 16.925 1.00 38.97 609 ALA A CA 1
ATOM 4633 C C . ALA A 1 609 ? 23.964 5.212 17.444 1.00 38.97 609 ALA A C 1
ATOM 4635 O O . ALA A 1 609 ? 23.883 6.158 16.657 1.00 38.97 609 ALA A O 1
ATOM 4636 N N . PRO A 1 610 ? 23.598 5.346 18.730 1.00 34.66 610 PRO A N 1
ATOM 4637 C CA . PRO A 1 610 ? 22.965 6.558 19.244 1.00 34.66 610 PRO A CA 1
ATOM 4638 C C . PRO A 1 610 ? 23.943 7.730 19.449 1.00 34.66 610 PRO A C 1
ATOM 4640 O O . PRO A 1 610 ? 25.052 7.563 19.957 1.00 34.66 610 PRO A O 1
ATOM 4643 N N . ARG A 1 611 ? 23.494 8.957 19.125 1.00 33.94 611 ARG A N 1
ATOM 4644 C CA . ARG A 1 611 ? 24.240 10.222 19.347 1.00 33.94 611 ARG A CA 1
ATOM 4645 C C . ARG A 1 611 ? 24.569 10.504 20.820 1.00 33.94 611 ARG A C 1
ATOM 4647 O O . ARG A 1 611 ? 25.531 11.213 21.099 1.00 33.94 611 ARG A O 1
ATOM 4654 N N . ARG A 1 612 ? 23.786 9.956 21.752 1.00 30.52 612 ARG A N 1
ATOM 4655 C CA . ARG A 1 612 ? 24.159 9.783 23.160 1.00 30.52 612 ARG A CA 1
ATOM 4656 C C . ARG A 1 612 ? 24.084 8.290 23.469 1.00 30.52 612 ARG A C 1
ATOM 4658 O O . ARG A 1 612 ? 22.989 7.743 23.363 1.00 30.52 612 ARG A O 1
ATOM 4665 N N . PRO A 1 613 ? 25.190 7.621 23.826 1.00 33.53 613 PRO A N 1
ATOM 4666 C CA . PRO A 1 613 ? 25.122 6.223 24.209 1.00 33.53 613 PRO A CA 1
ATOM 4667 C C . PRO A 1 613 ? 24.262 6.007 25.453 1.00 33.53 613 PRO A C 1
ATOM 4669 O O . PRO A 1 613 ? 24.146 6.878 26.316 1.00 33.53 613 PRO A O 1
ATOM 4672 N N . TRP A 1 614 ? 23.691 4.807 25.533 1.00 39.97 614 TRP A N 1
ATOM 4673 C CA . TRP A 1 614 ? 22.944 4.331 26.688 1.00 39.97 614 TRP A CA 1
ATOM 4674 C C . TRP A 1 614 ? 23.791 4.437 27.972 1.00 39.97 614 TRP A C 1
ATOM 4676 O O . TRP A 1 614 ? 24.923 3.938 27.981 1.00 39.97 614 TRP A O 1
ATOM 4686 N N . PRO A 1 615 ? 23.277 5.030 29.068 1.00 32.97 615 PRO A N 1
ATOM 4687 C CA . PRO A 1 615 ? 23.924 4.941 30.368 1.00 32.97 615 PRO A CA 1
ATOM 4688 C C . PRO A 1 615 ? 23.784 3.506 30.891 1.00 32.97 615 PRO A C 1
ATOM 4690 O O . PRO A 1 615 ? 22.774 3.130 31.488 1.00 32.97 615 PRO A O 1
ATOM 4693 N N . LEU A 1 616 ? 24.803 2.683 30.630 1.00 35.28 616 LEU A N 1
ATOM 4694 C CA . LEU A 1 616 ? 24.889 1.319 31.148 1.00 35.28 616 LEU A CA 1
ATOM 4695 C C . LEU A 1 616 ? 24.795 1.342 32.684 1.00 35.28 616 LEU A C 1
ATOM 4697 O O . LEU A 1 616 ? 25.530 2.103 33.322 1.00 35.28 616 LEU A O 1
ATOM 4701 N N . PRO A 1 617 ? 23.921 0.527 33.303 1.00 32.91 617 PRO A N 1
ATOM 4702 C CA . PRO A 1 617 ? 23.835 0.465 34.751 1.00 32.91 617 PRO A CA 1
ATOM 4703 C C . PRO A 1 617 ? 25.122 -0.141 35.324 1.00 32.91 617 PRO A C 1
ATOM 4705 O O . PRO A 1 617 ? 25.382 -1.331 35.190 1.00 32.91 617 PRO A O 1
ATOM 4708 N N . ALA A 1 618 ? 25.914 0.708 35.978 1.00 34.09 618 ALA A N 1
ATOM 4709 C CA . ALA A 1 618 ? 26.963 0.365 36.939 1.00 34.09 618 ALA A CA 1
ATOM 4710 C C . ALA A 1 618 ? 28.076 -0.626 36.523 1.00 34.09 618 ALA A C 1
ATOM 4712 O O . ALA A 1 618 ? 28.811 -1.059 37.409 1.00 34.09 618 ALA A O 1
ATOM 4713 N N . ASN A 1 619 ? 28.304 -0.902 35.231 1.00 37.72 619 ASN A N 1
ATOM 4714 C CA . ASN A 1 619 ? 29.554 -1.535 34.785 1.00 37.72 619 ASN A CA 1
ATOM 4715 C C . ASN A 1 619 ? 30.353 -0.639 33.822 1.00 37.72 619 ASN A C 1
ATOM 4717 O O . ASN A 1 619 ? 29.825 -0.088 32.854 1.00 37.72 619 ASN A O 1
ATOM 4721 N N . ARG A 1 620 ? 31.631 -0.410 34.156 1.00 34.91 620 ARG A N 1
ATOM 4722 C CA . ARG A 1 620 ? 32.446 0.714 33.653 1.00 34.91 620 ARG A CA 1
ATOM 4723 C C . ARG A 1 620 ? 33.002 0.469 32.244 1.00 34.91 620 ARG A C 1
ATOM 4725 O O . ARG A 1 620 ? 34.203 0.269 32.083 1.00 34.91 620 ARG A O 1
ATOM 4732 N N . SER A 1 621 ? 32.160 0.562 31.217 1.00 41.69 621 SER A N 1
ATOM 4733 C CA . SER A 1 621 ? 32.612 0.640 29.820 1.00 41.69 621 SER A CA 1
ATOM 4734 C C . SER A 1 621 ? 32.172 1.953 29.165 1.00 41.69 621 SER A C 1
ATOM 4736 O O . SER A 1 621 ? 31.012 2.355 29.239 1.00 41.69 621 SER A O 1
ATOM 4738 N N . SER A 1 622 ? 33.124 2.661 28.551 1.00 38.56 622 SER A N 1
ATOM 4739 C CA . SER A 1 622 ? 32.881 3.918 27.842 1.00 38.56 622 SER A CA 1
ATOM 4740 C C . SER A 1 622 ? 32.670 3.659 26.352 1.00 38.56 622 SER A C 1
ATOM 4742 O O . SER A 1 622 ? 33.573 3.266 25.617 1.00 38.56 622 SER A O 1
ATOM 4744 N N . SER A 1 623 ? 31.456 3.916 25.884 1.00 40.59 623 SER A N 1
ATOM 4745 C CA . SER A 1 623 ? 31.085 3.847 24.474 1.00 40.59 623 SER A CA 1
ATOM 4746 C C . SER A 1 623 ? 31.442 5.156 23.763 1.00 40.59 623 SER A C 1
ATOM 4748 O O . SER A 1 623 ? 30.939 6.230 24.088 1.00 40.59 623 SER A O 1
ATOM 4750 N N . SER A 1 624 ? 32.329 5.069 22.770 1.00 33.62 624 SER A N 1
ATOM 4751 C CA . SER A 1 624 ? 32.749 6.202 21.941 1.00 33.62 624 SER A CA 1
ATOM 4752 C C . SER A 1 624 ? 32.321 5.971 20.491 1.00 33.62 624 SER A C 1
ATOM 4754 O O . SER A 1 624 ? 32.991 5.219 19.778 1.00 33.62 624 SER A O 1
ATOM 4756 N N . PRO A 1 625 ? 31.240 6.612 20.006 1.00 33.94 625 PRO A N 1
ATOM 4757 C CA . PRO A 1 625 ? 31.052 6.756 18.573 1.00 33.94 625 PRO A CA 1
ATOM 4758 C C . PRO A 1 625 ? 32.171 7.665 18.047 1.00 33.94 625 PRO A C 1
ATOM 4760 O O . PRO A 1 625 ? 32.218 8.852 18.368 1.00 33.94 625 PRO A O 1
ATOM 4763 N N . ARG A 1 626 ? 33.090 7.109 17.251 1.00 29.09 626 ARG A N 1
ATOM 4764 C CA . ARG A 1 626 ? 34.090 7.884 16.506 1.00 29.09 626 ARG A CA 1
ATOM 4765 C C . ARG A 1 626 ? 33.550 8.177 15.103 1.00 29.09 626 ARG A C 1
ATOM 4767 O O . ARG A 1 626 ? 33.680 7.310 14.241 1.00 29.09 626 ARG A O 1
ATOM 4774 N N . PRO A 1 627 ? 32.955 9.354 14.833 1.00 26.92 627 PRO A N 1
ATOM 4775 C CA . PRO A 1 627 ? 32.682 9.751 13.460 1.00 26.92 627 PRO A CA 1
ATOM 4776 C C . PRO A 1 627 ? 34.021 10.009 12.750 1.00 26.92 627 PRO A C 1
ATOM 4778 O O . PRO A 1 627 ? 34.794 10.851 13.215 1.00 26.92 627 PRO A O 1
ATOM 4781 N N . PRO A 1 628 ? 34.334 9.328 11.635 1.00 28.30 628 PRO A N 1
ATOM 4782 C CA . PRO A 1 628 ? 35.471 9.721 10.821 1.00 28.30 628 PRO A CA 1
ATOM 4783 C C . PRO A 1 628 ? 35.147 11.057 10.144 1.00 28.30 628 PRO A C 1
ATOM 4785 O O . PRO A 1 628 ? 34.156 11.177 9.420 1.00 28.30 628 PRO A O 1
ATOM 4788 N N . SER A 1 629 ? 35.980 12.074 10.373 1.00 25.75 629 SER A N 1
ATOM 4789 C CA . SER A 1 629 ? 35.870 13.374 9.710 1.00 25.75 629 SER A CA 1
ATOM 4790 C C . SER A 1 629 ? 36.347 13.274 8.258 1.00 25.75 629 SER A C 1
ATOM 4792 O O . SER A 1 629 ? 37.432 13.749 7.912 1.00 25.75 629 SER A O 1
ATOM 4794 N N . TRP A 1 630 ? 35.549 12.639 7.400 1.00 22.97 630 TRP A N 1
ATOM 4795 C CA . TRP A 1 630 ? 35.767 12.691 5.960 1.00 22.97 630 TRP A CA 1
ATOM 4796 C C . TRP A 1 630 ? 35.495 14.112 5.473 1.00 22.97 630 TRP A C 1
ATOM 4798 O O . TRP A 1 630 ? 34.371 14.610 5.553 1.00 22.97 630 TRP A O 1
ATOM 4808 N N . ARG A 1 631 ? 36.529 14.762 4.928 1.00 21.33 631 ARG A N 1
ATOM 4809 C CA . ARG A 1 631 ? 36.321 15.874 3.998 1.00 21.33 631 ARG A CA 1
ATOM 4810 C C . ARG A 1 631 ? 35.701 15.273 2.743 1.00 21.33 631 ARG A C 1
ATOM 4812 O O . ARG A 1 631 ? 36.424 14.760 1.896 1.00 21.33 631 ARG A O 1
ATOM 4819 N N . ALA A 1 632 ? 34.378 15.320 2.646 1.00 21.52 632 ALA A N 1
ATOM 4820 C CA . ALA A 1 632 ? 33.694 15.022 1.400 1.00 21.52 632 ALA A CA 1
ATOM 4821 C C . ALA A 1 632 ? 34.069 16.098 0.372 1.00 21.52 632 ALA A C 1
ATOM 4823 O O . ALA A 1 632 ? 33.576 17.226 0.417 1.00 21.52 632 ALA A O 1
ATOM 4824 N N . SER A 1 633 ? 34.963 15.751 -0.552 1.00 20.86 633 SER A N 1
ATOM 4825 C CA . SER A 1 633 ? 34.997 16.400 -1.855 1.00 20.86 633 SER A CA 1
ATOM 4826 C C . SER A 1 633 ? 33.716 16.003 -2.582 1.00 20.86 633 SER A C 1
ATOM 4828 O O . SER A 1 633 ? 33.563 14.845 -2.963 1.00 20.86 633 SER A O 1
ATOM 4830 N N . ILE A 1 634 ? 32.783 16.942 -2.743 1.00 21.69 634 ILE A N 1
ATOM 4831 C CA . ILE A 1 634 ? 31.573 16.710 -3.537 1.00 21.69 634 ILE A CA 1
ATOM 4832 C C . ILE A 1 634 ? 31.981 16.703 -5.012 1.00 21.69 634 ILE A C 1
ATOM 4834 O O . ILE A 1 634 ? 32.032 17.748 -5.658 1.00 21.69 634 ILE A O 1
ATOM 4838 N N . SER A 1 635 ? 32.275 15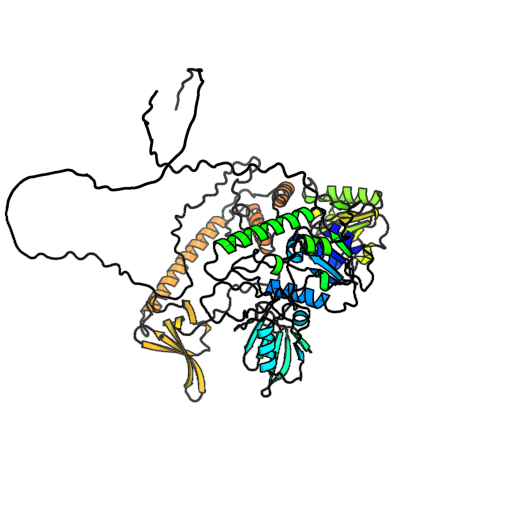.521 -5.547 1.00 22.17 635 SER A N 1
ATOM 4839 C CA . SER A 1 635 ? 32.195 15.262 -6.982 1.00 22.17 635 SER A CA 1
ATOM 4840 C C . SER A 1 635 ? 30.737 14.961 -7.314 1.00 22.17 635 SER A C 1
ATOM 4842 O O . SER A 1 635 ? 30.242 13.880 -6.994 1.00 22.17 635 SER A O 1
ATOM 4844 N N . ARG A 1 636 ? 30.032 15.919 -7.928 1.00 22.25 636 ARG A N 1
ATOM 4845 C CA . ARG A 1 636 ? 28.734 15.629 -8.548 1.00 22.25 636 ARG A CA 1
ATOM 4846 C C . ARG A 1 636 ? 28.970 14.644 -9.689 1.00 22.25 636 ARG A C 1
ATOM 4848 O O . ARG A 1 636 ? 29.722 14.960 -10.604 1.00 22.25 636 ARG A O 1
ATOM 4855 N N . CYS A 1 637 ? 28.317 13.491 -9.634 1.00 21.69 637 CYS A N 1
ATOM 4856 C CA . CYS A 1 637 ? 28.104 12.669 -10.812 1.00 21.69 637 CYS A CA 1
ATOM 4857 C C . CYS A 1 637 ? 26.792 13.156 -11.436 1.00 21.69 637 CYS A C 1
ATOM 4859 O O . CYS A 1 637 ? 25.716 12.866 -10.921 1.00 21.69 637 CYS A O 1
ATOM 4861 N N . SER A 1 638 ? 26.885 14.000 -12.461 1.00 24.16 638 SER A N 1
ATOM 4862 C CA . SER A 1 638 ? 25.737 14.348 -13.294 1.00 24.16 638 SER A CA 1
ATOM 4863 C C . SER A 1 638 ? 25.597 13.283 -14.374 1.00 24.16 638 SER A C 1
ATOM 4865 O O . SER A 1 638 ? 26.451 13.209 -15.258 1.00 24.16 638 SER A O 1
ATOM 4867 N N . ARG A 1 639 ? 24.512 12.501 -14.333 1.00 26.23 639 ARG A N 1
ATOM 4868 C CA . ARG A 1 639 ? 23.954 11.921 -15.558 1.00 26.23 639 ARG A CA 1
ATOM 4869 C C . ARG A 1 639 ? 23.370 13.076 -16.364 1.00 26.23 639 ARG A C 1
ATOM 4871 O O . ARG A 1 639 ? 22.207 13.410 -16.193 1.00 26.23 639 ARG A O 1
ATOM 4878 N N . ASP A 1 640 ? 24.212 13.717 -17.161 1.00 25.75 640 ASP A N 1
ATOM 4879 C CA . ASP A 1 640 ? 23.755 14.509 -18.294 1.00 25.75 640 ASP A CA 1
ATOM 4880 C C . ASP A 1 640 ? 24.848 14.547 -19.369 1.00 25.75 640 ASP A C 1
ATOM 4882 O O . ASP A 1 640 ? 26.020 14.832 -19.097 1.00 25.75 640 ASP A O 1
ATOM 4886 N N . GLY A 1 641 ? 24.468 14.161 -20.580 1.00 30.94 641 GLY A N 1
ATOM 4887 C CA . GLY A 1 641 ? 25.370 13.779 -21.652 1.00 30.94 641 GLY A CA 1
ATOM 4888 C C . GLY A 1 641 ? 25.563 14.870 -22.692 1.00 30.94 641 GLY A C 1
ATOM 4889 O O . GLY A 1 641 ? 25.229 14.649 -23.851 1.00 30.94 641 GLY A O 1
ATOM 4890 N N . SER A 1 642 ? 26.168 16.017 -22.353 1.00 27.03 642 SER A N 1
ATOM 4891 C CA . SER A 1 642 ? 26.737 16.880 -23.402 1.00 27.03 642 SER A CA 1
ATOM 4892 C C . SER A 1 642 ? 27.903 17.799 -22.978 1.00 27.03 642 SER A C 1
ATOM 4894 O O . SER A 1 642 ? 27.892 18.480 -21.958 1.00 27.03 642 SER A O 1
ATOM 4896 N N . ARG A 1 643 ? 28.919 17.868 -23.858 1.00 25.14 643 ARG A N 1
ATOM 4897 C CA . ARG A 1 643 ? 29.983 18.902 -23.945 1.00 25.14 643 ARG A CA 1
ATOM 4898 C C . ARG A 1 643 ? 30.981 19.033 -22.776 1.00 25.14 643 ARG A C 1
ATOM 4900 O O . ARG A 1 643 ? 31.099 20.078 -22.134 1.00 25.14 643 ARG A O 1
ATOM 4907 N N . THR A 1 644 ? 31.896 18.072 -22.659 1.00 24.97 644 THR A N 1
ATOM 4908 C CA . THR A 1 644 ? 33.177 18.256 -21.950 1.00 24.97 644 THR A CA 1
ATOM 4909 C C . THR A 1 644 ? 34.141 19.181 -22.711 1.00 24.97 644 THR A C 1
ATOM 4911 O O . THR A 1 644 ? 34.720 18.825 -23.737 1.00 24.97 644 THR A O 1
ATOM 4914 N N . ARG A 1 645 ? 34.401 20.382 -22.172 1.00 23.05 645 ARG A N 1
ATOM 4915 C CA . ARG A 1 645 ? 35.494 21.258 -22.638 1.00 23.05 645 ARG A CA 1
ATOM 4916 C C . ARG A 1 645 ? 36.793 20.891 -21.909 1.00 23.05 645 ARG A C 1
ATOM 4918 O O . ARG A 1 645 ? 36.960 21.185 -20.729 1.00 23.05 645 ARG A O 1
ATOM 4925 N N . THR A 1 646 ? 37.718 20.240 -22.610 1.00 23.91 646 THR A N 1
ATOM 4926 C CA . THR A 1 646 ? 38.972 19.714 -22.040 1.00 23.91 646 THR A CA 1
ATOM 4927 C C . THR A 1 646 ? 39.906 20.791 -21.479 1.00 23.91 646 THR A C 1
ATOM 4929 O O . THR A 1 646 ? 40.257 21.730 -22.194 1.00 23.91 646 THR A O 1
ATOM 4932 N N . PHE A 1 647 ? 40.459 20.563 -20.283 1.00 21.88 647 PHE A N 1
ATOM 4933 C CA . PHE A 1 647 ? 41.713 21.183 -19.836 1.00 21.88 647 PHE A CA 1
ATOM 4934 C C . PHE A 1 647 ? 42.734 20.096 -19.475 1.00 21.88 647 PHE A C 1
ATOM 4936 O O . PHE A 1 647 ? 42.572 19.371 -18.498 1.00 21.88 647 PHE A O 1
ATOM 4943 N N . ARG A 1 648 ? 43.797 19.969 -20.281 1.00 23.38 648 ARG A N 1
ATOM 4944 C CA . ARG A 1 648 ? 44.890 19.014 -20.034 1.00 23.38 648 ARG A CA 1
ATOM 4945 C C . ARG A 1 648 ? 45.837 19.533 -18.952 1.00 23.38 648 ARG A C 1
ATOM 4947 O O . ARG A 1 648 ? 46.369 20.636 -19.071 1.00 23.38 648 ARG A O 1
ATOM 4954 N N . SER A 1 649 ? 46.153 18.694 -17.971 1.00 21.50 649 SER A N 1
ATOM 4955 C CA . SER A 1 649 ? 47.283 18.901 -17.063 1.00 21.50 649 SER A CA 1
ATOM 4956 C C . SER A 1 649 ? 48.610 18.658 -17.797 1.00 21.50 649 SER A C 1
ATOM 4958 O O . SER A 1 649 ? 48.995 17.512 -18.032 1.00 21.50 649 SER A O 1
ATOM 4960 N N . ALA A 1 650 ? 49.323 19.725 -18.160 1.00 24.16 650 ALA A N 1
ATOM 4961 C CA . ALA A 1 650 ? 50.657 19.629 -18.749 1.00 24.16 650 ALA A CA 1
ATOM 4962 C C . ALA A 1 650 ? 51.748 19.714 -17.667 1.00 24.16 650 ALA A C 1
ATOM 4964 O O . ALA A 1 650 ? 51.884 20.719 -16.972 1.00 24.16 650 ALA A O 1
ATOM 4965 N N . THR A 1 651 ? 52.557 18.660 -17.551 1.00 24.11 651 THR A N 1
ATOM 4966 C CA . THR A 1 651 ? 53.763 18.611 -16.710 1.00 24.11 651 THR A CA 1
ATOM 4967 C C . THR A 1 651 ? 54.762 19.716 -17.061 1.00 24.11 651 THR A C 1
ATOM 4969 O O . THR A 1 651 ? 55.109 19.886 -18.231 1.00 24.11 651 THR A O 1
ATOM 4972 N N . CYS A 1 652 ? 55.307 20.395 -16.048 1.00 20.83 652 CYS A N 1
ATOM 4973 C CA . CYS A 1 652 ? 56.352 21.406 -16.213 1.00 20.83 652 CYS A CA 1
ATOM 4974 C C . CYS A 1 652 ? 57.612 20.850 -16.906 1.00 20.83 652 CYS A C 1
ATOM 4976 O O . CYS A 1 652 ? 58.409 20.145 -16.288 1.00 20.83 652 CYS A O 1
ATOM 4978 N N . ARG A 1 653 ? 57.853 21.260 -18.158 1.00 22.33 653 ARG A N 1
ATOM 4979 C CA . ARG A 1 653 ? 59.201 21.312 -18.747 1.00 22.33 653 ARG A CA 1
ATOM 4980 C C . ARG A 1 653 ? 59.705 22.752 -18.717 1.00 22.33 653 ARG A C 1
ATOM 4982 O O . ARG A 1 653 ? 58.997 23.666 -19.129 1.00 22.33 653 ARG A O 1
ATOM 4989 N N . ALA A 1 654 ? 60.935 22.944 -18.248 1.00 22.78 654 ALA A N 1
ATOM 4990 C CA . ALA A 1 654 ? 61.600 24.243 -18.268 1.00 22.78 654 ALA A CA 1
ATOM 4991 C C . ALA A 1 654 ? 61.902 24.689 -19.719 1.00 22.78 654 ALA A C 1
ATOM 4993 O O . ALA A 1 654 ? 62.458 23.889 -20.478 1.00 22.78 654 ALA A O 1
ATOM 4994 N N . PRO A 1 655 ? 61.603 25.941 -20.116 1.00 25.28 655 PRO A N 1
ATOM 4995 C CA . PRO A 1 655 ? 62.038 26.485 -21.399 1.00 25.28 655 PRO A CA 1
ATOM 4996 C C . PRO A 1 655 ? 63.517 26.892 -21.361 1.00 25.28 655 PRO A C 1
ATOM 4998 O O . PRO A 1 655 ? 63.982 27.517 -20.407 1.00 25.28 655 PRO A O 1
ATOM 5001 N N . GLN A 1 656 ? 64.247 26.578 -22.431 1.00 25.30 656 GLN A N 1
ATOM 5002 C CA . GLN A 1 656 ? 65.625 27.027 -22.635 1.00 25.30 656 GLN A CA 1
ATOM 5003 C C . GLN A 1 656 ? 65.708 28.489 -23.114 1.00 25.30 656 GLN A C 1
ATOM 5005 O O . GLN A 1 656 ? 64.758 29.080 -23.621 1.00 25.30 656 GLN A O 1
ATOM 5010 N N . THR A 1 657 ? 66.896 29.065 -22.948 1.00 23.11 657 THR A N 1
ATOM 5011 C CA . THR A 1 657 ? 67.266 30.465 -23.206 1.00 23.11 657 THR A CA 1
ATOM 5012 C C . THR A 1 657 ? 67.409 30.849 -24.686 1.00 23.11 657 THR A C 1
ATOM 5014 O O . THR A 1 657 ? 68.126 30.156 -25.403 1.00 23.11 657 THR A O 1
ATOM 5017 N N . ALA A 1 658 ? 66.912 32.035 -25.083 1.00 25.28 658 ALA A N 1
ATOM 5018 C CA . ALA A 1 658 ? 67.484 32.984 -26.075 1.00 25.28 658 ALA A CA 1
ATOM 5019 C C . ALA A 1 658 ? 66.448 34.094 -26.400 1.00 25.28 658 ALA A C 1
ATOM 5021 O O . ALA A 1 658 ? 65.265 33.797 -26.443 1.00 25.28 658 ALA A O 1
ATOM 5022 N N . ARG A 1 659 ? 66.771 35.370 -26.686 1.00 24.02 659 ARG A N 1
ATOM 5023 C CA . ARG A 1 659 ? 68.048 36.119 -26.772 1.00 24.02 659 ARG A CA 1
ATOM 5024 C C . ARG A 1 659 ? 67.755 37.642 -26.786 1.00 24.02 659 ARG A C 1
ATOM 5026 O O . ARG A 1 659 ? 66.756 38.023 -27.376 1.00 24.02 659 ARG A O 1
ATOM 5033 N N . ARG A 1 660 ? 68.737 38.476 -26.363 1.00 24.09 660 ARG A N 1
ATOM 5034 C CA . ARG A 1 660 ? 68.910 39.938 -26.671 1.00 24.09 660 ARG A CA 1
ATOM 5035 C C . ARG A 1 660 ? 67.853 40.900 -26.072 1.00 24.09 660 ARG A C 1
ATOM 5037 O O . ARG A 1 660 ? 66.683 40.578 -26.087 1.00 24.09 660 ARG A O 1
ATOM 5044 N N . ARG A 1 661 ? 68.139 42.120 -25.576 1.00 26.30 661 ARG A N 1
ATOM 5045 C CA . ARG A 1 661 ? 69.318 43.000 -25.280 1.00 26.30 661 ARG A CA 1
ATOM 5046 C C . ARG A 1 661 ? 68.842 43.925 -24.114 1.00 26.30 661 ARG A C 1
ATOM 5048 O O . ARG A 1 661 ? 67.653 44.191 -24.070 1.00 26.30 661 ARG A O 1
ATOM 5055 N N . GLY A 1 662 ? 69.620 44.510 -23.195 1.00 25.50 662 GLY A N 1
ATOM 5056 C CA . GLY A 1 662 ? 71.041 44.421 -22.830 1.00 25.50 662 GLY A CA 1
ATOM 5057 C C . GLY A 1 662 ? 71.482 45.648 -21.987 1.00 25.50 662 GLY A C 1
ATOM 5058 O O . GLY A 1 662 ? 71.175 46.760 -22.392 1.00 25.50 662 GLY A O 1
ATOM 5059 N N . ARG A 1 663 ? 72.269 45.443 -20.904 1.00 25.81 663 ARG A N 1
ATOM 5060 C CA . ARG A 1 663 ? 72.878 46.458 -19.978 1.00 25.81 663 ARG A CA 1
ATOM 5061 C C . ARG A 1 663 ? 71.861 47.277 -19.126 1.00 25.81 663 ARG A C 1
ATOM 5063 O O . ARG A 1 663 ? 70.772 47.544 -19.596 1.00 25.81 663 ARG A O 1
ATOM 5070 N N . SER A 1 664 ? 72.115 47.678 -17.867 1.00 26.42 664 SER A N 1
ATOM 5071 C CA . SER A 1 664 ? 73.346 47.685 -17.040 1.00 26.42 664 SER A CA 1
ATOM 5072 C C . SER A 1 664 ? 73.106 47.600 -15.510 1.00 26.42 664 SER A C 1
ATOM 5074 O O . SER A 1 664 ? 72.246 48.296 -14.995 1.00 26.42 664 SER A O 1
ATOM 5076 N N . ARG A 1 665 ? 73.988 46.850 -14.821 1.00 25.14 665 ARG A N 1
ATOM 5077 C CA . ARG A 1 665 ? 74.562 47.016 -13.453 1.00 25.14 665 ARG A CA 1
ATOM 5078 C C . ARG A 1 665 ? 73.710 47.389 -12.206 1.00 25.14 665 ARG A C 1
ATOM 5080 O O . ARG A 1 665 ? 73.203 48.492 -12.097 1.00 25.14 665 ARG A O 1
ATOM 5087 N N . GLN A 1 666 ? 73.934 46.550 -11.176 1.00 27.22 666 GLN A N 1
ATOM 5088 C CA . GLN A 1 666 ? 74.094 46.842 -9.727 1.00 27.22 666 GLN A CA 1
ATOM 5089 C C . GLN A 1 666 ? 72.855 47.098 -8.839 1.00 27.22 666 GLN A C 1
ATOM 5091 O O . GLN A 1 666 ? 71.922 47.789 -9.214 1.00 27.22 666 GLN A O 1
ATOM 5096 N N . GLY A 1 667 ? 72.923 46.572 -7.602 1.00 24.44 667 GLY A N 1
ATOM 5097 C CA . GLY A 1 667 ? 71.989 46.844 -6.495 1.00 24.44 667 GLY A CA 1
ATOM 5098 C C . GLY A 1 667 ? 71.400 45.573 -5.868 1.00 24.44 667 GLY A C 1
ATOM 5099 O O . GLY A 1 667 ? 70.754 44.789 -6.553 1.00 24.44 667 GLY A O 1
ATOM 5100 N N . TRP A 1 668 ? 71.642 45.330 -4.576 1.00 21.16 668 TRP A N 1
ATOM 5101 C CA . TRP A 1 668 ? 71.219 44.115 -3.859 1.00 21.16 668 TRP A CA 1
ATOM 5102 C C . TRP A 1 668 ? 69.974 44.334 -2.971 1.00 21.16 668 TRP A C 1
ATOM 5104 O O . TRP A 1 668 ? 69.899 45.329 -2.264 1.00 21.16 668 TRP A O 1
ATOM 5114 N N . ARG A 1 669 ? 69.149 43.275 -2.887 1.00 20.89 669 ARG A N 1
ATOM 5115 C CA . ARG A 1 669 ? 68.352 42.798 -1.726 1.00 20.89 669 ARG A CA 1
ATOM 5116 C C . ARG A 1 669 ? 67.013 43.458 -1.296 1.00 20.89 669 ARG A C 1
ATOM 5118 O O . ARG A 1 669 ? 66.931 44.612 -0.910 1.00 20.89 669 ARG A O 1
ATOM 5125 N N . THR A 1 670 ? 66.054 42.529 -1.134 1.00 22.33 670 THR A N 1
ATOM 5126 C CA . THR A 1 670 ? 65.049 42.343 -0.052 1.00 22.33 670 THR A CA 1
ATOM 5127 C C . THR A 1 670 ? 63.732 43.134 0.023 1.00 22.33 670 THR A C 1
ATOM 5129 O O . THR A 1 670 ? 63.725 44.348 0.163 1.00 22.33 670 THR A O 1
ATOM 5132 N N . ALA A 1 671 ? 62.664 42.334 0.212 1.00 21.56 671 ALA A N 1
ATOM 5133 C CA . ALA A 1 671 ? 61.434 42.600 0.983 1.00 21.56 671 ALA A CA 1
ATOM 5134 C C . ALA A 1 671 ? 60.271 43.367 0.281 1.00 21.56 671 ALA A C 1
ATOM 5136 O O . ALA A 1 671 ? 60.491 43.964 -0.771 1.00 21.56 671 ALA A O 1
ATOM 5137 N N . PRO A 1 672 ? 59.003 43.210 0.751 1.00 28.27 672 PRO A N 1
ATOM 5138 C CA . PRO A 1 672 ? 57.866 43.036 -0.170 1.00 28.27 672 PRO A CA 1
ATOM 5139 C C . PRO A 1 672 ? 56.655 43.984 0.038 1.00 28.27 672 PRO A C 1
ATOM 5141 O O . PRO A 1 672 ? 56.642 44.812 0.939 1.00 28.27 672 PRO A O 1
ATOM 5144 N N . CYS A 1 673 ? 55.595 43.734 -0.751 1.00 20.62 673 CYS A N 1
ATOM 5145 C CA . CYS A 1 673 ? 54.188 44.158 -0.584 1.00 20.62 673 CYS A CA 1
ATOM 5146 C C . CYS A 1 673 ? 53.816 45.651 -0.719 1.00 20.62 673 CYS A C 1
ATOM 5148 O O . CYS A 1 673 ? 54.082 46.438 0.181 1.00 20.62 673 CYS A O 1
ATOM 5150 N N . ALA A 1 674 ? 52.983 45.971 -1.725 1.00 21.12 674 ALA A N 1
ATOM 5151 C CA . ALA A 1 674 ? 51.793 46.832 -1.570 1.00 21.12 674 ALA A CA 1
ATOM 5152 C C . ALA A 1 674 ? 50.866 46.812 -2.812 1.00 21.12 674 ALA A C 1
ATOM 5154 O O . ALA A 1 674 ? 51.357 47.013 -3.915 1.00 21.12 674 ALA A O 1
ATOM 5155 N N . SER A 1 675 ? 49.550 46.652 -2.563 1.00 22.03 675 SER A N 1
ATOM 5156 C CA . SER A 1 675 ? 48.367 47.184 -3.299 1.00 22.03 675 SER A CA 1
ATOM 5157 C C . SER A 1 675 ? 48.228 46.939 -4.833 1.00 22.03 675 SER A C 1
ATOM 5159 O O . SER A 1 675 ? 49.177 46.654 -5.543 1.00 22.03 675 SER A O 1
ATOM 5161 N N . TRP A 1 676 ? 47.021 46.890 -5.413 1.00 21.23 676 TRP A N 1
ATOM 5162 C CA . TRP A 1 676 ? 46.123 48.033 -5.674 1.00 21.23 676 TRP A CA 1
ATOM 5163 C C . TRP A 1 676 ? 44.615 47.706 -5.546 1.00 21.23 676 TRP A C 1
ATOM 5165 O O . TRP A 1 676 ? 44.200 46.555 -5.469 1.00 21.23 676 TRP A O 1
ATOM 5175 N N . TRP A 1 677 ? 43.802 48.764 -5.465 1.00 21.03 677 TRP A N 1
ATOM 5176 C CA . TRP A 1 677 ? 42.359 48.796 -5.140 1.00 21.03 677 TRP A CA 1
ATOM 5177 C C . TRP A 1 677 ? 41.455 48.997 -6.380 1.00 21.03 677 TRP A C 1
ATOM 5179 O O . TRP A 1 677 ? 41.957 49.489 -7.384 1.00 21.03 677 TRP A O 1
ATOM 5189 N N . VAL A 1 678 ? 40.116 48.805 -6.248 1.00 21.59 678 VAL A N 1
ATOM 5190 C CA . VAL A 1 678 ? 39.070 49.883 -6.352 1.00 21.59 678 VAL A CA 1
ATOM 5191 C C . VAL A 1 678 ? 37.593 49.368 -6.405 1.00 21.59 678 VAL A C 1
ATOM 5193 O O . VAL A 1 678 ? 37.179 48.824 -7.413 1.00 21.59 678 VAL A O 1
ATOM 5196 N N . ARG A 1 679 ? 36.805 49.678 -5.338 1.00 22.77 679 ARG A N 1
ATOM 5197 C CA . ARG A 1 679 ? 35.366 50.145 -5.253 1.00 22.77 679 ARG A CA 1
ATOM 5198 C C . ARG A 1 679 ? 34.195 49.314 -5.874 1.00 22.77 679 ARG A C 1
ATOM 5200 O O . ARG A 1 679 ? 34.384 48.719 -6.914 1.00 22.77 679 ARG A O 1
ATOM 5207 N N . ARG A 1 680 ? 32.911 49.328 -5.423 1.00 23.95 680 ARG A N 1
ATOM 5208 C CA . ARG A 1 680 ? 32.066 49.851 -4.278 1.00 23.95 680 ARG A CA 1
ATOM 5209 C C . ARG A 1 680 ? 30.581 49.350 -4.503 1.00 23.95 680 ARG A C 1
ATOM 5211 O O . ARG A 1 680 ? 30.354 48.836 -5.589 1.00 23.95 680 ARG A O 1
ATOM 5218 N N . PRO A 1 681 ? 29.520 49.694 -3.711 1.00 39.03 681 PRO A N 1
ATOM 5219 C CA . PRO A 1 681 ? 29.235 49.596 -2.253 1.00 39.03 681 PRO A CA 1
ATOM 5220 C C . PRO A 1 681 ? 27.789 49.046 -1.934 1.00 39.03 681 PRO A C 1
ATOM 5222 O O . PRO A 1 681 ? 27.077 48.706 -2.861 1.00 39.03 681 PRO A O 1
ATOM 5225 N N . TRP A 1 682 ? 27.303 49.053 -0.667 1.00 21.03 682 TRP A N 1
ATOM 5226 C CA . TRP A 1 682 ? 25.964 49.567 -0.203 1.00 21.03 682 TRP A CA 1
ATOM 5227 C C . TRP A 1 682 ? 25.842 49.549 1.362 1.00 21.03 682 TRP A C 1
ATOM 5229 O O . TRP A 1 682 ? 26.854 49.325 2.026 1.00 21.03 682 TRP A O 1
ATOM 5239 N N . ARG A 1 683 ? 24.707 49.964 1.981 1.00 25.12 683 ARG A N 1
ATOM 5240 C CA . ARG A 1 683 ? 24.636 50.647 3.322 1.00 25.12 683 ARG A CA 1
ATOM 5241 C C . ARG A 1 683 ? 23.885 49.951 4.503 1.00 25.12 683 ARG A C 1
ATOM 5243 O O . ARG A 1 683 ? 23.077 49.061 4.305 1.00 25.12 683 ARG A O 1
ATOM 5250 N N . ARG A 1 684 ? 24.129 50.468 5.736 1.00 26.52 684 ARG A N 1
ATOM 5251 C CA . ARG A 1 684 ? 23.578 50.126 7.092 1.00 26.52 684 ARG A CA 1
ATOM 5252 C C . ARG A 1 684 ? 22.423 51.030 7.615 1.00 26.52 684 ARG A C 1
ATOM 5254 O O . ARG A 1 684 ? 22.354 52.188 7.206 1.00 26.52 684 ARG A O 1
ATOM 5261 N N . LYS A 1 685 ? 21.744 50.584 8.701 1.00 27.97 685 LYS A N 1
ATOM 5262 C CA . LYS A 1 685 ? 21.285 51.314 9.938 1.00 27.97 685 LYS A CA 1
ATOM 5263 C C . LYS A 1 685 ? 20.972 50.277 11.066 1.00 27.97 685 LYS A C 1
ATOM 5265 O O . LYS A 1 685 ? 20.715 49.141 10.703 1.00 27.97 685 LYS A O 1
ATOM 5270 N N . GLY A 1 686 ? 20.971 50.532 12.392 1.00 24.66 686 GLY A N 1
ATOM 5271 C CA . GLY A 1 686 ? 21.625 51.577 13.216 1.00 24.66 686 GLY A CA 1
ATOM 5272 C C . GLY A 1 686 ? 21.041 51.783 14.653 1.00 24.66 686 GLY A C 1
ATOM 5273 O O . GLY A 1 686 ? 19.842 51.992 14.757 1.00 24.66 686 GLY A O 1
ATOM 5274 N N . TRP A 1 687 ? 21.902 51.870 15.701 1.00 21.97 687 TRP A N 1
ATOM 5275 C CA . TRP A 1 687 ? 21.633 52.247 17.138 1.00 21.97 687 TRP A CA 1
ATOM 5276 C C . TRP A 1 687 ? 20.964 51.170 18.055 1.00 21.97 687 TRP A C 1
ATOM 5278 O O . TRP A 1 687 ? 20.452 50.200 17.519 1.00 21.97 687 TRP A O 1
ATOM 5288 N N . ARG A 1 688 ? 20.976 51.213 19.419 1.00 21.95 688 ARG A N 1
ATOM 5289 C CA . ARG A 1 688 ? 21.476 52.202 20.438 1.00 21.95 688 ARG A CA 1
ATOM 5290 C C . ARG A 1 688 ? 22.123 51.552 21.719 1.00 21.95 688 ARG A C 1
ATOM 5292 O O . ARG A 1 688 ? 22.841 50.578 21.566 1.00 21.95 688 ARG A O 1
ATOM 5299 N N . PHE A 1 689 ? 21.968 52.146 22.924 1.00 19.48 689 PHE A N 1
ATOM 5300 C CA . PHE A 1 689 ? 22.575 51.870 24.273 1.00 19.48 689 PHE A CA 1
ATOM 5301 C C . PHE A 1 689 ? 21.673 52.522 25.393 1.00 19.48 689 PHE A C 1
ATOM 5303 O O . PHE A 1 689 ? 20.726 53.181 24.942 1.00 19.48 689 PHE A O 1
ATOM 5310 N N . PRO A 1 690 ? 21.896 52.479 26.757 1.00 34.88 690 PRO A N 1
ATOM 5311 C CA . PRO A 1 690 ? 23.114 52.134 27.549 1.00 34.88 690 PRO A CA 1
ATOM 5312 C C . PRO A 1 690 ? 22.992 51.421 28.957 1.00 34.88 690 PRO A C 1
ATOM 5314 O O . PRO A 1 690 ? 21.942 51.385 29.581 1.00 34.88 690 PRO A O 1
ATOM 5317 N N . THR A 1 691 ? 24.157 50.982 29.483 1.00 25.61 691 THR A N 1
ATOM 5318 C CA . THR A 1 691 ? 24.658 50.962 30.903 1.00 25.61 691 THR A CA 1
ATOM 5319 C C . THR A 1 691 ? 23.848 50.427 32.105 1.00 25.61 691 THR A C 1
ATOM 5321 O O . THR A 1 691 ? 22.900 51.068 32.543 1.00 25.61 691 THR A O 1
ATOM 5324 N N . LEU A 1 692 ? 24.444 49.475 32.846 1.00 25.14 692 LEU A N 1
ATOM 5325 C CA . LEU A 1 692 ? 25.203 49.707 34.105 1.00 25.14 692 LEU A CA 1
ATOM 5326 C C . LEU A 1 692 ? 25.887 48.398 34.569 1.00 25.14 692 LEU A C 1
ATOM 5328 O O . LEU A 1 692 ? 25.504 47.316 34.141 1.00 25.14 692 LEU A O 1
ATOM 5332 N N . GLY A 1 693 ? 26.890 48.477 35.445 1.00 23.28 693 GLY A N 1
ATOM 5333 C CA . GLY A 1 693 ? 27.470 47.304 36.116 1.00 23.28 693 GLY A CA 1
ATOM 5334 C C . GLY A 1 693 ? 28.177 47.702 37.409 1.00 23.28 693 GLY A C 1
ATOM 5335 O O . GLY A 1 693 ? 28.364 48.896 37.621 1.00 23.28 693 GLY A O 1
ATOM 5336 N N . LEU A 1 694 ? 28.583 46.734 38.243 1.00 23.00 694 LEU A N 1
ATOM 5337 C CA . LEU A 1 694 ? 29.743 46.830 39.149 1.00 23.00 694 LEU A CA 1
ATOM 5338 C C . LEU A 1 694 ? 30.082 45.457 39.787 1.00 23.00 694 LEU A C 1
ATOM 5340 O O . LEU A 1 694 ? 29.195 44.649 40.030 1.00 23.00 694 LEU A O 1
ATOM 5344 N N . SER A 1 695 ? 31.378 45.238 40.050 1.00 22.59 695 SER A N 1
ATOM 5345 C CA . SER A 1 695 ? 32.016 44.386 41.090 1.00 22.59 695 SER A CA 1
ATOM 5346 C C . SER A 1 695 ? 31.120 43.510 42.004 1.00 22.59 695 SER A C 1
ATOM 5348 O O . SER A 1 695 ? 30.214 44.024 42.645 1.00 22.59 695 SER A O 1
ATOM 5350 N N . SER A 1 696 ? 31.431 42.245 42.313 1.00 24.78 696 SER A N 1
ATOM 5351 C CA . SER A 1 696 ? 32.713 41.762 42.853 1.00 24.78 696 SER A CA 1
ATOM 5352 C C . SER A 1 696 ? 32.716 40.224 42.995 1.00 24.78 696 SER A C 1
ATOM 5354 O O . SER A 1 696 ? 31.666 39.646 43.245 1.00 24.78 696 SER A O 1
ATOM 5356 N N . LEU A 1 697 ? 33.882 39.570 42.912 1.00 25.05 697 LEU A N 1
ATOM 5357 C CA . LEU A 1 697 ? 34.508 38.889 44.060 1.00 25.05 697 LEU A CA 1
ATOM 5358 C C . LEU A 1 697 ? 35.952 38.504 43.704 1.00 25.05 697 LEU A C 1
ATOM 5360 O O . LEU A 1 697 ? 36.257 38.150 42.567 1.00 25.05 697 LEU A O 1
ATOM 5364 N N . MET A 1 698 ? 36.859 38.609 44.671 1.00 23.08 698 MET A N 1
ATOM 5365 C CA . MET A 1 698 ? 38.297 38.447 44.472 1.00 23.08 698 MET A CA 1
ATOM 5366 C C . MET A 1 698 ? 38.839 37.310 45.349 1.00 23.08 698 MET A C 1
ATOM 5368 O O . MET A 1 698 ? 38.565 37.296 46.543 1.00 23.08 698 MET A O 1
ATOM 5372 N N . ARG A 1 699 ? 39.754 36.520 44.765 1.00 25.00 699 ARG A N 1
ATOM 5373 C CA . ARG A 1 699 ? 40.863 35.772 45.409 1.00 25.00 699 ARG A CA 1
ATOM 5374 C C . ARG A 1 699 ? 40.567 34.488 46.205 1.00 25.00 699 ARG A C 1
ATOM 5376 O O . ARG A 1 699 ? 39.578 34.362 46.909 1.00 25.00 699 ARG A O 1
ATOM 5383 N N . SER A 1 700 ? 41.612 33.648 46.178 1.00 24.17 700 SER A N 1
ATOM 5384 C CA . SER A 1 700 ? 41.896 32.461 47.003 1.00 24.17 700 SER A CA 1
ATOM 5385 C C . SER A 1 700 ? 40.978 31.252 46.757 1.00 24.17 700 SER A C 1
ATOM 5387 O O . SER A 1 700 ? 39.772 31.388 46.652 1.00 24.17 700 SER A O 1
ATOM 5389 N N . ILE A 1 701 ? 41.487 30.021 46.629 1.00 27.28 701 ILE A N 1
ATOM 5390 C CA . ILE A 1 701 ? 42.757 29.453 47.130 1.00 27.28 701 ILE A CA 1
ATOM 5391 C C . ILE A 1 701 ? 43.528 28.726 46.010 1.00 27.28 701 ILE A C 1
ATOM 5393 O O . ILE A 1 701 ? 42.927 28.108 45.137 1.00 27.28 701 ILE A O 1
ATOM 5397 N N . ALA A 1 702 ? 44.865 28.753 46.071 1.00 25.23 702 ALA A N 1
ATOM 5398 C CA . ALA A 1 702 ? 45.749 27.968 45.206 1.00 25.23 702 ALA A CA 1
ATOM 5399 C C . ALA A 1 702 ? 46.519 26.895 46.001 1.00 25.23 702 ALA A C 1
ATOM 5401 O O . ALA A 1 702 ? 47.147 27.213 47.007 1.00 25.23 702 ALA A O 1
ATOM 5402 N N . SER A 1 703 ? 46.513 25.652 45.508 1.00 25.75 703 SER A N 1
ATOM 5403 C CA . SER A 1 703 ? 47.497 24.581 45.769 1.00 25.75 703 SER A CA 1
ATOM 5404 C C . SER A 1 703 ? 47.216 23.469 44.735 1.00 25.75 703 SER A C 1
ATOM 5406 O O . SER A 1 703 ? 46.084 23.014 44.661 1.00 25.75 703 SER A O 1
ATOM 5408 N N . ALA A 1 704 ? 48.093 23.102 43.787 1.00 26.75 704 ALA A N 1
ATOM 5409 C CA . ALA A 1 704 ? 49.385 22.413 43.968 1.00 26.75 704 ALA A CA 1
ATOM 5410 C C . ALA A 1 704 ? 49.198 21.083 44.737 1.00 26.75 704 ALA A C 1
ATOM 5412 O O . ALA A 1 704 ? 48.640 21.105 45.827 1.00 26.75 704 ALA A O 1
ATOM 5413 N N . ARG A 1 705 ? 49.619 19.887 44.300 1.00 28.31 705 ARG A N 1
ATOM 5414 C CA . ARG A 1 705 ? 50.429 19.338 43.177 1.00 28.31 705 ARG A CA 1
ATOM 5415 C C . ARG A 1 705 ? 49.772 17.972 42.789 1.00 28.31 705 ARG A C 1
ATOM 5417 O O . ARG A 1 705 ? 48.860 17.558 43.494 1.00 28.31 705 ARG A O 1
ATOM 5424 N N . LYS A 1 706 ? 50.150 17.207 41.760 1.00 35.41 706 LYS A N 1
ATOM 5425 C CA . LYS A 1 706 ? 51.467 16.953 41.154 1.00 35.41 706 LYS A CA 1
ATOM 5426 C C . LYS A 1 706 ? 51.292 16.287 39.788 1.00 35.41 706 LYS A C 1
ATOM 5428 O O . LYS A 1 706 ? 50.257 15.607 39.635 1.00 35.41 706 LYS A O 1
#

pLDDT: mean 72.64, std 25.13, range [19.48, 97.75]

Foldseek 3Di:
DDDDDDDDPPPPDPDDPPPPDDDPDPPPPPPPFFFLLLVLVLVLPDDDDFQAEAEEAEAALVSLVQNLQNNPQSHPQEAEAEQEAFPDFQLDLDEGDLLNQLSNLLRLLVLLDRDSGHYYYGYYLNRQFFWFFFPVQSPDKDKDFAQAADDPVVVVCSLQQLQADEDCADQDARYWYCPPQWIWHHASNDPFIKIFGADPRRGGHWIFTAHRQVRDTDGTDGMDMHHRSHRAHQDDVPPPDPVPSRSYGPQPLVRIHGPLVSGDPYAAEYTPCSVVSNVVSVVSNVVSLVVCQVPDPDDRDDDSVSGTPDPVRVCVSCVPYYYRDCPQKDFDALLLLDPHSLVVVVVVLVVLLVVQAEEEEEEAPVLVVVVQVSCVVNVHDDAAEDAGNVVSLPDGGSGYHYYYRHHFTWMGRRVSSYTYGYSCSRQLAHDFDPDPDDNPPDDDDDDDAQFWKQQQPFGTWGFHDFDWDQDPNDIFTWTWTAFPPRDIDTHGPVSVVRIGTDGNDPVVDHGGDPPDCPVVVVVVVVVVVVVVVVVVVVVVVVVQVPDFADQDADDSSVVSVVVVVDPDHDDSLRVVVVVVVNCQSRVRTDDDDDDDDDPPNPPDVDSVHHPDDDPPPPDDDDDDDDDPPDPDPDDDPDPDDDDDDDDDDDDDDDDDDDDDDDDDDDDDDDDDDDDDDDDDDDDDDDDDDDDDDDDDDDDDDDDDDD

Nearest PDB structures (foldseek):
  6o8g-assembly2_B  TM=5.623E-01  e=1.414E-14  [Bacillus] caldotenax
  2d7d-assembly1_A  TM=5.723E-01  e=1.886E-14  Bacillus subtilis
  6o8e-assembly2_B  TM=5.327E-01  e=7.514E-15  [Bacillus] caldotenax
  2nmv-assembly1_A  TM=5.604E-01  e=9.433E-14  Bacillus subtilis
  3uwx-assembly1_B-2  TM=5.393E-01  e=1.121E-13  Geobacillus sp. Y412MC52

Solvent-accessible surface area (backbone atoms only — not comparable to full-atom values): 42648 Å² total; per-residue (Å²): 143,84,84,82,91,84,81,85,84,84,74,90,67,91,71,76,76,80,72,78,66,83,70,82,70,81,64,83,74,71,76,80,76,73,42,40,41,47,53,16,52,57,55,57,70,57,88,69,53,53,80,31,36,35,36,38,37,24,73,35,55,76,49,18,51,46,20,45,60,34,24,48,67,53,37,82,78,42,42,75,45,66,43,60,39,68,81,41,61,66,75,42,62,58,50,55,47,45,56,41,31,4,42,34,38,36,45,52,32,55,49,69,43,88,57,90,35,26,38,40,40,24,23,12,52,76,26,66,37,37,53,34,56,31,73,67,61,58,65,45,71,50,76,50,45,53,74,39,73,61,58,63,70,62,49,51,50,50,40,52,68,25,35,36,43,83,42,95,68,60,64,55,46,18,25,23,21,83,63,80,53,33,37,38,38,18,44,29,74,49,97,52,33,36,40,37,34,38,48,100,79,39,27,27,69,44,30,27,31,31,42,52,87,81,69,43,82,57,58,76,46,67,63,52,71,44,51,43,12,33,64,45,38,89,69,51,100,74,77,85,55,94,82,66,77,66,60,53,76,48,65,56,55,88,56,46,38,50,72,63,82,52,48,68,78,51,50,45,30,30,42,91,67,34,66,68,40,45,55,50,48,54,51,50,43,53,53,28,47,56,49,42,66,74,70,50,93,68,76,79,72,80,59,64,74,52,53,28,57,44,76,64,54,49,53,59,75,48,60,85,48,41,67,65,82,60,81,56,52,43,72,52,73,58,27,21,64,38,98,49,28,67,59,53,46,49,50,50,54,50,56,39,30,74,73,36,22,27,36,37,37,38,23,48,82,74,49,43,59,52,51,58,52,51,35,58,74,59,79,43,82,84,53,47,82,39,97,44,52,73,62,57,73,84,54,55,70,38,40,51,30,33,34,80,40,78,47,78,44,25,24,31,32,60,88,76,34,38,35,39,42,19,52,20,24,53,66,51,45,81,78,76,75,82,77,87,73,79,74,72,89,70,68,84,78,86,81,56,78,55,22,22,28,33,32,78,93,59,32,39,27,30,32,69,44,82,45,78,45,79,51,97,90,42,79,42,57,24,37,33,33,39,25,49,89,78,43,72,45,75,43,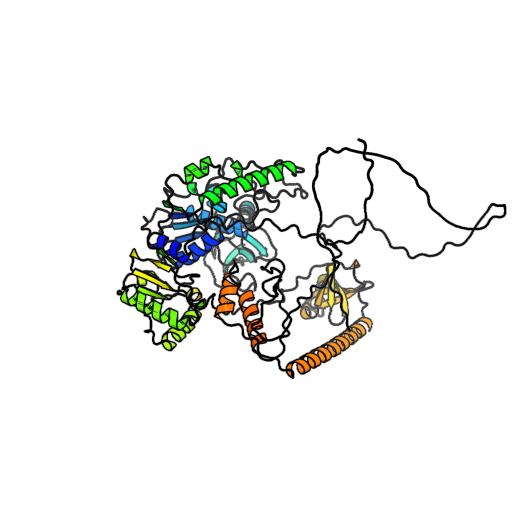49,58,91,53,46,90,44,54,40,86,72,45,76,55,55,89,82,52,87,48,30,51,77,100,49,70,63,48,59,54,49,52,54,52,50,49,55,52,49,52,53,49,49,54,58,48,49,55,54,47,52,59,44,68,73,44,72,43,83,54,52,72,77,57,62,40,62,50,31,55,54,56,70,72,51,98,65,84,74,51,68,67,53,48,53,52,50,51,52,51,52,48,36,36,44,63,27,37,72,68,86,82,86,86,86,81,57,101,71,69,83,66,60,78,40,80,93,53,47,86,67,67,81,84,64,84,92,57,100,73,88,83,75,90,77,80,79,86,71,82,76,76,85,75,81,83,72,96,68,93,75,84,88,80,87,80,83,90,77,80,93,73,86,83,83,91,86,80,90,86,80,89,82,86,89,87,85,87,86,88,84,90,81,89,88,88,84,91,88,88,90,90,90,88,86,90,90,86,85,90,86,85,80,89,86,88,81,84,86,88,89,77,90,86,135

Radius of gyration: 34.98 Å; Cα contacts (8 Å, |Δi|>4): 1013; chains: 1; bounding box: 102×89×88 Å